Protein AF-0000000074023230 (afdb_homodimer)

Secondary structure (DSSP, 8-state):
----------HHHHHHHHTS-HHHHHHHHH-GGGS-HHHHHHHHHHHHHHT----HHHHHTTT----EEEEEES-SSSHHHHHHHHHHHHHHHTTT-EEEEEE-TT-HHHHHHHHHHHHHTT-SEEEEESS---HHHHHHHHHHT--EEEEEE--TT-SS-EEEE-HHHHHHHHHHHHHHTT--SEEEEE---TT-HHHHHHHHHHHHHHHHTTPPPPGGGEEE--S-HHHHHHHHHHHHTSSS--SEEEESSHHHHHHHHHHHHHTT--TTTT-EEE-SB--TTTTTSSSPPBEEE--HHHHHHHHHHHHHHHHH-TTPPP--EE---EEE--SS-------/----------HHHHHHHHTS-HHHHHHHHH-GGGS-HHHHHHHHHHHHHHT----HHHHHTTT----EEEEEES-SSSTTTHHHHHHHHHHHHTTT-EEEEEE-TT-HHHHHHHHHHHHHTT-SEEEEESS---HHHHHHHHHHT--EEEEEE--TT-SS-EEEE-HHHHHHHHHHHHHHTT--SEEEEE---TT-HHHHHHHHHHHHHHHHTTPPPPGGGEEE--S-HHHHHHHHHHHHTSSS--SEEEESSHHHHHHHHHHHHHTT--TTTT-EEE-SB--TTTTTSSSPPBEEE--HHHHHHHHHHHHHHHHH-TTPPP--EE---EEE--SS-------

Solvent-accessible surface area (backbone atoms only — not comparable to full-atom values): 34702 Å² total; per-residue (Å²): 131,79,80,75,66,76,75,71,50,44,67,60,55,37,10,61,67,37,72,47,51,51,65,51,52,48,36,42,71,55,39,46,86,78,40,57,67,71,57,48,50,38,41,49,50,26,30,59,75,58,51,51,55,66,65,44,50,72,31,55,74,72,73,48,56,66,44,29,31,32,38,43,36,49,58,66,65,48,65,79,48,19,50,22,51,49,30,19,46,55,42,26,38,76,72,64,33,45,59,37,36,40,61,34,68,53,33,64,71,45,40,44,53,51,50,48,50,42,55,38,52,42,43,44,29,42,36,40,60,44,83,79,69,56,67,63,46,54,51,42,44,59,74,64,71,50,46,55,36,22,32,64,31,40,48,93,81,45,96,42,35,12,22,9,25,50,39,42,59,42,16,38,52,51,39,50,50,47,44,73,28,62,54,71,47,51,24,39,38,30,50,75,38,76,77,27,65,60,56,38,34,23,50,53,27,26,52,49,49,36,45,75,71,71,40,80,65,52,71,91,35,54,43,76,37,59,97,32,41,63,50,18,17,52,54,34,34,58,48,63,70,40,89,81,55,50,48,29,38,46,20,65,23,42,57,40,28,51,10,32,54,29,9,36,47,73,67,72,44,47,59,28,84,63,30,19,42,28,22,29,36,60,47,94,52,32,77,55,37,81,53,22,44,16,24,24,31,46,55,38,53,58,33,13,35,52,44,20,52,38,51,50,44,24,55,76,34,72,83,46,77,57,71,53,38,81,43,74,55,44,81,40,87,46,47,12,45,60,62,56,78,79,127,131,82,79,75,67,75,75,72,49,45,65,61,54,38,11,61,67,38,72,47,52,51,65,53,51,49,36,42,70,55,38,44,88,79,40,56,69,73,58,48,51,38,40,48,51,26,31,57,76,59,51,52,57,64,65,44,49,72,32,55,75,72,73,48,56,64,42,28,31,32,37,42,36,47,58,66,63,48,66,80,48,18,51,23,49,48,30,19,46,56,42,26,38,77,73,65,33,44,57,37,36,40,61,33,69,52,32,65,70,44,39,43,53,51,50,48,51,41,55,38,53,43,42,46,29,39,36,40,60,43,86,81,69,56,67,63,48,55,52,41,44,60,75,64,70,51,45,57,36,23,32,64,31,40,47,95,84,45,96,42,34,12,23,9,25,47,39,41,58,42,16,36,52,52,40,49,50,48,43,74,26,64,54,70,47,50,24,39,40,31,49,74,38,78,77,28,66,60,53,38,34,23,50,52,26,26,53,49,51,36,44,74,72,72,38,78,64,51,70,92,37,55,42,77,35,58,98,30,41,62,50,20,17,52,53,34,33,58,49,61,71,40,88,81,56,52,50,29,37,46,21,66,24,43,57,39,29,50,10,32,53,30,10,36,48,74,68,70,44,48,58,28,83,62,30,19,41,30,21,28,36,60,48,93,50,33,76,52,37,81,55,22,45,16,24,25,31,46,56,38,52,58,33,13,36,52,45,20,51,39,51,50,43,24,55,77,34,72,85,46,76,59,70,55,39,80,43,72,54,44,82,42,88,47,48,12,44,60,60,57,77,78,125

Foldseek 3Di:
DPPPPVPQCDLVQLCVQLVHDSVLLLCCQQPVVVHDPVSNVSSVVSCVVRVHDDPCVVVVVVVGANLEEEEEEADDPDLQQVQLQVLLQVQLVVVSHHYDYDHQNLDQVSVQVSLVVVVVVPHQEYEDEDQDHDPSSVVVCVVVVHHYEYFADDDQPGPAAYAHEHLLVQLQVVLVVQVVLPFQQEAEEFEDCRSNVSRVSSVVSNCVNSVVVVHDHDPLSHHHFHQALCRLLVSLLVQCPDPDHGQEYEYAAVSSQNSNVNNCVVNVHDANVRHAYAHEAPGPCQCPDVQRHWYKHTPSSVRSNLNSVQSSCCSVPVVDGRHHDYDYIGTDDTRRHHRDPDD/DPPPVVPQCDLVQLCVQLVHDSVLLLCCQQPVVVPDPVSNVSSVVSCVVRVHDDPCVVVVVVVGANLEEEEEEADDPDLQQVQLQVLLQVQLVVVVHHYDYDHQNLDQVSVQVSLVVVVVVPHQEYEDEDQDHDPSNVVVCVVVVHHYEYFADDDQPGPAAYAHEHLLVQLQVVLVVQVVLPFQQEAEEFEDCRSNVSRVNSVVSNCVNSVVVVHDHDPLSYHHFHQALCRLLVSLLVQCPDPDHGQEYEYAAVSSQNSNCNNCVVNVHDANVRHAYAHEAPGPCQCPDVQRHWYKHTPSSVRSNLNSVQSSCCSVPVVDGRHHDYDYIGTDDTRRHHRDPDD

Radius of gyration: 26.69 Å; Cα contacts (8 Å, |Δi|>4): 1445; chains: 2; bounding box: 65×79×65 Å

Sequence (686 aa):
MTDTKVKQVDILSVAKAANVSPSTVSRYFNHPELVKLVTRRRIETAVRKQGYIRNRAAQTIHGIRSGTIGVIVPTLDHAIFAEVVQSFSDTVAEQGFTILLASHGYDQQREYAILRKMLEHRVDGIVLTGLDHDDAVFRLIDSQTIPSILMWNYAEDARYPSIGSDNNSAGVMIAEHVLSQGHRDIACMFPPTGGNDRAQERLLAVMQTLTDAGICVPDHWQLTTVYSISASKRDTLELLNRTDRPTAIICGNDILATGALYGAAAAGLRVPDDISITGIGDFKGSAEIEPALTTVRIPAKRIGHKAGLALSSAIINPSSVATGVHCKPKLIIRSSSKPLSGQMTDTKVKQVDILSVAKAANVSPSTVSRYFNHPELVKLVTRRRIETAVRKQGYIRNRAAQTIHGIRSGTIGVIVPTLDHAIFAEVVQSFSDTVAEQGFTILLASHGYDQQREYAILRKMLEHRVDGIVLTGLDHDDAVFRLIDSQTIPSILMWNYAEDARYPSIGSDNNSAGVMIAEHVLSQGHRDIACMFPPTGGNDRAQERLLAVMQTLTDAGICVPDHWQLTTVYSISASKRDTLELLNRTDRPTAIICGNDILATGALYGAAAAGLRVPDDISITGIGDFKGSAEIEPALTTVRIPAKRIGHKAGLALSSAIINPSSVATGVHCKPKLIIRSSSKPLSGQ

InterPro domains:
  IPR000843 LacI-type HTH domain [PF00356] (13-55)
  IPR000843 LacI-type HTH domain [PS50932] (14-63)
  IPR000843 LacI-type HTH domain [SM00354] (8-78)
  IPR000843 LacI-type HTH domain [cd01392] (14-59)
  IPR001761 Periplasmic binding protein/LacI sugar binding domain [PF00532] (67-315)
  IPR010982 Lambda repressor-like, DNA-binding domain superfamily [G3DSA:1.10.260.40] (2-63)
  IPR010982 Lambda repressor-like, DNA-binding domain superfamily [SSF47413] (8-63)
  IPR028082 Periplasmic binding protein-like I [SSF53822] (68-339)

pLDDT: mean 87.39, std 14.55, range [24.8, 98.94]

Nearest PDB structures (foldseek):
  1rzr-assembly1_G  TM=8.328E-01  e=8.251E-27  Priestia megaterium
  3oqo-assembly1_C  TM=8.337E-01  e=1.657E-25  Bacillus subtilis
  1zvv-assembly2_B  TM=8.348E-01  e=1.272E-24  Bacillus subtilis
  3kjx-assembly2_C  TM=8.700E-01  e=1.295E-23  Ruegeria pomeroyi
  2fep-assembly1_A-2  TM=9.013E-01  e=1.012E-21  Bacillus subtilis

Structure (mmCIF, N/CA/C/O backbone):
data_AF-0000000074023230-model_v1
#
loop_
_entity.id
_entity.type
_entity.pdbx_description
1 polymer 'HTH-type transcriptional repressor PurR'
#
loop_
_atom_site.group_PDB
_atom_site.id
_atom_site.type_symbol
_atom_site.label_atom_id
_atom_site.label_alt_id
_atom_site.label_comp_id
_atom_site.label_asym_id
_atom_site.label_entity_id
_atom_site.label_seq_id
_atom_site.pdbx_PDB_ins_code
_atom_site.Cartn_x
_atom_site.Cartn_y
_atom_site.Cartn_z
_atom_site.occupancy
_atom_site.B_iso_or_equiv
_atom_site.auth_seq_id
_atom_site.auth_comp_id
_atom_site.auth_asym_id
_atom_site.auth_atom_id
_atom_site.pdbx_PDB_model_num
ATOM 1 N N . MET A 1 1 ? 25.641 37.844 22.703 1 25 1 MET A N 1
ATOM 2 C CA . MET A 1 1 ? 25.078 36.625 22.141 1 25 1 MET A CA 1
ATOM 3 C C . MET A 1 1 ? 24.047 36.938 21.062 1 25 1 MET A C 1
ATOM 5 O O . MET A 1 1 ? 23 37.531 21.359 1 25 1 MET A O 1
ATOM 9 N N . THR A 1 2 ? 24.469 37.312 19.859 1 29.94 2 THR A N 1
ATOM 10 C CA . THR A 1 2 ? 23.734 37.938 18.766 1 29.94 2 THR A CA 1
ATOM 11 C C . THR A 1 2 ? 22.547 37.062 18.359 1 29.94 2 THR A C 1
ATOM 13 O O . THR A 1 2 ? 22.688 35.875 18.156 1 29.94 2 THR A O 1
ATOM 16 N N . ASP A 1 3 ? 21.344 37.312 18.875 1 30.94 3 ASP A N 1
ATOM 17 C CA . ASP A 1 3 ? 20.031 36.75 18.594 1 30.94 3 ASP A CA 1
ATOM 18 C C . ASP A 1 3 ? 19.859 36.469 17.109 1 30.94 3 ASP A C 1
ATOM 20 O O . ASP A 1 3 ? 19.641 37.406 16.312 1 30.94 3 ASP A O 1
ATOM 24 N N . THR A 1 4 ? 20.766 35.844 16.516 1 36.25 4 THR A N 1
ATOM 25 C CA . THR A 1 4 ? 20.766 35.625 15.07 1 36.25 4 THR A CA 1
ATOM 26 C C . THR A 1 4 ? 19.438 35 14.617 1 36.25 4 THR A C 1
ATOM 28 O O . THR A 1 4 ? 19.266 33.781 14.664 1 36.25 4 THR A O 1
ATOM 31 N N . LYS A 1 5 ? 18.312 35.531 15.031 1 38.62 5 LYS A N 1
ATOM 32 C CA . LYS A 1 5 ? 16.969 35.219 14.555 1 38.62 5 LYS A CA 1
ATOM 33 C C . LYS A 1 5 ? 16.938 35.125 13.031 1 38.62 5 LYS A C 1
ATOM 35 O O . LYS A 1 5 ? 17.188 36.125 12.336 1 38.62 5 LYS A O 1
ATOM 40 N N . VAL A 1 6 ? 17.359 34.125 12.43 1 40.81 6 VAL A N 1
ATOM 41 C CA . VAL A 1 6 ? 17.172 33.938 11 1 40.81 6 VAL A CA 1
ATOM 42 C C . VAL A 1 6 ? 15.82 34.469 10.57 1 40.81 6 VAL A C 1
ATOM 44 O O . VAL A 1 6 ? 14.781 34.094 11.125 1 40.81 6 VAL A O 1
ATOM 47 N N . LYS A 1 7 ? 15.688 35.719 10.172 1 47.09 7 LYS A N 1
ATOM 48 C CA . LYS A 1 7 ? 14.531 36.469 9.68 1 47.09 7 LYS A CA 1
ATOM 49 C C . LYS A 1 7 ? 13.68 35.594 8.75 1 47.09 7 LYS A C 1
ATOM 51 O O . LYS A 1 7 ? 14.164 35.125 7.711 1 47.09 7 LYS A O 1
ATOM 56 N N . GLN A 1 8 ? 12.734 34.812 9.289 1 52.12 8 GLN A N 1
ATOM 57 C CA . GLN A 1 8 ? 11.789 34.062 8.5 1 52.12 8 GLN A CA 1
ATOM 58 C C . GLN A 1 8 ? 11.289 34.844 7.301 1 52.12 8 GLN A C 1
ATOM 60 O O . GLN A 1 8 ? 10.984 36.031 7.422 1 52.12 8 GLN A O 1
ATOM 65 N N . VAL A 1 9 ? 11.656 34.406 6.133 1 61.72 9 VAL A N 1
ATOM 66 C CA . VAL A 1 9 ? 11.172 35.031 4.895 1 61.72 9 VAL A CA 1
ATOM 67 C C . VAL A 1 9 ? 9.664 35.25 4.984 1 61.72 9 VAL A C 1
ATOM 69 O O . VAL A 1 9 ? 8.922 34.344 5.387 1 61.72 9 VAL A O 1
ATOM 72 N N . ASP A 1 10 ? 9.281 36.469 4.984 1 70 10 ASP A N 1
ATOM 73 C CA . ASP A 1 10 ? 7.859 36.781 5.059 1 70 10 ASP A CA 1
ATOM 74 C C . ASP A 1 10 ? 7.27 37 3.664 1 70 10 ASP A C 1
ATOM 76 O O . ASP A 1 10 ? 7.988 36.906 2.664 1 70 10 ASP A O 1
ATOM 80 N N . ILE A 1 11 ? 6.004 37.094 3.695 1 76 11 ILE A N 1
ATOM 81 C CA . ILE A 1 11 ? 5.25 37.188 2.449 1 76 11 ILE A CA 1
ATOM 82 C C . ILE A 1 11 ? 5.727 38.406 1.645 1 76 11 ILE A C 1
ATOM 84 O O . ILE A 1 11 ? 5.719 38.375 0.411 1 76 11 ILE A O 1
ATOM 88 N N . LEU A 1 12 ? 6.238 39.375 2.336 1 78.88 12 LEU A N 1
ATOM 89 C CA . LEU A 1 12 ? 6.695 40.594 1.669 1 78.88 12 LEU A CA 1
ATOM 90 C C . LEU A 1 12 ? 7.969 40.344 0.875 1 78.88 12 LEU A C 1
ATOM 92 O O . LEU A 1 12 ? 8.141 40.875 -0.228 1 78.88 12 LEU A O 1
ATOM 96 N N . SER A 1 13 ? 8.781 39.531 1.439 1 81.5 13 SER A N 1
ATOM 97 C CA . SER A 1 13 ? 10.016 39.188 0.753 1 81.5 13 SER A CA 1
ATOM 98 C C . SER A 1 13 ? 9.742 38.375 -0.526 1 81.5 13 SER A C 1
ATOM 100 O O . SER A 1 13 ? 10.398 38.594 -1.548 1 81.5 13 SER A O 1
ATOM 102 N N . VAL A 1 14 ? 8.836 37.5 -0.438 1 83.75 14 VAL A N 1
ATOM 103 C CA . VAL A 1 14 ? 8.461 36.719 -1.607 1 83.75 14 VAL A CA 1
ATOM 104 C C . VAL A 1 14 ? 7.875 37.625 -2.68 1 83.75 14 VAL A C 1
ATOM 106 O O . VAL A 1 14 ? 8.188 37.5 -3.863 1 83.75 14 VAL A O 1
ATOM 109 N N . ALA A 1 15 ? 7.035 38.531 -2.248 1 86.75 15 ALA A N 1
ATOM 110 C CA . ALA A 1 15 ? 6.398 39.469 -3.166 1 86.75 15 ALA A CA 1
ATOM 111 C C . ALA A 1 15 ? 7.438 40.312 -3.908 1 86.75 15 ALA A C 1
ATOM 113 O O . ALA A 1 15 ? 7.355 40.469 -5.125 1 86.75 15 ALA A O 1
ATOM 114 N N . LYS A 1 16 ? 8.359 40.75 -3.219 1 87.38 16 LYS A N 1
ATOM 115 C CA . LYS A 1 16 ? 9.438 41.531 -3.803 1 87.38 16 LYS A CA 1
ATOM 116 C C . LYS A 1 16 ? 10.242 40.719 -4.809 1 87.38 16 LYS A C 1
ATOM 118 O O . LYS A 1 16 ? 10.508 41.188 -5.918 1 87.38 16 LYS A O 1
ATOM 123 N N . ALA A 1 17 ? 10.547 39.531 -4.422 1 86.56 17 ALA A N 1
ATOM 124 C CA . ALA A 1 17 ? 11.367 38.688 -5.27 1 86.56 17 ALA A CA 1
ATOM 125 C C . ALA A 1 17 ? 10.625 38.312 -6.547 1 86.56 17 ALA A C 1
ATOM 127 O O . ALA A 1 17 ? 11.234 38.156 -7.605 1 86.56 17 ALA A O 1
ATOM 128 N N . ALA A 1 18 ? 9.367 38.094 -6.445 1 88.19 18 ALA A N 1
ATOM 129 C CA . ALA A 1 18 ? 8.547 37.688 -7.582 1 88.19 18 ALA A CA 1
ATOM 130 C C . ALA A 1 18 ? 8.031 38.906 -8.344 1 88.19 18 ALA A C 1
ATOM 132 O O . ALA A 1 18 ? 7.414 38.75 -9.406 1 88.19 18 ALA A O 1
ATOM 133 N N . ASN A 1 19 ? 8.188 40.031 -7.887 1 90 19 ASN A N 1
ATOM 134 C CA . ASN A 1 19 ? 7.742 41.281 -8.477 1 90 19 ASN A CA 1
ATOM 135 C C . ASN A 1 19 ? 6.223 41.344 -8.602 1 90 19 ASN A C 1
ATOM 137 O O . ASN A 1 19 ? 5.691 41.625 -9.672 1 90 19 ASN A O 1
ATOM 141 N N . VAL A 1 20 ? 5.617 40.906 -7.547 1 90.38 20 VAL A N 1
ATOM 142 C CA . VAL A 1 20 ? 4.16 40.969 -7.461 1 90.38 20 VAL A CA 1
ATOM 143 C C . VAL A 1 20 ? 3.756 41.562 -6.109 1 90.38 20 VAL A C 1
ATOM 145 O O . VAL A 1 20 ? 4.605 41.781 -5.246 1 90.38 20 VAL A O 1
ATOM 148 N N . SER A 1 21 ? 2.504 41.906 -5.992 1 85.81 21 SER A N 1
ATOM 149 C CA . SER A 1 21 ? 2.008 42.406 -4.711 1 85.81 21 SER A CA 1
ATOM 150 C C . SER A 1 21 ? 1.863 41.281 -3.705 1 85.81 21 SER A C 1
ATOM 152 O O . SER A 1 21 ? 1.714 40.094 -4.086 1 85.81 21 SER A O 1
ATOM 154 N N . PRO A 1 22 ? 1.954 41.594 -2.389 1 85.12 22 PRO A N 1
ATOM 155 C CA . PRO A 1 22 ? 1.689 40.562 -1.37 1 85.12 22 PRO A CA 1
ATOM 156 C C . PRO A 1 22 ? 0.317 39.906 -1.528 1 85.12 22 PRO A C 1
ATOM 158 O O . PRO A 1 22 ? 0.162 38.719 -1.262 1 85.12 22 PRO A O 1
ATOM 161 N N . SER A 1 23 ? -0.603 40.719 -2.082 1 81.38 23 SER A N 1
ATOM 162 C CA . SER A 1 23 ? -1.945 40.188 -2.301 1 81.38 23 SER A CA 1
ATOM 163 C C . SER A 1 23 ? -1.947 39.125 -3.391 1 81.38 23 SER A C 1
ATOM 165 O O . SER A 1 23 ? -2.697 38.156 -3.311 1 81.38 23 SER A O 1
ATOM 167 N N . THR A 1 24 ? -1.088 39.344 -4.262 1 85.31 24 THR A N 1
ATOM 168 C CA . THR A 1 24 ? -0.982 38.375 -5.34 1 85.31 24 THR A CA 1
ATOM 169 C C . THR A 1 24 ? -0.349 37.062 -4.836 1 85.31 24 THR A C 1
ATOM 171 O O . THR A 1 24 ? -0.762 35.969 -5.227 1 85.31 24 THR A O 1
ATOM 174 N N . VAL A 1 25 ? 0.66 37.25 -3.959 1 80.62 25 VAL A N 1
ATOM 175 C CA . VAL A 1 25 ? 1.29 36.062 -3.363 1 80.62 25 VAL A CA 1
ATOM 176 C C . VAL A 1 25 ? 0.266 35.281 -2.529 1 80.62 25 VAL A C 1
ATOM 178 O O . VAL A 1 25 ? 0.182 34.062 -2.615 1 80.62 25 VAL A O 1
ATOM 181 N N . SER A 1 26 ? -0.548 36.031 -1.85 1 74.69 26 SER A N 1
ATOM 182 C CA . SER A 1 26 ? -1.601 35.438 -1.047 1 74.69 26 SER A CA 1
ATOM 183 C C . SER A 1 26 ? -2.605 34.688 -1.924 1 74.69 26 SER A C 1
ATOM 185 O O . SER A 1 26 ? -3.01 33.562 -1.604 1 74.69 26 SER A O 1
ATOM 187 N N . ARG A 1 27 ? -2.959 35.344 -3 1 74.31 27 ARG A N 1
ATOM 188 C CA . ARG A 1 27 ? -3.893 34.75 -3.945 1 74.31 27 ARG A CA 1
ATOM 189 C C . ARG A 1 27 ? -3.312 33.469 -4.551 1 74.31 27 ARG A C 1
ATOM 191 O O . ARG A 1 27 ? -4.035 32.5 -4.766 1 74.31 27 ARG A O 1
ATOM 198 N N . TYR A 1 28 ? -2.053 33.469 -4.812 1 73.06 28 TYR A N 1
ATOM 199 C CA . TYR A 1 28 ? -1.353 32.312 -5.332 1 73.06 28 TYR A CA 1
ATOM 200 C C . TYR A 1 28 ? -1.52 31.125 -4.398 1 73.06 28 TYR A C 1
ATOM 202 O O . TYR A 1 28 ? -1.776 30 -4.855 1 73.06 28 TYR A O 1
ATOM 210 N N . PHE A 1 29 ? -1.369 31.359 -3.17 1 69.06 29 PHE A N 1
ATOM 211 C CA . PHE A 1 29 ? -1.417 30.281 -2.189 1 69.06 29 PHE A CA 1
ATOM 212 C C . PHE A 1 29 ? -2.855 29.859 -1.93 1 69.06 29 PHE A C 1
ATOM 214 O O . PHE A 1 29 ? -3.123 28.672 -1.704 1 69.06 29 PHE A O 1
ATOM 221 N N . ASN A 1 30 ? -3.83 30.828 -2.109 1 65.19 30 ASN A N 1
ATOM 222 C CA . ASN A 1 30 ? -5.203 30.547 -1.699 1 65.19 30 ASN A CA 1
ATOM 223 C C . ASN A 1 30 ? -6.082 30.172 -2.891 1 65.19 30 ASN A C 1
ATOM 225 O O . ASN A 1 30 ? -7.02 29.391 -2.752 1 65.19 30 ASN A O 1
ATOM 229 N N . HIS A 1 31 ? -5.828 30.797 -3.951 1 67.44 31 HIS A N 1
ATOM 230 C CA . HIS A 1 31 ? -6.598 30.609 -5.176 1 67.44 31 HIS A CA 1
ATOM 231 C C . HIS A 1 31 ? -5.695 30.625 -6.402 1 67.44 31 HIS A C 1
ATOM 233 O O . HIS A 1 31 ? -5.816 31.5 -7.266 1 67.44 31 HIS A O 1
ATOM 239 N N . PRO A 1 32 ? -4.895 29.547 -6.445 1 66.12 32 PRO A N 1
ATOM 240 C CA . PRO A 1 32 ? -3.92 29.562 -7.539 1 66.12 32 PRO A CA 1
ATOM 241 C C . PRO A 1 32 ? -4.578 29.609 -8.914 1 66.12 32 PRO A C 1
ATOM 243 O O . PRO A 1 32 ? -3.977 30.109 -9.875 1 66.12 32 PRO A O 1
ATOM 246 N N . GLU A 1 33 ? -5.781 29.188 -8.969 1 66.75 33 GLU A N 1
ATOM 247 C CA . GLU A 1 33 ? -6.484 29.188 -10.25 1 66.75 33 GLU A CA 1
ATOM 248 C C . GLU A 1 33 ? -6.746 30.609 -10.734 1 66.75 33 GLU A C 1
ATOM 250 O O . GLU A 1 33 ? -6.984 30.828 -11.922 1 66.75 33 GLU A O 1
ATOM 255 N N . LEU A 1 34 ? -6.68 31.531 -9.844 1 73.38 34 LEU A N 1
ATOM 256 C CA . LEU A 1 34 ? -6.969 32.906 -10.172 1 73.38 34 LEU A CA 1
ATOM 257 C C . LEU A 1 34 ? -5.691 33.656 -10.57 1 73.38 34 LEU A C 1
ATOM 259 O O . LEU A 1 34 ? -5.742 34.844 -10.938 1 73.38 34 LEU A O 1
ATOM 263 N N . VAL A 1 35 ? -4.586 32.938 -10.477 1 79.25 35 VAL A N 1
ATOM 264 C CA . VAL A 1 35 ? -3.301 33.562 -10.797 1 79.25 35 VAL A CA 1
ATOM 265 C C . VAL A 1 35 ? -2.771 33 -12.117 1 79.25 35 VAL A C 1
ATOM 267 O O . VAL A 1 35 ? -2.799 31.781 -12.336 1 79.25 35 VAL A O 1
ATOM 270 N N . LYS A 1 36 ? -2.402 33.938 -13.023 1 83.5 36 LYS A N 1
ATOM 271 C CA . LYS A 1 36 ? -1.875 33.531 -14.32 1 83.5 36 LYS A CA 1
ATOM 272 C C . LYS A 1 36 ? -0.687 32.562 -14.156 1 83.5 36 LYS A C 1
ATOM 274 O O . LYS A 1 36 ? 0.105 32.719 -13.227 1 83.5 36 LYS A O 1
ATOM 279 N N . LEU A 1 37 ? -0.515 31.672 -15.062 1 82.44 37 LEU A N 1
ATOM 280 C CA . LEU A 1 37 ? 0.497 30.625 -15.016 1 82.44 37 LEU A CA 1
ATOM 281 C C . LEU A 1 37 ? 1.895 31.219 -14.891 1 82.44 37 LEU A C 1
ATOM 283 O O . LEU A 1 37 ? 2.721 30.719 -14.117 1 82.44 37 LEU A O 1
ATOM 287 N N . VAL A 1 38 ? 2.15 32.281 -15.672 1 84.38 38 VAL A N 1
ATOM 288 C CA . VAL A 1 38 ? 3.467 32.906 -15.664 1 84.38 38 VAL A CA 1
ATOM 289 C C . VAL A 1 38 ? 3.77 33.469 -14.273 1 84.38 38 VAL A C 1
ATOM 291 O O . VAL A 1 38 ? 4.879 33.281 -13.766 1 84.38 38 VAL A O 1
ATOM 294 N N . THR A 1 39 ? 2.809 34.062 -13.711 1 87.25 39 THR A N 1
ATOM 295 C CA . THR A 1 39 ? 2.959 34.656 -12.383 1 87.25 39 THR A CA 1
ATOM 296 C C . THR A 1 39 ? 3.113 33.531 -11.336 1 87.25 39 THR A C 1
ATOM 298 O O . THR A 1 39 ? 3.908 33.656 -10.406 1 87.25 39 THR A O 1
ATOM 301 N N . ARG A 1 40 ? 2.434 32.469 -11.43 1 82.81 40 ARG A N 1
ATOM 302 C CA . ARG A 1 40 ? 2.541 31.328 -10.508 1 82.81 40 ARG A CA 1
ATOM 303 C C . ARG A 1 40 ? 3.965 30.781 -10.477 1 82.81 40 ARG A C 1
ATOM 305 O O . ARG A 1 40 ? 4.5 30.5 -9.398 1 82.81 40 ARG A O 1
ATOM 312 N N . ARG A 1 41 ? 4.516 30.734 -11.633 1 80.81 41 ARG A N 1
ATOM 313 C CA . ARG A 1 41 ? 5.867 30.188 -11.734 1 80.81 41 ARG A CA 1
ATOM 314 C C . ARG A 1 41 ? 6.871 31.109 -11.047 1 80.81 41 ARG A C 1
ATOM 316 O O . ARG A 1 41 ? 7.801 30.641 -10.383 1 80.81 41 ARG A O 1
ATOM 323 N N . ARG A 1 42 ? 6.699 32.438 -11.297 1 85.5 42 ARG A N 1
ATOM 324 C CA . ARG A 1 42 ? 7.594 33.406 -10.648 1 85.5 42 ARG A CA 1
ATOM 325 C C . ARG A 1 42 ? 7.5 33.281 -9.133 1 85.5 42 ARG A C 1
ATOM 327 O O . ARG A 1 42 ? 8.523 33.312 -8.438 1 85.5 42 ARG A O 1
ATOM 334 N N . ILE A 1 43 ? 6.297 33.156 -8.703 1 83.62 43 ILE A N 1
ATOM 335 C CA . ILE A 1 43 ? 6.082 33.094 -7.262 1 83.62 43 ILE A CA 1
ATOM 336 C C . ILE A 1 43 ? 6.676 31.781 -6.734 1 83.62 43 ILE A C 1
ATOM 338 O O . ILE A 1 43 ? 7.355 31.766 -5.707 1 83.62 43 ILE A O 1
ATOM 342 N N . GLU A 1 44 ? 6.445 30.75 -7.484 1 79.44 44 GLU A N 1
ATOM 343 C CA . GLU A 1 44 ? 6.996 29.453 -7.102 1 79.44 44 GLU A CA 1
ATOM 344 C C . GLU A 1 44 ? 8.516 29.5 -7 1 79.44 44 GLU A C 1
ATOM 346 O O . GLU A 1 44 ? 9.102 28.984 -6.047 1 79.44 44 GLU A O 1
ATOM 351 N N . THR A 1 45 ? 9.141 30.109 -7.984 1 79.38 45 THR A N 1
ATOM 352 C CA . THR A 1 45 ? 10.594 30.266 -7.992 1 79.38 45 THR A CA 1
ATOM 353 C C . THR A 1 45 ? 11.062 31.062 -6.781 1 79.38 45 THR A C 1
ATOM 355 O O . THR A 1 45 ? 12.023 30.688 -6.117 1 79.38 45 THR A O 1
ATOM 358 N N . ALA A 1 46 ? 10.43 32.156 -6.496 1 78.25 46 ALA A N 1
ATOM 359 C CA . ALA A 1 46 ? 10.773 33 -5.363 1 78.25 46 ALA A CA 1
ATOM 360 C C . ALA A 1 46 ? 10.609 32.25 -4.043 1 78.25 46 ALA A C 1
ATOM 362 O O . ALA A 1 46 ? 11.461 32.344 -3.154 1 78.25 46 ALA A O 1
ATOM 363 N N . VAL A 1 47 ? 9.539 31.547 -3.986 1 74.38 47 VAL A N 1
ATOM 364 C CA . VAL A 1 47 ? 9.227 30.781 -2.783 1 74.38 47 VAL A CA 1
ATOM 365 C C . VAL A 1 47 ? 10.297 29.719 -2.549 1 74.38 47 VAL A C 1
ATOM 367 O O . VAL A 1 47 ? 10.781 29.562 -1.428 1 74.38 47 VAL A O 1
ATOM 370 N N . ARG A 1 48 ? 10.664 29.141 -3.615 1 69.38 48 ARG A N 1
ATOM 371 C CA . ARG A 1 48 ? 11.672 28.094 -3.537 1 69.38 48 ARG A CA 1
ATOM 372 C C . ARG A 1 48 ? 13.039 28.672 -3.166 1 69.38 48 ARG A C 1
ATOM 374 O O . ARG A 1 48 ? 13.742 28.109 -2.326 1 69.38 48 ARG A O 1
ATOM 381 N N . LYS A 1 49 ? 13.367 29.719 -3.76 1 71.31 49 LYS A N 1
ATOM 382 C CA . LYS A 1 49 ? 14.664 30.359 -3.539 1 71.31 49 LYS A CA 1
ATOM 383 C C . LYS A 1 49 ? 14.789 30.875 -2.111 1 71.31 49 LYS A C 1
ATOM 385 O O . LYS A 1 49 ? 15.859 30.812 -1.51 1 71.31 49 LYS A O 1
ATOM 390 N N . GLN A 1 50 ? 13.617 31.328 -1.555 1 68.75 50 GLN A N 1
ATOM 391 C CA . GLN A 1 50 ? 13.672 32 -0.258 1 68.75 50 GLN A CA 1
ATOM 392 C C . GLN A 1 50 ? 13.297 31.047 0.869 1 68.75 50 GLN A C 1
ATOM 394 O O . GLN A 1 50 ? 13.508 31.344 2.045 1 68.75 50 GLN A O 1
ATOM 399 N N . GLY A 1 51 ? 12.797 29.953 0.481 1 64.06 51 GLY A N 1
ATOM 400 C CA . GLY A 1 51 ? 12.336 29 1.484 1 64.06 51 GLY A CA 1
ATOM 401 C C . GLY A 1 51 ? 11.148 29.516 2.285 1 64.06 51 GLY A C 1
ATOM 402 O O . GLY A 1 51 ? 11.078 29.297 3.498 1 64.06 51 GLY A O 1
ATOM 403 N N . TYR A 1 52 ? 10.273 30.297 1.59 1 63.19 52 TYR A N 1
ATOM 404 C CA . TYR A 1 52 ? 9.133 30.906 2.27 1 63.19 52 TYR A CA 1
ATOM 405 C C . TYR A 1 52 ? 8.133 29.844 2.693 1 63.19 52 TYR A C 1
ATOM 407 O O . TYR A 1 52 ? 7.789 28.953 1.907 1 63.19 52 TYR A O 1
ATOM 415 N N . ILE A 1 53 ? 7.812 29.828 4.008 1 56.94 53 ILE A N 1
ATOM 416 C CA . ILE A 1 53 ? 6.754 28.969 4.543 1 56.94 53 ILE A CA 1
ATOM 417 C C . ILE A 1 53 ? 5.613 29.844 5.074 1 56.94 53 ILE A C 1
ATOM 419 O O . ILE A 1 53 ? 5.84 30.734 5.898 1 56.94 53 ILE A O 1
ATOM 423 N N . ARG A 1 54 ? 4.469 29.656 4.461 1 57.25 54 ARG A N 1
ATOM 424 C CA . ARG A 1 54 ? 3.311 30.422 4.902 1 57.25 54 ARG A CA 1
ATOM 425 C C . ARG A 1 54 ? 2.922 30.062 6.328 1 57.25 54 ARG A C 1
ATOM 427 O O . ARG A 1 54 ? 2.914 28.875 6.695 1 57.25 54 ARG A O 1
ATOM 434 N N . ASN A 1 55 ? 2.941 31.125 7.215 1 49.91 55 ASN A N 1
ATOM 435 C CA . ASN A 1 55 ? 2.441 30.891 8.562 1 49.91 55 ASN A CA 1
ATOM 436 C C . ASN A 1 55 ? 0.919 30.781 8.586 1 49.91 55 ASN A C 1
ATOM 438 O O . ASN A 1 55 ? 0.217 31.781 8.469 1 49.91 55 ASN A O 1
ATOM 442 N N . ARG A 1 56 ? 0.367 29.641 8.398 1 48.66 56 ARG A N 1
ATOM 443 C CA . ARG A 1 56 ? -1.066 29.391 8.273 1 48.66 56 ARG A CA 1
ATOM 444 C C . ARG A 1 56 ? -1.811 29.859 9.523 1 48.66 56 ARG A C 1
ATOM 446 O O . ARG A 1 56 ? -3.006 30.156 9.469 1 48.66 56 ARG A O 1
ATOM 453 N N . ALA A 1 57 ? -1.195 29.75 10.68 1 44.34 57 ALA A N 1
ATOM 454 C CA . ALA A 1 57 ? -1.887 30.266 11.859 1 44.34 57 ALA A CA 1
ATOM 455 C C . ALA A 1 57 ? -2.4 31.672 11.617 1 44.34 57 ALA A C 1
ATOM 457 O O . ALA A 1 57 ? -3.51 32.031 12.039 1 44.34 57 ALA A O 1
ATOM 458 N N . ALA A 1 58 ? -1.652 32.438 11.023 1 43.69 58 ALA A N 1
ATOM 459 C CA . ALA A 1 58 ? -2.074 33.812 10.75 1 43.69 58 ALA A CA 1
ATOM 460 C C . ALA A 1 58 ? -3.18 33.844 9.695 1 43.69 58 ALA A C 1
ATOM 462 O O . ALA A 1 58 ? -4.027 34.719 9.703 1 43.69 58 ALA A O 1
ATOM 463 N N . GLN A 1 59 ? -3.244 32.875 8.906 1 42.97 59 GLN A N 1
ATOM 464 C CA . GLN A 1 59 ? -4.145 32.938 7.762 1 42.97 59 GLN A CA 1
ATOM 465 C C . GLN A 1 59 ? -5.5 32.312 8.086 1 42.97 59 GLN A C 1
ATOM 467 O O . GLN A 1 59 ? -6.484 32.562 7.387 1 42.97 59 GLN A O 1
ATOM 472 N N . THR A 1 60 ? -5.586 31.312 8.906 1 42.28 60 THR A N 1
ATOM 473 C CA . THR A 1 60 ? -6.891 30.75 9.258 1 42.28 60 THR A CA 1
ATOM 474 C C . THR A 1 60 ? -7.863 31.859 9.641 1 42.28 60 THR A C 1
ATOM 476 O O . THR A 1 60 ? -9.07 31.734 9.461 1 42.28 60 THR A O 1
ATOM 479 N N . ILE A 1 61 ? -7.355 32.844 10.164 1 37.81 61 ILE A N 1
ATOM 480 C CA . ILE A 1 61 ? -8.258 33.938 10.484 1 37.81 61 ILE A CA 1
ATOM 481 C C . ILE A 1 61 ? -8.859 34.5 9.203 1 37.81 61 ILE A C 1
ATOM 483 O O . ILE A 1 61 ? -10.008 34.969 9.203 1 37.81 61 ILE A O 1
ATOM 487 N N . HIS A 1 62 ? -8.133 34.594 8.203 1 40.5 62 HIS A N 1
ATOM 488 C CA . HIS A 1 62 ? -8.688 35.281 7.051 1 40.5 62 HIS A CA 1
ATOM 489 C C . HIS A 1 62 ? -9.273 34.312 6.039 1 40.5 62 HIS A C 1
ATOM 491 O O . HIS A 1 62 ? -9.328 34.594 4.844 1 40.5 62 HIS A O 1
ATOM 497 N N . GLY A 1 63 ? -9.789 33.094 6.438 1 47.62 63 GLY A N 1
ATOM 498 C CA . GLY A 1 63 ? -10.523 32.25 5.512 1 47.62 63 GLY A CA 1
ATOM 499 C C . GLY A 1 63 ? -9.625 31.469 4.57 1 47.62 63 GLY A C 1
ATOM 500 O O . GLY A 1 63 ? -10.078 30.984 3.525 1 47.62 63 GLY A O 1
ATOM 501 N N . ILE A 1 64 ? -8.328 31.484 4.758 1 51.81 64 ILE A N 1
ATOM 502 C CA . ILE A 1 64 ? -7.383 30.984 3.768 1 51.81 64 ILE A CA 1
ATOM 503 C C . ILE A 1 64 ? -7.289 29.469 3.865 1 51.81 64 ILE A C 1
ATOM 505 O O . ILE A 1 64 ? -7.031 28.922 4.941 1 51.81 64 ILE A O 1
ATOM 509 N N . ARG A 1 65 ? -7.684 28.781 2.738 1 65.38 65 ARG A N 1
ATOM 510 C CA . ARG A 1 65 ? -7.641 27.328 2.551 1 65.38 65 ARG A CA 1
ATOM 511 C C . ARG A 1 65 ? -6.223 26.797 2.717 1 65.38 65 ARG A C 1
ATOM 513 O O . ARG A 1 65 ? -5.258 27.453 2.334 1 65.38 65 ARG A O 1
ATOM 520 N N . SER A 1 66 ? -6.012 25.703 3.404 1 71.19 66 SER A N 1
ATOM 521 C CA . SER A 1 66 ? -4.715 25.078 3.6 1 71.19 66 SER A CA 1
ATOM 522 C C . SER A 1 66 ? -4.254 24.359 2.334 1 71.19 66 SER A C 1
ATOM 524 O O . SER A 1 66 ? -3.057 24.125 2.143 1 71.19 66 SER A O 1
ATOM 526 N N . GLY A 1 67 ? -5.246 24.031 1.487 1 78.25 67 GLY A N 1
ATOM 527 C CA . GLY A 1 67 ? -4.918 23.266 0.298 1 78.25 67 GLY A CA 1
ATOM 528 C C . GLY A 1 67 ? -4.641 21.797 0.593 1 78.25 67 GLY A C 1
ATOM 529 O O . GLY A 1 67 ? -4.035 21.094 -0.222 1 78.25 67 GLY A O 1
ATOM 530 N N . THR A 1 68 ? -5.07 21.328 1.75 1 86.75 68 THR A N 1
ATOM 531 C CA . THR A 1 68 ? -4.809 19.953 2.148 1 86.75 68 THR A CA 1
ATOM 532 C C . THR A 1 68 ? -6.113 19.219 2.451 1 86.75 68 THR A C 1
ATOM 534 O O . THR A 1 68 ? -7.055 19.812 2.98 1 86.75 68 THR A O 1
ATOM 537 N N . ILE A 1 69 ? -6.113 18.031 2.043 1 92.75 69 ILE A N 1
ATOM 538 C CA . ILE A 1 69 ? -7.262 17.172 2.312 1 92.75 69 ILE A CA 1
ATOM 539 C C . ILE A 1 69 ? -6.832 15.984 3.176 1 92.75 69 ILE A C 1
ATOM 541 O O . ILE A 1 69 ? -5.816 15.344 2.896 1 92.75 69 ILE A O 1
ATOM 545 N N . GLY A 1 70 ? -7.539 15.766 4.262 1 93.31 70 GLY A N 1
ATOM 546 C CA . GLY A 1 70 ? -7.281 14.609 5.109 1 93.31 70 GLY A CA 1
ATOM 547 C C . GLY A 1 70 ? -7.957 13.344 4.613 1 93.31 70 GLY A C 1
ATOM 548 O O . GLY A 1 70 ? -9.156 13.352 4.324 1 93.31 70 GLY A O 1
ATOM 549 N N . VAL A 1 71 ? -7.156 12.305 4.48 1 94.75 71 VAL A N 1
ATOM 550 C CA . VAL A 1 71 ? -7.672 11.008 4.07 1 94.75 71 VAL A CA 1
ATOM 551 C C . VAL A 1 71 ? -7.402 9.977 5.168 1 94.75 71 VAL A C 1
ATOM 553 O O . VAL A 1 71 ? -6.25 9.742 5.539 1 94.75 71 VAL A O 1
ATOM 556 N N . ILE A 1 72 ? -8.453 9.383 5.652 1 93.12 72 ILE A N 1
ATOM 557 C CA . ILE A 1 72 ? -8.328 8.414 6.734 1 93.12 72 ILE A CA 1
ATOM 558 C C . ILE A 1 72 ? -8.727 7.027 6.23 1 93.12 72 ILE A C 1
ATOM 560 O O . ILE A 1 72 ? -9.859 6.82 5.797 1 93.12 72 ILE A O 1
ATOM 564 N N . VAL A 1 73 ? -7.758 6.109 6.32 1 91.5 73 VAL A N 1
ATOM 565 C CA . VAL A 1 73 ? -7.988 4.746 5.855 1 91.5 73 VAL A CA 1
ATOM 566 C C . VAL A 1 73 ? -7.742 3.76 6.992 1 91.5 73 VAL A C 1
ATOM 568 O O . VAL A 1 73 ? -7.062 4.09 7.973 1 91.5 73 VAL A O 1
ATOM 571 N N . PRO A 1 74 ? -8.289 2.58 6.895 1 89.06 74 PRO A N 1
ATOM 572 C CA . PRO A 1 74 ? -8.102 1.595 7.961 1 89.06 74 PRO A CA 1
ATOM 573 C C . PRO A 1 74 ? -6.664 1.094 8.055 1 89.06 74 PRO A C 1
ATOM 575 O O . PRO A 1 74 ? -6.16 0.849 9.156 1 89.06 74 PRO A O 1
ATOM 578 N N . THR A 1 75 ? -6.059 0.938 6.906 1 81.88 75 THR A N 1
ATOM 579 C CA . THR A 1 75 ? -4.707 0.397 6.918 1 81.88 75 THR A CA 1
ATOM 580 C C . THR A 1 75 ? -3.91 0.895 5.715 1 81.88 75 THR A C 1
ATOM 582 O O . THR A 1 75 ? -4.492 1.29 4.703 1 81.88 75 THR A O 1
ATOM 585 N N . LEU A 1 76 ? -2.57 0.898 5.941 1 77.69 76 LEU A N 1
ATOM 586 C CA . LEU A 1 76 ? -1.663 1.261 4.855 1 77.69 76 LEU A CA 1
ATOM 587 C C . LEU A 1 76 ? -0.933 0.031 4.324 1 77.69 76 LEU A C 1
ATOM 589 O O . LEU A 1 76 ? -0.202 0.118 3.336 1 77.69 76 LEU A O 1
ATOM 593 N N . ASP A 1 77 ? -1.079 -1.085 4.852 1 67.06 77 ASP A N 1
ATOM 594 C CA . ASP A 1 77 ? -0.278 -2.277 4.594 1 67.06 77 ASP A CA 1
ATOM 595 C C . ASP A 1 77 ? -0.743 -2.99 3.328 1 67.06 77 ASP A C 1
ATOM 597 O O . ASP A 1 77 ? 0.029 -3.719 2.699 1 67.06 77 ASP A O 1
ATOM 601 N N . HIS A 1 78 ? -1.896 -2.764 2.895 1 64.69 78 HIS A N 1
ATOM 602 C CA . HIS A 1 78 ? -2.324 -3.621 1.795 1 64.69 78 HIS A CA 1
ATOM 603 C C . HIS A 1 78 ? -2.789 -2.795 0.601 1 64.69 78 HIS A C 1
ATOM 605 O O . HIS A 1 78 ? -3.057 -1.598 0.734 1 64.69 78 HIS A O 1
ATOM 611 N N . ALA A 1 79 ? -2.668 -3.553 -0.503 1 64.38 79 ALA A N 1
ATOM 612 C CA . ALA A 1 79 ? -2.975 -3.016 -1.827 1 64.38 79 ALA A CA 1
ATOM 613 C C . ALA A 1 79 ? -4.426 -2.561 -1.912 1 64.38 79 ALA A C 1
ATOM 615 O O . ALA A 1 79 ? -4.805 -1.834 -2.836 1 64.38 79 ALA A O 1
ATOM 616 N N . ILE A 1 80 ? -5.121 -2.791 -0.846 1 73.75 80 ILE A N 1
ATOM 617 C CA . ILE A 1 80 ? -6.562 -2.652 -0.996 1 73.75 80 ILE A CA 1
ATOM 618 C C . ILE A 1 80 ? -6.926 -1.18 -1.179 1 73.75 80 ILE A C 1
ATOM 620 O O . ILE A 1 80 ? -7.773 -0.839 -2.004 1 73.75 80 ILE A O 1
ATOM 624 N N . PHE A 1 81 ? -6.199 -0.329 -0.449 1 85.56 81 PHE A N 1
ATOM 625 C CA . PHE A 1 81 ? -6.598 1.072 -0.516 1 85.56 81 PHE A CA 1
ATOM 626 C C . PHE A 1 81 ? -5.594 1.882 -1.327 1 85.56 81 PHE A C 1
ATOM 628 O O . PHE A 1 81 ? -5.82 3.062 -1.6 1 85.56 81 PHE A O 1
ATOM 635 N N . ALA A 1 82 ? -4.562 1.203 -1.71 1 82.38 82 ALA A N 1
ATOM 636 C CA . ALA A 1 82 ? -3.492 1.921 -2.396 1 82.38 82 ALA A CA 1
ATOM 637 C C . ALA A 1 82 ? -3.994 2.535 -3.701 1 82.38 82 ALA A C 1
ATOM 639 O O . ALA A 1 82 ? -3.76 3.715 -3.971 1 82.38 82 ALA A O 1
ATOM 640 N N . GLU A 1 83 ? -4.742 1.778 -4.426 1 86.12 83 GLU A N 1
ATOM 641 C CA . GLU A 1 83 ? -5.195 2.223 -5.742 1 86.12 83 GLU A CA 1
ATOM 642 C C . GLU A 1 83 ? -6.191 3.373 -5.621 1 86.12 83 GLU A C 1
ATOM 644 O O . GLU A 1 83 ? -6.129 4.34 -6.383 1 86.12 83 GLU A O 1
ATOM 649 N N . VAL A 1 84 ? -7.109 3.271 -4.691 1 91.62 84 VAL A N 1
ATOM 650 C CA . VAL A 1 84 ? -8.125 4.309 -4.531 1 91.62 84 VAL A CA 1
ATOM 651 C C . VAL A 1 84 ? -7.477 5.586 -4 1 91.62 84 VAL A C 1
ATOM 653 O O . VAL A 1 84 ? -7.805 6.688 -4.449 1 91.62 84 VAL A O 1
ATOM 656 N N . VAL A 1 85 ? -6.566 5.438 -3.09 1 91.12 85 VAL A N 1
ATOM 657 C CA . VAL A 1 85 ? -5.891 6.59 -2.508 1 91.12 85 VAL A CA 1
ATOM 658 C C . VAL A 1 85 ? -5.039 7.281 -3.572 1 91.12 85 VAL A C 1
ATOM 660 O O . VAL A 1 85 ? -5.012 8.516 -3.652 1 91.12 85 VAL A O 1
ATOM 663 N N . GLN A 1 86 ? -4.367 6.445 -4.355 1 87 86 GLN A N 1
ATOM 664 C CA . GLN A 1 86 ? -3.562 7.027 -5.426 1 87 86 GLN A CA 1
ATOM 665 C C . GLN A 1 86 ? -4.434 7.801 -6.414 1 87 86 GLN A C 1
ATOM 667 O O . GLN A 1 86 ? -4.105 8.93 -6.789 1 87 86 GLN A O 1
ATOM 672 N N . SER A 1 87 ? -5.484 7.191 -6.859 1 91.12 87 SER A N 1
ATOM 673 C CA . SER A 1 87 ? -6.395 7.84 -7.801 1 91.12 87 SER A CA 1
ATOM 674 C C . SER A 1 87 ? -6.969 9.125 -7.215 1 91.12 87 SER A C 1
ATOM 676 O O . SER A 1 87 ? -7.043 10.148 -7.902 1 91.12 87 SER A O 1
ATOM 678 N N . PHE A 1 88 ? -7.332 9.039 -5.941 1 94.25 88 PHE A N 1
ATOM 679 C CA . PHE A 1 88 ? -7.828 10.211 -5.238 1 94.25 88 PHE A CA 1
ATOM 680 C C . PHE A 1 88 ? -6.77 11.312 -5.207 1 94.25 88 PHE A C 1
ATOM 682 O O . PHE A 1 88 ? -7.051 12.461 -5.539 1 94.25 88 PHE A O 1
ATOM 689 N N . SER A 1 89 ? -5.609 10.938 -4.82 1 90.12 89 SER A N 1
ATOM 690 C CA . SER A 1 89 ? -4.488 11.867 -4.703 1 90.12 89 SER A CA 1
ATOM 691 C C . SER A 1 89 ? -4.199 12.555 -6.031 1 90.12 89 SER A C 1
ATOM 693 O O . SER A 1 89 ? -4.039 13.773 -6.086 1 90.12 89 SER A O 1
ATOM 695 N N . ASP A 1 90 ? -4.125 11.789 -7.082 1 88.38 90 ASP A N 1
ATOM 696 C CA . ASP A 1 90 ? -3.859 12.344 -8.406 1 88.38 90 ASP A CA 1
ATOM 697 C C . ASP A 1 90 ? -4.938 13.352 -8.805 1 88.38 90 ASP A C 1
ATOM 699 O O . ASP A 1 90 ? -4.633 14.414 -9.352 1 88.38 90 ASP A O 1
ATOM 703 N N . THR A 1 91 ? -6.113 13 -8.539 1 93.94 91 THR A N 1
ATOM 704 C CA . THR A 1 91 ? -7.254 13.82 -8.938 1 93.94 91 THR A CA 1
ATOM 705 C C . THR A 1 91 ? -7.246 15.156 -8.203 1 93.94 91 THR A C 1
ATOM 707 O O . THR A 1 91 ? -7.398 16.219 -8.82 1 93.94 91 THR A O 1
ATOM 710 N N . VAL A 1 92 ? -7.035 15.109 -6.918 1 92 92 VAL A N 1
ATOM 711 C CA . VAL A 1 92 ? -7.102 16.344 -6.148 1 92 92 VAL A CA 1
ATOM 712 C C . VAL A 1 92 ? -5.848 17.172 -6.402 1 92 92 VAL A C 1
ATOM 714 O O . VAL A 1 92 ? -5.875 18.406 -6.285 1 92 92 VAL A O 1
ATOM 717 N N . ALA A 1 93 ? -4.789 16.516 -6.672 1 83.81 93 ALA A N 1
ATOM 718 C CA . ALA A 1 93 ? -3.566 17.234 -7.023 1 83.81 93 ALA A CA 1
ATOM 719 C C . ALA A 1 93 ? -3.781 18.109 -8.25 1 83.81 93 ALA A C 1
ATOM 721 O O . ALA A 1 93 ? -3.258 19.234 -8.312 1 83.81 93 ALA A O 1
ATOM 722 N N . GLU A 1 94 ? -4.484 17.594 -9.172 1 83.62 94 GLU A N 1
ATOM 723 C CA . GLU A 1 94 ? -4.797 18.344 -10.383 1 83.62 94 GLU A CA 1
ATOM 724 C C . GLU A 1 94 ? -5.578 19.625 -10.055 1 83.62 94 GLU A C 1
ATOM 726 O O . GLU A 1 94 ? -5.586 20.562 -10.844 1 83.62 94 GLU A O 1
ATOM 731 N N . GLN A 1 95 ? -6.191 19.609 -8.891 1 82.19 95 GLN A N 1
ATOM 732 C CA . GLN A 1 95 ? -6.973 20.766 -8.453 1 82.19 95 GLN A CA 1
ATOM 733 C C . GLN A 1 95 ? -6.191 21.609 -7.457 1 82.19 95 GLN A C 1
ATOM 735 O O . GLN A 1 95 ? -6.746 22.531 -6.852 1 82.19 95 GLN A O 1
ATOM 740 N N . GLY A 1 96 ? -4.977 21.234 -7.227 1 76.38 96 GLY A N 1
ATOM 741 C CA . GLY A 1 96 ? -4.094 22.047 -6.406 1 76.38 96 GLY A CA 1
ATOM 742 C C . GLY A 1 96 ? -4.074 21.625 -4.949 1 76.38 96 GLY A C 1
ATOM 743 O O . GLY A 1 96 ? -3.578 22.359 -4.09 1 76.38 96 GLY A O 1
ATOM 744 N N . PHE A 1 97 ? -4.676 20.438 -4.668 1 83.62 97 PHE A N 1
ATOM 745 C CA . PHE A 1 97 ? -4.703 19.953 -3.293 1 83.62 97 PHE A CA 1
ATOM 746 C C . PHE A 1 97 ? -3.631 18.891 -3.068 1 83.62 97 PHE A C 1
ATOM 748 O O . PHE A 1 97 ? -3.197 18.234 -4.012 1 83.62 97 PHE A O 1
ATOM 755 N N . THR A 1 98 ? -3.195 18.844 -1.822 1 81.31 98 THR A N 1
ATOM 756 C CA . THR A 1 98 ? -2.348 17.75 -1.346 1 81.31 98 THR A CA 1
ATOM 757 C C . THR A 1 98 ? -3.072 16.938 -0.283 1 81.31 98 THR A C 1
ATOM 759 O O . THR A 1 98 ? -3.914 17.453 0.449 1 81.31 98 THR A O 1
ATOM 762 N N . ILE A 1 99 ? -2.721 15.664 -0.25 1 88.25 99 ILE A N 1
ATOM 763 C CA . ILE A 1 99 ? -3.445 14.859 0.73 1 88.25 99 ILE A CA 1
ATOM 764 C C . ILE A 1 99 ? -2.543 14.57 1.929 1 88.25 99 ILE A C 1
ATOM 766 O O . ILE A 1 99 ? -1.326 14.445 1.781 1 88.25 99 ILE A O 1
ATOM 770 N N . LEU A 1 100 ? -3.184 14.523 3.1 1 84.69 100 LEU A N 1
ATOM 771 C CA . LEU A 1 100 ? -2.619 13.969 4.324 1 84.69 100 LEU A CA 1
ATOM 772 C C . LEU A 1 100 ? -3.281 12.641 4.668 1 84.69 100 LEU A C 1
ATOM 774 O O . LEU A 1 100 ? -4.48 12.594 4.949 1 84.69 100 LEU A O 1
ATOM 778 N N . LEU A 1 101 ? -2.434 11.648 4.633 1 88.75 101 LEU A N 1
ATOM 779 C CA . LEU A 1 101 ? -2.963 10.297 4.789 1 88.75 101 LEU A CA 1
ATOM 780 C C . LEU A 1 101 ? -2.629 9.742 6.168 1 88.75 101 LEU A C 1
ATOM 782 O O . LEU A 1 101 ? -1.509 9.906 6.656 1 88.75 101 LEU A O 1
ATOM 786 N N . ALA A 1 102 ? -3.65 9.164 6.836 1 86.31 102 ALA A N 1
ATOM 787 C CA . ALA A 1 102 ? -3.453 8.484 8.117 1 86.31 102 ALA A CA 1
ATOM 788 C C . ALA A 1 102 ? -4.289 7.215 8.195 1 86.31 102 ALA A C 1
ATOM 790 O O . ALA A 1 102 ? -5.301 7.082 7.496 1 86.31 102 ALA A O 1
ATOM 791 N N . SER A 1 103 ? -3.826 6.277 8.992 1 87.38 103 SER A N 1
ATOM 792 C CA . SER A 1 103 ? -4.543 5.02 9.164 1 87.38 103 SER A CA 1
ATOM 793 C C . SER A 1 103 ? -4.867 4.762 10.633 1 87.38 103 SER A C 1
ATOM 795 O O . SER A 1 103 ? -4.074 5.09 11.516 1 87.38 103 SER A O 1
ATOM 797 N N . HIS A 1 104 ? -6.047 4.117 10.883 1 85.62 104 HIS A N 1
ATOM 798 C CA . HIS A 1 104 ? -6.473 3.916 12.266 1 85.62 104 HIS A CA 1
ATOM 799 C C . HIS A 1 104 ? -6.438 2.439 12.641 1 85.62 104 HIS A C 1
ATOM 801 O O . HIS A 1 104 ? -6.73 2.08 13.789 1 85.62 104 HIS A O 1
ATOM 807 N N . GLY A 1 105 ? -6.145 1.514 11.734 1 80.81 105 GLY A N 1
ATOM 808 C CA . GLY A 1 105 ? -5.984 0.099 12.031 1 80.81 105 GLY A CA 1
ATOM 809 C C . GLY A 1 105 ? -7.277 -0.579 12.438 1 80.81 105 GLY A C 1
ATOM 810 O O . GLY A 1 105 ? -7.285 -1.438 13.32 1 80.81 105 GLY A O 1
ATOM 811 N N . TYR A 1 106 ? -8.375 -0.088 11.992 1 83.38 106 TYR A N 1
ATOM 812 C CA . TYR A 1 106 ? -9.711 -0.615 12.258 1 83.38 106 TYR A CA 1
ATOM 813 C C . TYR A 1 106 ? -10.125 -0.353 13.703 1 83.38 106 TYR A C 1
ATOM 815 O O . TYR A 1 106 ? -10.977 -1.056 14.25 1 83.38 106 TYR A O 1
ATOM 823 N N . ASP A 1 107 ? -9.445 0.665 14.281 1 84.12 107 ASP A N 1
ATOM 824 C CA . ASP A 1 107 ? -9.758 1.11 15.633 1 84.12 107 ASP A CA 1
ATOM 825 C C . ASP A 1 107 ? -10.516 2.436 15.609 1 84.12 107 ASP A C 1
ATOM 827 O O . ASP A 1 107 ? -9.945 3.48 15.297 1 84.12 107 ASP A O 1
ATOM 831 N N . GLN A 1 108 ? -11.695 2.371 16.141 1 81.88 108 GLN A N 1
ATOM 832 C CA . GLN A 1 108 ? -12.57 3.535 16.062 1 81.88 108 GLN A CA 1
ATOM 833 C C . GLN A 1 108 ? -12.07 4.668 16.953 1 81.88 108 GLN A C 1
ATOM 835 O O . GLN A 1 108 ? -12.227 5.844 16.625 1 81.88 108 GLN A O 1
ATOM 840 N N . GLN A 1 109 ? -11.531 4.328 18.047 1 77.88 109 GLN A N 1
ATOM 841 C CA . GLN A 1 109 ? -10.977 5.344 18.938 1 77.88 109 GLN A CA 1
ATOM 842 C C . GLN A 1 109 ? -9.797 6.059 18.297 1 77.88 109 GLN A C 1
ATOM 844 O O . GLN A 1 109 ? -9.656 7.277 18.422 1 77.88 109 GLN A O 1
ATOM 849 N N . ARG A 1 110 ? -9.094 5.289 17.594 1 81.38 110 ARG A N 1
ATOM 850 C CA . ARG A 1 110 ? -7.949 5.867 16.891 1 81.38 110 ARG A CA 1
ATOM 851 C C . ARG A 1 110 ? -8.406 6.754 15.734 1 81.38 110 ARG A C 1
ATOM 853 O O . ARG A 1 110 ? -7.773 7.77 15.438 1 81.38 110 ARG A O 1
ATOM 860 N N . GLU A 1 111 ? -9.469 6.332 15.164 1 89.06 111 GLU A N 1
ATOM 861 C CA . GLU A 1 111 ? -10 7.137 14.07 1 89.06 111 GLU A CA 1
ATOM 862 C C . GLU A 1 111 ? -10.359 8.547 14.547 1 89.06 111 GLU A C 1
ATOM 864 O O . GLU A 1 111 ? -10.039 9.531 13.891 1 89.06 111 GLU A O 1
ATOM 869 N N . TYR A 1 112 ? -11 8.656 15.68 1 85 112 TYR A N 1
ATOM 870 C CA . TYR A 1 112 ? -11.383 9.938 16.25 1 85 112 TYR A CA 1
ATOM 871 C C . TYR A 1 112 ? -10.164 10.797 16.531 1 85 112 TYR A C 1
ATOM 873 O O . TYR A 1 112 ? -10.148 11.992 16.219 1 85 112 TYR A O 1
ATOM 881 N N . ALA A 1 113 ? -9.172 10.172 17.094 1 77.19 113 ALA A N 1
ATOM 882 C CA . ALA A 1 113 ? -7.949 10.898 17.438 1 77.19 113 ALA A CA 1
ATOM 883 C C . ALA A 1 113 ? -7.27 11.445 16.172 1 77.19 113 ALA A C 1
ATOM 885 O O . ALA A 1 113 ? -6.777 12.578 16.172 1 77.19 113 ALA A O 1
ATOM 886 N N . ILE A 1 114 ? -7.25 10.68 15.156 1 83.75 114 ILE A N 1
ATOM 887 C CA . ILE A 1 114 ? -6.633 11.062 13.891 1 83.75 114 ILE A CA 1
ATOM 888 C C . ILE A 1 114 ? -7.422 12.211 13.258 1 83.75 114 ILE A C 1
ATOM 890 O O . ILE A 1 114 ? -6.84 13.195 12.797 1 83.75 114 ILE A O 1
ATOM 894 N N . LEU A 1 115 ? -8.711 12.047 13.312 1 87.62 115 LEU A N 1
ATOM 895 C CA . LEU A 1 115 ? -9.57 13.094 12.781 1 87.62 115 LEU A CA 1
ATOM 896 C C . LEU A 1 115 ? -9.328 14.422 13.492 1 87.62 115 LEU A C 1
ATOM 898 O O . LEU A 1 115 ? -9.18 15.461 12.852 1 87.62 115 LEU A O 1
ATOM 902 N N . ARG A 1 116 ? -9.289 14.367 14.742 1 79.06 116 ARG A N 1
ATOM 903 C CA . ARG A 1 116 ? -9.055 15.562 15.539 1 79.06 116 ARG A CA 1
ATOM 904 C C . ARG A 1 116 ? -7.738 16.234 15.148 1 79.06 116 ARG A C 1
ATOM 906 O O . ARG A 1 116 ? -7.672 17.453 15.008 1 79.06 116 ARG A O 1
ATOM 913 N N . LYS A 1 117 ? -6.766 15.438 14.992 1 76.75 117 LYS A N 1
ATOM 914 C CA . LYS A 1 117 ? -5.457 15.961 14.609 1 76.75 117 LYS A CA 1
ATOM 915 C C . LYS A 1 117 ? -5.504 16.609 13.234 1 76.75 117 LYS A C 1
ATOM 917 O O . LYS A 1 117 ? -4.887 17.656 13.016 1 76.75 117 LYS A O 1
ATOM 922 N N . MET A 1 118 ? -6.141 16.031 12.289 1 83.56 118 MET A N 1
ATOM 923 C CA . MET A 1 118 ? -6.262 16.594 10.953 1 83.56 118 MET A CA 1
ATOM 924 C C . MET A 1 118 ? -6.973 17.953 11 1 83.56 118 MET A C 1
ATOM 926 O O . MET A 1 118 ? -6.582 18.891 10.305 1 83.56 118 MET A O 1
ATOM 930 N N . LEU A 1 119 ? -7.965 18.016 11.844 1 80 119 LEU A N 1
ATOM 931 C CA . LEU A 1 119 ? -8.711 19.25 11.977 1 80 119 LEU A CA 1
ATOM 932 C C . LEU A 1 119 ? -7.863 20.328 12.648 1 80 119 LEU A C 1
ATOM 934 O O . LEU A 1 119 ? -7.957 21.516 12.305 1 80 119 LEU A O 1
ATOM 938 N N . GLU A 1 120 ? -7.098 19.859 13.562 1 72.38 120 GLU A N 1
ATOM 939 C CA . GLU A 1 120 ? -6.148 20.781 14.18 1 72.38 120 GLU A CA 1
ATOM 940 C C . GLU A 1 120 ? -5.172 21.344 13.148 1 72.38 120 GLU A C 1
ATOM 942 O O . GLU A 1 120 ? -4.699 22.484 13.281 1 72.38 120 GLU A O 1
ATOM 947 N N . HIS A 1 121 ? -4.93 20.578 12.125 1 74.75 121 HIS A N 1
ATOM 948 C CA . HIS A 1 121 ? -4.023 21 11.07 1 74.75 121 HIS A CA 1
ATOM 949 C C . HIS A 1 121 ? -4.766 21.766 9.984 1 74.75 121 HIS A C 1
ATOM 951 O O . HIS A 1 121 ? -4.176 22.141 8.969 1 74.75 121 HIS A O 1
ATOM 957 N N . ARG A 1 122 ? -6.035 21.906 10.188 1 79.25 122 ARG A N 1
ATOM 958 C CA . ARG A 1 122 ? -6.883 22.75 9.367 1 79.25 122 ARG A CA 1
ATOM 959 C C . ARG A 1 122 ? -6.945 22.25 7.934 1 79.25 122 ARG A C 1
ATOM 961 O O . ARG A 1 122 ? -6.766 23.016 6.988 1 79.25 122 ARG A O 1
ATOM 968 N N . VAL A 1 123 ? -7.152 21.047 7.801 1 85.06 123 VAL A N 1
ATOM 969 C CA . VAL A 1 123 ? -7.387 20.516 6.461 1 85.06 123 VAL A CA 1
ATOM 970 C C . VAL A 1 123 ? -8.672 21.109 5.891 1 85.06 123 VAL A C 1
ATOM 972 O O . VAL A 1 123 ? -9.57 21.5 6.641 1 85.06 123 VAL A O 1
ATOM 975 N N . ASP A 1 124 ? -8.727 21.156 4.586 1 88.44 124 ASP A N 1
ATOM 976 C CA . ASP A 1 124 ? -9.859 21.797 3.924 1 88.44 124 ASP A CA 1
ATOM 977 C C . ASP A 1 124 ? -11.008 20.812 3.727 1 88.44 124 ASP A C 1
ATOM 979 O O . ASP A 1 124 ? -12.141 21.219 3.459 1 88.44 124 ASP A O 1
ATOM 983 N N . GLY A 1 125 ? -10.773 19.594 3.803 1 93.38 125 GLY A N 1
ATOM 984 C CA . GLY A 1 125 ? -11.75 18.531 3.627 1 93.38 125 GLY A CA 1
ATOM 985 C C . GLY A 1 125 ? -11.297 17.203 4.215 1 93.38 125 GLY A C 1
ATOM 986 O O . GLY A 1 125 ? -10.117 17.016 4.512 1 93.38 125 GLY A O 1
ATOM 987 N N . ILE A 1 126 ? -12.312 16.281 4.398 1 94.88 126 ILE A N 1
ATOM 988 C CA . ILE A 1 126 ? -12.023 14.992 5.02 1 94.88 126 ILE A CA 1
ATOM 989 C C . ILE A 1 126 ? -12.664 13.867 4.207 1 94.88 126 ILE A C 1
ATOM 991 O O . ILE A 1 126 ? -13.812 13.992 3.758 1 94.88 126 ILE A O 1
ATOM 995 N N . VAL A 1 127 ? -11.867 12.859 4.062 1 96.88 127 VAL A N 1
ATOM 996 C CA . VAL A 1 127 ? -12.383 11.617 3.506 1 96.88 127 VAL A CA 1
ATOM 997 C C . VAL A 1 127 ? -12.312 10.508 4.555 1 96.88 127 VAL A C 1
ATOM 999 O O . VAL A 1 127 ? -11.25 10.266 5.133 1 96.88 127 VAL A O 1
ATOM 1002 N N . LEU A 1 128 ? -13.461 9.914 4.805 1 95.75 128 LEU A N 1
ATOM 1003 C CA . LEU A 1 128 ? -13.523 8.719 5.641 1 95.75 128 LEU A CA 1
ATOM 1004 C C . LEU A 1 128 ? -13.781 7.477 4.793 1 95.75 128 LEU A C 1
ATOM 1006 O O . LEU A 1 128 ? -14.445 7.551 3.76 1 95.75 128 LEU A O 1
ATOM 1010 N N . THR A 1 129 ? -13.273 6.363 5.25 1 94.81 129 THR A N 1
ATOM 1011 C CA . THR A 1 129 ? -13.445 5.117 4.516 1 94.81 129 THR A CA 1
ATOM 1012 C C . THR A 1 129 ? -14.539 4.262 5.148 1 94.81 129 THR A C 1
ATOM 1014 O O . THR A 1 129 ? -14.461 3.924 6.332 1 94.81 129 THR A O 1
ATOM 1017 N N . GLY A 1 130 ? -15.5 3.887 4.355 1 93.44 130 GLY A N 1
ATOM 1018 C CA . GLY A 1 130 ? -16.609 3.096 4.855 1 93.44 130 GLY A CA 1
ATOM 1019 C C . GLY A 1 130 ? -17.781 3.939 5.32 1 93.44 130 GLY A C 1
ATOM 1020 O O . GLY A 1 130 ? -17.766 5.164 5.191 1 93.44 130 GLY A O 1
ATOM 1021 N N . LEU A 1 131 ? -18.828 3.324 5.852 1 93.44 131 LEU A N 1
ATOM 1022 C CA . LEU A 1 131 ? -20.047 4 6.266 1 93.44 131 LEU A CA 1
ATOM 1023 C C . LEU A 1 131 ? -20.156 4.031 7.789 1 93.44 131 LEU A C 1
ATOM 1025 O O . LEU A 1 131 ? -20.797 4.926 8.352 1 93.44 131 LEU A O 1
ATOM 1029 N N . ASP A 1 132 ? -19.547 3.043 8.344 1 90.62 132 ASP A N 1
ATOM 1030 C CA . ASP A 1 132 ? -19.719 2.855 9.781 1 90.62 132 ASP A CA 1
ATOM 1031 C C . ASP A 1 132 ? -18.594 3.533 10.57 1 90.62 132 ASP A C 1
ATOM 1033 O O . ASP A 1 132 ? -17.438 3.119 10.492 1 90.62 132 ASP A O 1
ATOM 1037 N N . HIS A 1 133 ? -18.969 4.551 11.297 1 92.38 133 HIS A N 1
ATOM 1038 C CA . HIS A 1 133 ? -18.047 5.297 12.148 1 92.38 133 HIS A CA 1
ATOM 1039 C C . HIS A 1 133 ? -18.703 5.641 13.492 1 92.38 133 HIS A C 1
ATOM 1041 O O . HIS A 1 133 ? -19.922 5.609 13.617 1 92.38 133 HIS A O 1
ATOM 1047 N N . ASP A 1 134 ? -17.844 5.891 14.453 1 88.62 134 ASP A N 1
ATOM 1048 C CA . ASP A 1 134 ? -18.344 6.352 15.742 1 88.62 134 ASP A CA 1
ATOM 1049 C C . ASP A 1 134 ? -19.094 7.672 15.594 1 88.62 134 ASP A C 1
ATOM 1051 O O . ASP A 1 134 ? -18.672 8.555 14.844 1 88.62 134 ASP A O 1
ATOM 1055 N N . ASP A 1 135 ? -20.141 7.793 16.328 1 88.81 135 ASP A N 1
ATOM 1056 C CA . ASP A 1 135 ? -20.953 9.008 16.297 1 88.81 135 ASP A CA 1
ATOM 1057 C C . ASP A 1 135 ? -20.109 10.234 16.625 1 88.81 135 ASP A C 1
ATOM 1059 O O . ASP A 1 135 ? -20.344 11.328 16.109 1 88.81 135 ASP A O 1
ATOM 1063 N N . ALA A 1 136 ? -19.188 10.016 17.5 1 83.19 136 ALA A N 1
ATOM 1064 C CA . ALA A 1 136 ? -18.312 11.117 17.906 1 83.19 136 ALA A CA 1
ATOM 1065 C C . ALA A 1 136 ? -17.547 11.68 16.703 1 83.19 136 ALA A C 1
ATOM 1067 O O . ALA A 1 136 ? -17.266 12.875 16.656 1 83.19 136 ALA A O 1
ATOM 1068 N N . VAL A 1 137 ? -17.234 10.828 15.766 1 89.19 137 VAL A N 1
ATOM 1069 C CA . VAL A 1 137 ? -16.531 11.242 14.555 1 89.19 137 VAL A CA 1
ATOM 1070 C C . VAL A 1 137 ? -17.422 12.18 13.742 1 89.19 137 VAL A C 1
ATOM 1072 O O . VAL A 1 137 ? -17 13.266 13.352 1 89.19 137 VAL A O 1
ATOM 1075 N N . PHE A 1 138 ? -18.656 11.82 13.578 1 89.94 138 PHE A N 1
ATOM 1076 C CA . PHE A 1 138 ? -19.609 12.625 12.812 1 89.94 138 PHE A CA 1
ATOM 1077 C C . PHE A 1 138 ? -19.875 13.953 13.5 1 89.94 138 PHE A C 1
ATOM 1079 O O . PHE A 1 138 ? -19.938 15 12.852 1 89.94 138 PHE A O 1
ATOM 1086 N N . ARG A 1 139 ? -19.984 13.922 14.734 1 85 139 ARG A N 1
ATOM 1087 C CA . ARG A 1 139 ? -20.25 15.141 15.5 1 85 139 ARG A CA 1
ATOM 1088 C C . ARG A 1 139 ? -19.109 16.141 15.359 1 85 139 ARG A C 1
ATOM 1090 O O . ARG A 1 139 ? -19.344 17.344 15.211 1 85 139 ARG A O 1
ATOM 1097 N N . LEU A 1 140 ? -17.969 15.586 15.438 1 83 140 LEU A N 1
ATOM 1098 C CA . LEU A 1 140 ? -16.781 16.438 15.305 1 83 140 LEU A CA 1
ATOM 1099 C C . LEU A 1 140 ? -16.734 17.094 13.938 1 83 140 LEU A C 1
ATOM 1101 O O . LEU A 1 140 ? -16.469 18.297 13.828 1 83 140 LEU A O 1
ATOM 1105 N N . ILE A 1 141 ? -17.031 16.359 12.883 1 87.88 141 ILE A N 1
ATOM 1106 C CA . ILE A 1 141 ? -17.031 16.875 11.523 1 87.88 141 ILE A CA 1
ATOM 1107 C C . ILE A 1 141 ? -18.109 17.938 11.375 1 87.88 141 ILE A C 1
ATOM 1109 O O . ILE A 1 141 ? -17.859 19.016 10.836 1 87.88 141 ILE A O 1
ATOM 1113 N N . ASP A 1 142 ? -19.234 17.719 11.906 1 85.06 142 ASP A N 1
ATOM 1114 C CA . ASP A 1 142 ? -20.375 18.625 11.812 1 85.06 142 ASP A CA 1
ATOM 1115 C C . ASP A 1 142 ? -20.078 19.953 12.516 1 85.06 142 ASP A C 1
ATOM 1117 O O . ASP A 1 142 ? -20.5 21.016 12.047 1 85.06 142 ASP A O 1
ATOM 1121 N N . SER A 1 143 ? -19.391 19.797 13.547 1 78.94 143 SER A N 1
ATOM 1122 C CA . SER A 1 143 ? -19.094 20.984 14.336 1 78.94 143 SER A CA 1
ATOM 1123 C C . SER A 1 143 ? -18.141 21.922 13.594 1 78.94 143 SER A C 1
ATOM 1125 O O . SER A 1 143 ? -18.094 23.125 13.875 1 78.94 143 SER A O 1
ATOM 1127 N N . GLN A 1 144 ? -17.391 21.391 12.688 1 77.38 144 GLN A N 1
ATOM 1128 C CA . GLN A 1 144 ? -16.406 22.188 11.961 1 77.38 144 GLN A CA 1
ATOM 1129 C C . GLN A 1 144 ? -16.922 22.609 10.594 1 77.38 144 GLN A C 1
ATOM 1131 O O . GLN A 1 144 ? -16.297 23.406 9.898 1 77.38 144 GLN A O 1
ATOM 1136 N N . THR A 1 145 ? -18.078 22.141 10.156 1 81.31 145 THR A N 1
ATOM 1137 C CA . THR A 1 145 ? -18.688 22.406 8.859 1 81.31 145 THR A CA 1
ATOM 1138 C C . THR A 1 145 ? -17.672 22.188 7.734 1 81.31 145 THR A C 1
ATOM 1140 O O . THR A 1 145 ? -17.578 23 6.816 1 81.31 145 THR A O 1
ATOM 1143 N N . ILE A 1 146 ? -16.906 21.219 7.844 1 87.06 146 ILE A N 1
ATOM 1144 C CA . ILE A 1 146 ? -15.891 20.891 6.855 1 87.06 146 ILE A CA 1
ATOM 1145 C C . ILE A 1 146 ? -16.469 19.938 5.812 1 87.06 146 ILE A C 1
ATOM 1147 O O . ILE A 1 146 ? -17.156 18.969 6.16 1 87.06 146 ILE A O 1
ATOM 1151 N N . PRO A 1 147 ? -16.234 20.219 4.535 1 93.44 147 PRO A N 1
ATOM 1152 C CA . PRO A 1 147 ? -16.672 19.266 3.518 1 93.44 147 PRO A CA 1
ATOM 1153 C C . PRO A 1 147 ? -16.109 17.859 3.734 1 93.44 147 PRO A C 1
ATOM 1155 O O . PRO A 1 147 ? -14.898 17.719 3.959 1 93.44 147 PRO A O 1
ATOM 1158 N N . SER A 1 148 ? -17 16.844 3.697 1 94.88 148 SER A N 1
ATOM 1159 C CA . SER A 1 148 ? -16.578 15.477 3.957 1 94.88 148 SER A CA 1
ATOM 1160 C C . SER A 1 148 ? -17.297 14.492 3.049 1 94.88 148 SER A C 1
ATOM 1162 O O . SER A 1 148 ? -18.453 14.719 2.678 1 94.88 148 SER A O 1
ATOM 1164 N N . ILE A 1 149 ? -16.625 13.445 2.717 1 96.44 149 ILE A N 1
ATOM 1165 C CA . ILE A 1 149 ? -17.25 12.375 1.951 1 96.44 149 ILE A CA 1
ATOM 1166 C C . ILE A 1 149 ? -16.875 11.023 2.547 1 96.44 149 ILE A C 1
ATOM 1168 O O . ILE A 1 149 ? -15.867 10.898 3.236 1 96.44 149 ILE A O 1
ATOM 1172 N N . LEU A 1 150 ? -17.75 10.102 2.365 1 96.69 150 LEU A N 1
ATOM 1173 C CA . LEU A 1 150 ? -17.484 8.695 2.652 1 96.69 150 LEU A CA 1
ATOM 1174 C C . LEU A 1 150 ? -17.078 7.945 1.386 1 96.69 150 LEU A C 1
ATOM 1176 O O . LEU A 1 150 ? -17.781 8.016 0.37 1 96.69 150 LEU A O 1
ATOM 1180 N N . MET A 1 151 ? -15.953 7.254 1.479 1 95.75 151 MET A N 1
ATOM 1181 C CA . MET A 1 151 ? -15.398 6.602 0.295 1 95.75 151 MET A CA 1
ATOM 1182 C C . MET A 1 151 ? -15.453 5.086 0.432 1 95.75 151 MET A C 1
ATOM 1184 O O . MET A 1 151 ? -15.5 4.559 1.546 1 95.75 151 MET A O 1
ATOM 1188 N N . TRP A 1 152 ? -15.484 4.312 -0.704 1 93.19 152 TRP A N 1
ATOM 1189 C CA . TRP A 1 152 ? -15.367 2.867 -0.845 1 93.19 152 TRP A CA 1
ATOM 1190 C C . TRP A 1 152 ? -16.734 2.199 -0.808 1 93.19 152 TRP A C 1
ATOM 1192 O O . TRP A 1 152 ? -17 1.276 -1.58 1 93.19 152 TRP A O 1
ATOM 1202 N N . ASN A 1 153 ? -17.578 2.674 0.186 1 94.06 153 ASN A N 1
ATOM 1203 C CA . ASN A 1 153 ? -18.953 2.164 0.258 1 94.06 153 ASN A CA 1
ATOM 1204 C C . ASN A 1 153 ? -19.969 3.201 -0.217 1 94.06 153 ASN A C 1
ATOM 1206 O O . ASN A 1 153 ? -19.703 4.406 -0.132 1 94.06 153 ASN A O 1
ATOM 1210 N N . TYR A 1 154 ? -21.047 2.592 -0.647 1 94.5 154 TYR A N 1
ATOM 1211 C CA . TYR A 1 154 ? -22.141 3.463 -1.064 1 94.5 154 TYR A CA 1
ATOM 1212 C C . TYR A 1 154 ? -23.406 3.148 -0.291 1 94.5 154 TYR A C 1
ATOM 1214 O O . TYR A 1 154 ? -23.75 1.979 -0.08 1 94.5 154 TYR A O 1
ATOM 1222 N N . ALA A 1 155 ? -24.016 4.109 0.179 1 92.94 155 ALA A N 1
ATOM 1223 C CA . ALA A 1 155 ? -25.375 4.066 0.702 1 92.94 155 ALA A CA 1
ATOM 1224 C C . ALA A 1 155 ? -26.125 5.355 0.386 1 92.94 155 ALA A C 1
ATOM 1226 O O . ALA A 1 155 ? -25.625 6.453 0.635 1 92.94 155 ALA A O 1
ATOM 1227 N N . GLU A 1 156 ? -27.266 5.207 -0.089 1 89.62 156 GLU A N 1
ATOM 1228 C CA . GLU A 1 156 ? -28.078 6.367 -0.46 1 89.62 156 GLU A CA 1
ATOM 1229 C C . GLU A 1 156 ? -28.391 7.234 0.755 1 89.62 156 GLU A C 1
ATOM 1231 O O . GLU A 1 156 ? -28.453 8.461 0.647 1 89.62 156 GLU A O 1
ATOM 1236 N N . ASP A 1 157 ? -28.5 6.629 1.861 1 90.5 157 ASP A N 1
ATOM 1237 C CA . ASP A 1 157 ? -28.938 7.344 3.057 1 90.5 157 ASP A CA 1
ATOM 1238 C C . ASP A 1 157 ? -27.766 7.625 3.992 1 90.5 157 ASP A C 1
ATOM 1240 O O . ASP A 1 157 ? -27.969 7.828 5.191 1 90.5 157 ASP A O 1
ATOM 1244 N N . ALA A 1 158 ? -26.625 7.594 3.396 1 91.62 158 ALA A N 1
ATOM 1245 C CA . ALA A 1 158 ? -25.453 7.84 4.234 1 91.62 158 ALA A CA 1
ATOM 1246 C C . ALA A 1 158 ? -25.484 9.258 4.801 1 91.62 158 ALA A C 1
ATOM 1248 O O . ALA A 1 158 ? -26.078 10.156 4.215 1 91.62 158 ALA A O 1
ATOM 1249 N N . ARG A 1 159 ? -24.828 9.453 5.887 1 90.12 159 ARG A N 1
ATOM 1250 C CA . ARG A 1 159 ? -24.797 10.727 6.594 1 90.12 159 ARG A CA 1
ATOM 1251 C C . ARG A 1 159 ? -24.141 11.805 5.738 1 90.12 159 ARG A C 1
ATOM 1253 O O . ARG A 1 159 ? -24.531 12.969 5.789 1 90.12 159 ARG A O 1
ATOM 1260 N N . TYR A 1 160 ? -23.109 11.391 5.035 1 93.44 160 TYR A N 1
ATOM 1261 C CA . TYR A 1 160 ? -22.406 12.219 4.059 1 93.44 160 TYR A CA 1
ATOM 1262 C C . TYR A 1 160 ? -22.5 11.602 2.666 1 93.44 160 TYR A C 1
ATOM 1264 O O . TYR A 1 160 ? -22.859 10.438 2.518 1 93.44 160 TYR A O 1
ATOM 1272 N N . PRO A 1 161 ? -22.25 12.484 1.676 1 94.88 161 PRO A N 1
ATOM 1273 C CA . PRO A 1 161 ? -22.172 11.859 0.355 1 94.88 161 PRO A CA 1
ATOM 1274 C C . PRO A 1 161 ? -21.203 10.672 0.326 1 94.88 161 PRO A C 1
ATOM 1276 O O . PRO A 1 161 ? -20.078 10.781 0.811 1 94.88 161 PRO A O 1
ATOM 1279 N N . SER A 1 162 ? -21.688 9.602 -0.141 1 96.56 162 SER A N 1
ATOM 1280 C CA . SER A 1 162 ? -20.875 8.391 -0.213 1 96.56 162 SER A CA 1
ATOM 1281 C C . SER A 1 162 ? -20.578 8.008 -1.659 1 96.56 162 SER A C 1
ATOM 1283 O O . SER A 1 162 ? -21.484 8.016 -2.504 1 96.56 162 SER A O 1
ATOM 1285 N N . ILE A 1 163 ? -19.344 7.797 -1.929 1 97.38 163 ILE A N 1
ATOM 1286 C CA . ILE A 1 163 ? -18.875 7.379 -3.242 1 97.38 163 ILE A CA 1
ATOM 1287 C C . ILE A 1 163 ? -18.172 6.023 -3.133 1 97.38 163 ILE A C 1
ATOM 1289 O O . ILE A 1 163 ? -17.109 5.91 -2.525 1 97.38 163 ILE A O 1
ATOM 1293 N N . GLY A 1 164 ? -18.766 5.02 -3.654 1 97.19 164 GLY A N 1
ATOM 1294 C CA . GLY A 1 164 ? -18.219 3.68 -3.498 1 97.19 164 GLY A CA 1
ATOM 1295 C C . GLY A 1 164 ? -19.109 2.607 -4.105 1 97.19 164 GLY A C 1
ATOM 1296 O O . GLY A 1 164 ? -19.906 2.891 -4.992 1 97.19 164 GLY A O 1
ATOM 1297 N N . SER A 1 165 ? -18.812 1.412 -3.693 1 96.06 165 SER A N 1
ATOM 1298 C CA . SER A 1 165 ? -19.516 0.25 -4.23 1 96.06 165 SER A CA 1
ATOM 1299 C C . SER A 1 165 ? -20.406 -0.393 -3.176 1 96.06 165 SER A C 1
ATOM 1301 O O . SER A 1 165 ? -20.344 -0.04 -1.996 1 96.06 165 SER A O 1
ATOM 1303 N N . ASP A 1 166 ? -21.297 -1.256 -3.643 1 93.81 166 ASP A N 1
ATOM 1304 C CA . ASP A 1 166 ? -22.172 -2.057 -2.799 1 93.81 166 ASP A CA 1
ATOM 1305 C C . ASP A 1 166 ? -21.562 -3.428 -2.516 1 93.81 166 ASP A C 1
ATOM 1307 O O . ASP A 1 166 ? -21.609 -4.32 -3.365 1 93.81 166 ASP A O 1
ATOM 1311 N N . ASN A 1 167 ? -21.109 -3.609 -1.328 1 95.19 167 ASN A N 1
ATOM 1312 C CA . ASN A 1 167 ? -20.422 -4.848 -0.971 1 95.19 167 ASN A CA 1
ATOM 1313 C C . ASN A 1 167 ? -21.406 -6.016 -0.852 1 95.19 167 ASN A C 1
ATOM 1315 O O . ASN A 1 167 ? -21.016 -7.168 -1.056 1 95.19 167 ASN A O 1
ATOM 1319 N N . ASN A 1 168 ? -22.625 -5.703 -0.515 1 96.5 168 ASN A N 1
ATOM 1320 C CA . ASN A 1 168 ? -23.656 -6.742 -0.553 1 96.5 168 ASN A CA 1
ATOM 1321 C C . ASN A 1 168 ? -23.797 -7.34 -1.95 1 96.5 168 ASN A C 1
ATOM 1323 O O . ASN A 1 168 ? -23.766 -8.562 -2.115 1 96.5 168 ASN A O 1
ATOM 1327 N N . SER A 1 169 ? -23.875 -6.461 -2.902 1 97.38 169 SER A N 1
ATOM 1328 C CA . SER A 1 169 ? -23.984 -6.906 -4.289 1 97.38 169 SER A CA 1
ATOM 1329 C C . SER A 1 169 ? -22.75 -7.711 -4.707 1 97.38 169 SER A C 1
ATOM 1331 O O . SER A 1 169 ? -22.875 -8.695 -5.438 1 97.38 169 SER A O 1
ATOM 1333 N N . ALA A 1 170 ? -21.609 -7.324 -4.258 1 98.06 170 ALA A N 1
ATOM 1334 C CA . ALA A 1 170 ? -20.375 -8.039 -4.574 1 98.06 170 ALA A CA 1
ATOM 1335 C C . ALA A 1 170 ? -20.422 -9.469 -4.023 1 98.06 170 ALA A C 1
ATOM 1337 O O . ALA A 1 170 ? -20.047 -10.414 -4.719 1 98.06 170 ALA A O 1
ATOM 1338 N N . GLY A 1 171 ? -20.859 -9.57 -2.764 1 98.56 171 GLY A N 1
ATOM 1339 C CA . GLY A 1 171 ? -21 -10.883 -2.158 1 98.56 171 GLY A CA 1
ATOM 1340 C C . GLY A 1 171 ? -21.984 -11.781 -2.875 1 98.56 171 GLY A C 1
ATOM 1341 O O . GLY A 1 171 ? -21.719 -12.953 -3.113 1 98.56 171 GLY A O 1
ATOM 1342 N N . VAL A 1 172 ? -23.094 -11.219 -3.283 1 98.75 172 VAL A N 1
ATOM 1343 C CA . VAL A 1 172 ? -24.125 -11.961 -3.994 1 98.75 172 VAL A CA 1
ATOM 1344 C C . VAL A 1 172 ? -23.594 -12.453 -5.336 1 98.75 172 VAL A C 1
ATOM 1346 O O . VAL A 1 172 ? -23.734 -13.625 -5.68 1 98.75 172 VAL A O 1
ATOM 1349 N N . MET A 1 173 ? -22.906 -11.609 -6.035 1 98.75 173 MET A N 1
ATOM 1350 C CA . MET A 1 173 ? -22.406 -11.906 -7.375 1 98.75 173 MET A CA 1
ATOM 1351 C C . MET A 1 173 ? -21.438 -13.086 -7.34 1 98.75 173 MET A C 1
ATOM 1353 O O . MET A 1 173 ? -21.531 -13.992 -8.164 1 98.75 173 MET A O 1
ATOM 1357 N N . ILE A 1 174 ? -20.531 -13.062 -6.34 1 98.88 174 ILE A N 1
ATOM 1358 C CA . ILE A 1 174 ? -19.5 -14.086 -6.332 1 98.88 174 ILE A CA 1
ATOM 1359 C C . ILE A 1 174 ? -20.094 -15.422 -5.91 1 98.88 174 ILE A C 1
ATOM 1361 O O . ILE A 1 174 ? -19.734 -16.469 -6.449 1 98.88 174 ILE A O 1
ATOM 1365 N N . ALA A 1 175 ? -21.016 -15.375 -4.938 1 98.88 175 ALA A N 1
ATOM 1366 C CA . ALA A 1 175 ? -21.672 -16.594 -4.5 1 98.88 175 ALA A CA 1
ATOM 1367 C C . ALA A 1 175 ? -22.5 -17.203 -5.629 1 98.88 175 ALA A C 1
ATOM 1369 O O . ALA A 1 175 ? -22.438 -18.406 -5.875 1 98.88 175 ALA A O 1
ATOM 1370 N N . GLU A 1 176 ? -23.234 -16.391 -6.316 1 98.81 176 GLU A N 1
ATOM 1371 C CA . GLU A 1 176 ? -24.062 -16.844 -7.434 1 98.81 176 GLU A CA 1
ATOM 1372 C C . GLU A 1 176 ? -23.188 -17.438 -8.539 1 98.81 176 GLU A C 1
ATOM 1374 O O . GLU A 1 176 ? -23.578 -18.422 -9.172 1 98.81 176 GLU A O 1
ATOM 1379 N N . HIS A 1 177 ? -22.078 -16.844 -8.766 1 98.81 177 HIS A N 1
ATOM 1380 C CA . HIS A 1 177 ? -21.156 -17.359 -9.781 1 98.81 177 HIS A CA 1
ATOM 1381 C C . HIS A 1 177 ? -20.703 -18.766 -9.445 1 98.81 177 HIS A C 1
ATOM 1383 O O . HIS A 1 177 ? -20.766 -19.656 -10.289 1 98.81 177 HIS A O 1
ATOM 1389 N N . VAL A 1 178 ? -20.297 -18.969 -8.234 1 98.69 178 VAL A N 1
ATOM 1390 C CA . VAL A 1 178 ? -19.797 -20.281 -7.801 1 98.69 178 VAL A CA 1
ATOM 1391 C C . VAL A 1 178 ? -20.922 -21.312 -7.859 1 98.69 178 VAL A C 1
ATOM 1393 O O . VAL A 1 178 ? -20.719 -22.438 -8.32 1 98.69 178 VAL A O 1
ATOM 1396 N N . LEU A 1 179 ? -22.109 -20.922 -7.504 1 98.44 179 LEU A N 1
ATOM 1397 C CA . LEU A 1 179 ? -23.281 -21.797 -7.547 1 98.44 179 LEU A CA 1
ATOM 1398 C C . LEU A 1 179 ? -23.641 -22.156 -8.984 1 98.44 179 LEU A C 1
ATOM 1400 O O . LEU A 1 179 ? -23.984 -23.312 -9.273 1 98.44 179 LEU A O 1
ATOM 1404 N N . SER A 1 180 ? -23.578 -21.141 -9.82 1 98.25 180 SER A N 1
ATOM 1405 C CA . SER A 1 180 ? -23.938 -21.344 -11.227 1 98.25 180 SER A CA 1
ATOM 1406 C C . SER A 1 180 ? -22.984 -22.328 -11.898 1 98.25 180 SER A C 1
ATOM 1408 O O . SER A 1 180 ? -23.328 -22.953 -12.906 1 98.25 180 SER A O 1
ATOM 1410 N N . GLN A 1 181 ? -21.812 -22.484 -11.328 1 98 181 GLN A N 1
ATOM 1411 C CA . GLN A 1 181 ? -20.812 -23.422 -11.852 1 98 181 GLN A CA 1
ATOM 1412 C C . GLN A 1 181 ? -21.031 -24.828 -11.305 1 98 181 GLN A C 1
ATOM 1414 O O . GLN A 1 181 ? -20.281 -25.75 -11.633 1 98 181 GLN A O 1
ATOM 1419 N N . GLY A 1 182 ? -22.016 -25 -10.422 1 97.88 182 GLY A N 1
ATOM 1420 C CA . GLY A 1 182 ? -22.422 -26.312 -9.969 1 97.88 182 GLY A CA 1
ATOM 1421 C C . GLY A 1 182 ? -21.797 -26.719 -8.641 1 97.88 182 GLY A C 1
ATOM 1422 O O . GLY A 1 182 ? -22.047 -27.812 -8.141 1 97.88 182 GLY A O 1
ATOM 1423 N N . HIS A 1 183 ? -20.984 -25.859 -8.047 1 98.12 183 HIS A N 1
ATOM 1424 C CA . HIS A 1 183 ? -20.359 -26.172 -6.773 1 98.12 183 HIS A CA 1
ATOM 1425 C C . HIS A 1 183 ? -21.375 -26.172 -5.637 1 98.12 183 HIS A C 1
ATOM 1427 O O . HIS A 1 183 ? -22.25 -25.297 -5.586 1 98.12 183 HIS A O 1
ATOM 1433 N N . ARG A 1 184 ? -21.266 -27.156 -4.781 1 97.56 184 ARG A N 1
ATOM 1434 C CA . ARG A 1 184 ? -22.109 -27.234 -3.6 1 97.56 184 ARG A CA 1
ATOM 1435 C C . ARG A 1 184 ? -21.281 -27.406 -2.334 1 97.56 184 ARG A C 1
ATOM 1437 O O . ARG A 1 184 ? -21.719 -27.047 -1.24 1 97.56 184 ARG A O 1
ATOM 1444 N N . ASP A 1 185 ? -20.125 -28.047 -2.473 1 97.81 185 ASP A N 1
ATOM 1445 C CA . ASP A 1 185 ? -19.141 -28.109 -1.396 1 97.81 185 ASP A CA 1
ATOM 1446 C C . ASP A 1 185 ? -18.219 -26.906 -1.419 1 97.81 185 ASP A C 1
ATOM 1448 O O . ASP A 1 185 ? -17.156 -26.922 -2.051 1 97.81 185 ASP A O 1
ATOM 1452 N N . ILE A 1 186 ? -18.688 -25.906 -0.688 1 98.5 186 ILE A N 1
ATOM 1453 C CA . ILE A 1 186 ? -18.062 -24.594 -0.822 1 98.5 186 ILE A CA 1
ATOM 1454 C C . ILE A 1 186 ? -17.516 -24.141 0.53 1 98.5 186 ILE A C 1
ATOM 1456 O O . ILE A 1 186 ? -18.234 -24.141 1.531 1 98.5 186 ILE A O 1
ATOM 1460 N N . ALA A 1 187 ? -16.234 -23.797 0.588 1 98.81 187 ALA A N 1
ATOM 1461 C CA . ALA A 1 187 ? -15.641 -23.125 1.75 1 98.81 187 ALA A CA 1
ATOM 1462 C C . ALA A 1 187 ? -15.672 -21.609 1.59 1 98.81 187 ALA A C 1
ATOM 1464 O O . ALA A 1 187 ? -15.664 -21.109 0.469 1 98.81 187 ALA A O 1
ATOM 1465 N N . CYS A 1 188 ? -15.742 -20.953 2.719 1 98.88 188 CYS A N 1
ATOM 1466 C CA . CYS A 1 188 ? -15.742 -19.5 2.754 1 98.88 188 CYS A CA 1
ATOM 1467 C C . CYS A 1 188 ? -14.609 -18.969 3.635 1 98.88 188 CYS A C 1
ATOM 1469 O O . CYS A 1 188 ? -14.477 -19.391 4.785 1 98.88 188 CYS A O 1
ATOM 1471 N N . MET A 1 189 ? -13.805 -18.109 3.029 1 98.81 189 MET A N 1
ATOM 1472 C CA . MET A 1 189 ? -12.703 -17.5 3.768 1 98.81 189 MET A CA 1
ATOM 1473 C C . MET A 1 189 ? -12.875 -15.984 3.838 1 98.81 189 MET A C 1
ATOM 1475 O O . MET A 1 189 ? -12.766 -15.297 2.82 1 98.81 189 MET A O 1
ATOM 1479 N N . PHE A 1 190 ? -13.117 -15.453 5.027 1 98.38 190 PHE A N 1
ATOM 1480 C CA . PHE A 1 190 ? -13.367 -14.031 5.234 1 98.38 190 PHE A CA 1
ATOM 1481 C C . PHE A 1 190 ? -12.539 -13.5 6.398 1 98.38 190 PHE A C 1
ATOM 1483 O O . PHE A 1 190 ? -12.148 -14.258 7.289 1 98.38 190 PHE A O 1
ATOM 1490 N N . PRO A 1 191 ? -12.266 -12.18 6.344 1 95.69 191 PRO A N 1
ATOM 1491 C CA . PRO A 1 191 ? -11.555 -11.602 7.484 1 95.69 191 PRO A CA 1
ATOM 1492 C C . PRO A 1 191 ? -12.477 -11.32 8.672 1 95.69 191 PRO A C 1
ATOM 1494 O O . PRO A 1 191 ? -13.703 -11.391 8.531 1 95.69 191 PRO A O 1
ATOM 1497 N N . PRO A 1 192 ? -11.789 -11.062 9.828 1 94.38 192 PRO A N 1
ATOM 1498 C CA . PRO A 1 192 ? -12.625 -10.539 10.914 1 94.38 192 PRO A CA 1
ATOM 1499 C C . PRO A 1 192 ? -13.406 -9.289 10.508 1 94.38 192 PRO A C 1
ATOM 1501 O O . PRO A 1 192 ? -12.883 -8.445 9.781 1 94.38 192 PRO A O 1
ATOM 1504 N N . THR A 1 193 ? -14.609 -9.133 10.969 1 93.38 193 THR A N 1
ATOM 1505 C CA . THR A 1 193 ? -15.484 -8.102 10.422 1 93.38 193 THR A CA 1
ATOM 1506 C C . THR A 1 193 ? -15.648 -6.953 11.414 1 93.38 193 THR A C 1
ATOM 1508 O O . THR A 1 193 ? -16.297 -5.953 11.109 1 93.38 193 THR A O 1
ATOM 1511 N N . GLY A 1 194 ? -15.008 -7.066 12.602 1 88.19 194 GLY A N 1
ATOM 1512 C CA . GLY A 1 194 ? -15.094 -5.961 13.547 1 88.19 194 GLY A CA 1
ATOM 1513 C C . GLY A 1 194 ? -14.555 -4.656 12.992 1 88.19 194 GLY A C 1
ATOM 1514 O O . GLY A 1 194 ? -13.391 -4.574 12.602 1 88.19 194 GLY A O 1
ATOM 1515 N N . GLY A 1 195 ? -15.398 -3.645 12.945 1 86.06 195 GLY A N 1
ATOM 1516 C CA . GLY A 1 195 ? -14.969 -2.357 12.422 1 86.06 195 GLY A CA 1
ATOM 1517 C C . GLY A 1 195 ? -14.773 -2.359 10.922 1 86.06 195 GLY A C 1
ATOM 1518 O O . GLY A 1 195 ? -14.156 -1.444 10.367 1 86.06 195 GLY A O 1
ATOM 1519 N N . ASN A 1 196 ? -15.203 -3.393 10.312 1 91.06 196 ASN A N 1
ATOM 1520 C CA . ASN A 1 196 ? -15.055 -3.578 8.875 1 91.06 196 ASN A CA 1
ATOM 1521 C C . ASN A 1 196 ? -16.391 -3.896 8.203 1 91.06 196 ASN A C 1
ATOM 1523 O O . ASN A 1 196 ? -16.672 -5.055 7.883 1 91.06 196 ASN A O 1
ATOM 1527 N N . ASP A 1 197 ? -17.078 -2.85 7.945 1 92.12 197 ASP A N 1
ATOM 1528 C CA . ASP A 1 197 ? -18.422 -3.004 7.402 1 92.12 197 ASP A CA 1
ATOM 1529 C C . ASP A 1 197 ? -18.391 -3.615 6.004 1 92.12 197 ASP A C 1
ATOM 1531 O O . ASP A 1 197 ? -19.297 -4.348 5.613 1 92.12 197 ASP A O 1
ATOM 1535 N N . ARG A 1 198 ? -17.359 -3.363 5.203 1 92.88 198 ARG A N 1
ATOM 1536 C CA . ARG A 1 198 ? -17.219 -3.93 3.867 1 92.88 198 ARG A CA 1
ATOM 1537 C C . ARG A 1 198 ? -17.156 -5.453 3.924 1 92.88 198 ARG A C 1
ATOM 1539 O O . ARG A 1 198 ? -17.906 -6.141 3.244 1 92.88 198 ARG A O 1
ATOM 1546 N N . ALA A 1 199 ? -16.266 -5.945 4.75 1 94.56 199 ALA A N 1
ATOM 1547 C CA . ALA A 1 199 ? -16.109 -7.391 4.91 1 94.56 199 ALA A CA 1
ATOM 1548 C C . ALA A 1 199 ? -17.391 -8.023 5.461 1 94.56 199 ALA A C 1
ATOM 1550 O O . ALA A 1 199 ? -17.781 -9.117 5.051 1 94.56 199 ALA A O 1
ATOM 1551 N N . GLN A 1 200 ? -18.016 -7.32 6.379 1 96.25 200 GLN A N 1
ATOM 1552 C CA . GLN A 1 200 ? -19.234 -7.836 6.988 1 96.25 200 GLN A CA 1
ATOM 1553 C C . GLN A 1 200 ? -20.344 -8 5.945 1 96.25 200 GLN A C 1
ATOM 1555 O O . GLN A 1 200 ? -21.016 -9.039 5.895 1 96.25 200 GLN A O 1
ATOM 1560 N N . GLU A 1 201 ? -20.516 -7.043 5.16 1 96.38 201 GLU A N 1
ATOM 1561 C CA . GLU A 1 201 ? -21.562 -7.082 4.141 1 96.38 201 GLU A CA 1
ATOM 1562 C C . GLU A 1 201 ? -21.312 -8.188 3.125 1 96.38 201 GLU A C 1
ATOM 1564 O O . GLU A 1 201 ? -22.234 -8.891 2.711 1 96.38 201 GLU A O 1
ATOM 1569 N N . ARG A 1 202 ? -20.078 -8.352 2.695 1 98 202 ARG A N 1
ATOM 1570 C CA . ARG A 1 202 ? -19.719 -9.414 1.757 1 98 202 ARG A CA 1
ATOM 1571 C C . ARG A 1 202 ? -20 -10.789 2.355 1 98 202 ARG A C 1
ATOM 1573 O O . ARG A 1 202 ? -20.594 -11.648 1.702 1 98 202 ARG A O 1
ATOM 1580 N N . LEU A 1 203 ?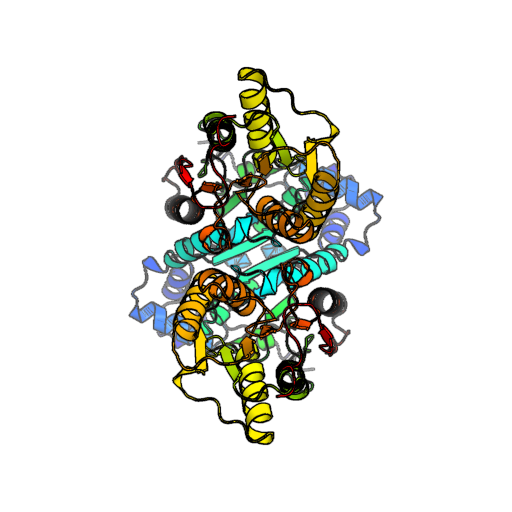 -19.547 -10.922 3.607 1 98.56 203 LEU A N 1
ATOM 1581 C CA . LEU A 1 203 ? -19.734 -12.195 4.293 1 98.56 203 LEU A CA 1
ATOM 1582 C C . LEU A 1 203 ? -21.203 -12.547 4.406 1 98.56 203 LEU A C 1
ATOM 1584 O O . LEU A 1 203 ? -21.625 -13.648 4.039 1 98.56 203 LEU A O 1
ATOM 1588 N N . LEU A 1 204 ? -21.984 -11.617 4.887 1 98.19 204 LEU A N 1
ATOM 1589 C CA . LEU A 1 204 ? -23.406 -11.844 5.078 1 98.19 204 LEU A CA 1
ATOM 1590 C C . LEU A 1 204 ? -24.094 -12.164 3.75 1 98.19 204 LEU A C 1
ATOM 1592 O O . LEU A 1 204 ? -24.922 -13.07 3.674 1 98.19 204 LEU A O 1
ATOM 1596 N N . ALA A 1 205 ? -23.719 -11.453 2.756 1 98.62 205 ALA A N 1
ATOM 1597 C CA . ALA A 1 205 ? -24.312 -11.648 1.438 1 98.62 205 ALA A CA 1
ATOM 1598 C C . ALA A 1 205 ? -23.984 -13.023 0.879 1 98.62 205 ALA A C 1
ATOM 1600 O O . ALA A 1 205 ? -24.859 -13.711 0.346 1 98.62 205 ALA A O 1
ATOM 1601 N N . VAL A 1 206 ? -22.719 -13.453 1.012 1 98.81 206 VAL A N 1
ATOM 1602 C CA . VAL A 1 206 ? -22.297 -14.758 0.513 1 98.81 206 VAL A CA 1
ATOM 1603 C C . VAL A 1 206 ? -23.031 -15.867 1.267 1 98.81 206 VAL A C 1
ATOM 1605 O O . VAL A 1 206 ? -23.625 -16.75 0.652 1 98.81 206 VAL A O 1
ATOM 1608 N N . MET A 1 207 ? -23.031 -15.75 2.545 1 98.69 207 MET A N 1
ATOM 1609 C CA . MET A 1 207 ? -23.625 -16.781 3.375 1 98.69 207 MET A CA 1
ATOM 1610 C C . MET A 1 207 ? -25.125 -16.891 3.121 1 98.69 207 MET A C 1
ATOM 1612 O O . MET A 1 207 ? -25.688 -17.984 3.035 1 98.69 207 MET A O 1
ATOM 1616 N N . GLN A 1 208 ? -25.781 -15.75 3.031 1 98.69 208 GLN A N 1
ATOM 1617 C CA . GLN A 1 208 ? -27.219 -15.734 2.764 1 98.69 208 GLN A CA 1
ATOM 1618 C C . GLN A 1 208 ? -27.531 -16.328 1.395 1 98.69 208 GLN A C 1
ATOM 1620 O O . GLN A 1 208 ? -28.484 -17.109 1.247 1 98.69 208 GLN A O 1
ATOM 1625 N N . THR A 1 209 ? -26.75 -15.992 0.397 1 98.81 209 THR A N 1
ATOM 1626 C CA . THR A 1 209 ? -26.953 -16.516 -0.953 1 98.81 209 THR A CA 1
ATOM 1627 C C . THR A 1 209 ? -26.781 -18.031 -0.978 1 98.81 209 THR A C 1
ATOM 1629 O O . THR A 1 209 ? -27.578 -18.734 -1.622 1 98.81 209 THR A O 1
ATOM 1632 N N . LEU A 1 210 ? -25.797 -18.531 -0.259 1 98.75 210 LEU A N 1
ATOM 1633 C CA . LEU A 1 210 ? -25.578 -19.969 -0.175 1 98.75 210 LEU A CA 1
ATOM 1634 C C . LEU A 1 210 ? -26.734 -20.656 0.555 1 98.75 210 LEU A C 1
ATOM 1636 O O . LEU A 1 210 ? -27.25 -21.688 0.106 1 98.75 210 LEU A O 1
ATOM 1640 N N . THR A 1 211 ? -27.172 -20.047 1.624 1 98.38 211 THR A N 1
ATOM 1641 C CA . THR A 1 211 ? -28.297 -20.562 2.391 1 98.38 211 THR A CA 1
ATOM 1642 C C . THR A 1 211 ? -29.562 -20.625 1.532 1 98.38 211 THR A C 1
ATOM 1644 O O . THR A 1 211 ? -30.281 -21.625 1.547 1 98.38 211 THR A O 1
ATOM 1647 N N . ASP A 1 212 ? -29.797 -19.594 0.819 1 98.31 212 ASP A N 1
ATOM 1648 C CA . ASP A 1 212 ? -30.969 -19.531 -0.049 1 98.31 212 ASP A CA 1
ATOM 1649 C C . ASP A 1 212 ? -30.922 -20.609 -1.117 1 98.31 212 ASP A C 1
ATOM 1651 O O . ASP A 1 212 ? -31.969 -21.047 -1.608 1 98.31 212 ASP A O 1
ATOM 1655 N N . ALA A 1 213 ? -29.781 -21.094 -1.445 1 98.25 213 ALA A N 1
ATOM 1656 C CA . ALA A 1 213 ? -29.609 -22.141 -2.441 1 98.25 213 ALA A CA 1
ATOM 1657 C C . ALA A 1 213 ? -29.609 -23.531 -1.786 1 98.25 213 ALA A C 1
ATOM 1659 O O . ALA A 1 213 ? -29.391 -24.531 -2.455 1 98.25 213 ALA A O 1
ATOM 1660 N N . GLY A 1 214 ? -29.734 -23.547 -0.477 1 98 214 GLY A N 1
ATOM 1661 C CA . GLY A 1 214 ? -29.828 -24.812 0.253 1 98 214 GLY A CA 1
ATOM 1662 C C . GLY A 1 214 ? -28.469 -25.359 0.671 1 98 214 GLY A C 1
ATOM 1663 O O . GLY A 1 214 ? -28.344 -26.547 0.972 1 98 214 GLY A O 1
ATOM 1664 N N . ILE A 1 215 ? -27.484 -24.531 0.62 1 97.62 215 ILE A N 1
ATOM 1665 C CA . ILE A 1 215 ? -26.141 -24.969 0.965 1 97.62 215 ILE A CA 1
ATOM 1666 C C . ILE A 1 215 ? -25.781 -24.484 2.371 1 97.62 215 ILE A C 1
ATOM 1668 O O . ILE A 1 215 ? -25.875 -23.297 2.668 1 97.62 215 ILE A O 1
ATOM 1672 N N . CYS A 1 216 ? -25.406 -25.422 3.205 1 95.56 216 CYS A N 1
ATOM 1673 C CA . CYS A 1 216 ? -24.875 -25.125 4.527 1 95.56 216 CYS A CA 1
ATOM 1674 C C . CYS A 1 216 ? -23.359 -25.297 4.555 1 95.56 216 CYS A C 1
ATOM 1676 O O . CYS A 1 216 ? -22.859 -26.391 4.309 1 95.56 216 CYS A O 1
ATOM 1678 N N . VAL A 1 217 ? -22.688 -24.297 4.836 1 97.75 217 VAL A N 1
ATOM 1679 C CA . VAL A 1 217 ? -21.234 -24.375 4.938 1 97.75 217 VAL A CA 1
ATOM 1680 C C . VAL A 1 217 ? -20.844 -24.906 6.312 1 97.75 217 VAL A C 1
ATOM 1682 O O . VAL A 1 217 ? -21.125 -24.266 7.336 1 97.75 217 VAL A O 1
ATOM 1685 N N . PRO A 1 218 ? -20.234 -26 6.352 1 96.75 218 PRO A N 1
ATOM 1686 C CA . PRO A 1 218 ? -19.844 -26.531 7.664 1 96.75 218 PRO A CA 1
ATOM 1687 C C . PRO A 1 218 ? -18.891 -25.578 8.406 1 96.75 218 PRO A C 1
ATOM 1689 O O . PRO A 1 218 ? -18.156 -24.812 7.781 1 96.75 218 PRO A O 1
ATOM 1692 N N . ASP A 1 219 ? -18.828 -25.672 9.68 1 96.19 219 ASP A N 1
ATOM 1693 C CA . ASP A 1 219 ? -18.062 -24.781 10.531 1 96.19 219 ASP A CA 1
ATOM 1694 C C . ASP A 1 219 ? -16.578 -24.797 10.148 1 96.19 219 ASP A C 1
ATOM 1696 O O . ASP A 1 219 ? -15.945 -23.734 10.07 1 96.19 219 ASP A O 1
ATOM 1700 N N . HIS A 1 220 ? -16.109 -25.984 9.875 1 95.5 220 HIS A N 1
ATOM 1701 C CA . HIS A 1 220 ? -14.68 -26.109 9.609 1 95.5 220 HIS A CA 1
ATOM 1702 C C . HIS A 1 220 ? -14.328 -25.625 8.211 1 95.5 220 HIS A C 1
ATOM 1704 O O . HIS A 1 220 ? -13.148 -25.531 7.863 1 95.5 220 HIS A O 1
ATOM 1710 N N . TRP A 1 221 ? -15.375 -25.281 7.34 1 98 221 TRP A N 1
ATOM 1711 C CA . TRP A 1 221 ? -15.164 -24.672 6.027 1 98 221 TRP A CA 1
ATOM 1712 C C . TRP A 1 221 ? -15.398 -23.172 6.082 1 98 221 TRP A C 1
ATOM 1714 O O . TRP A 1 221 ? -15.273 -22.484 5.066 1 98 221 TRP A O 1
ATOM 1724 N N . GLN A 1 222 ? -15.766 -22.672 7.254 1 98.06 222 GLN A N 1
ATOM 1725 C CA . GLN A 1 222 ? -15.891 -21.234 7.48 1 98.06 222 GLN A CA 1
ATOM 1726 C C . GLN A 1 222 ? -14.641 -20.672 8.148 1 98.06 222 GLN A C 1
ATOM 1728 O O . GLN A 1 222 ? -14.531 -20.672 9.375 1 98.06 222 GLN A O 1
ATOM 1733 N N . LEU A 1 223 ? -13.781 -20.125 7.336 1 98.44 223 LEU A N 1
ATOM 1734 C CA . LEU A 1 223 ? -12.484 -19.672 7.82 1 98.44 223 LEU A CA 1
ATOM 1735 C C . LEU A 1 223 ? -12.5 -18.172 8.102 1 98.44 223 LEU A C 1
ATOM 1737 O O . LEU A 1 223 ? -12.945 -17.391 7.27 1 98.44 223 LEU A O 1
ATOM 1741 N N . THR A 1 224 ? -12.109 -17.797 9.281 1 98.19 224 THR A N 1
ATOM 1742 C CA . THR A 1 224 ? -11.82 -16.406 9.609 1 98.19 224 THR A CA 1
ATOM 1743 C C . THR A 1 224 ? -10.32 -16.141 9.57 1 98.19 224 THR A C 1
ATOM 1745 O O . THR A 1 224 ? -9.586 -16.531 10.484 1 98.19 224 THR A O 1
ATOM 1748 N N . THR A 1 225 ? -9.945 -15.5 8.5 1 97.25 225 THR A N 1
ATOM 1749 C CA . THR A 1 225 ? -8.516 -15.328 8.234 1 97.25 225 THR A CA 1
ATOM 1750 C C . THR A 1 225 ? -8.156 -13.852 8.133 1 97.25 225 THR A C 1
ATOM 1752 O O . THR A 1 225 ? -8.805 -13.102 7.395 1 97.25 225 THR A O 1
ATOM 1755 N N . VAL A 1 226 ? -7.156 -13.422 8.812 1 92 226 VAL A N 1
ATOM 1756 C CA . VAL A 1 226 ? -6.734 -12.031 8.797 1 92 226 VAL A CA 1
ATOM 1757 C C . VAL A 1 226 ? -6.215 -11.656 7.406 1 92 226 VAL A C 1
ATOM 1759 O O . VAL A 1 226 ? -5.84 -12.539 6.625 1 92 226 VAL A O 1
ATOM 1762 N N . TYR A 1 227 ? -6.184 -10.375 7.188 1 87.5 227 TYR A N 1
ATOM 1763 C CA . TYR A 1 227 ? -5.688 -9.844 5.926 1 87.5 227 TYR A CA 1
ATOM 1764 C C . TYR A 1 227 ? -4.191 -10.109 5.773 1 87.5 227 TYR A C 1
ATOM 1766 O O . TYR A 1 227 ? -3.373 -9.211 6.004 1 87.5 227 TYR A O 1
ATOM 1774 N N . SER A 1 228 ? -3.91 -11.219 5.355 1 89.94 228 SER A N 1
ATOM 1775 C CA . SER A 1 228 ? -2.525 -11.664 5.25 1 89.94 228 SER A CA 1
ATOM 1776 C C . SER A 1 228 ? -2.395 -12.828 4.277 1 89.94 228 SER A C 1
ATOM 1778 O O . SER A 1 228 ? -3.1 -13.836 4.398 1 89.94 228 SER A O 1
ATOM 1780 N N . ILE A 1 229 ? -1.473 -12.656 3.377 1 93.19 229 ILE A N 1
ATOM 1781 C CA . ILE A 1 229 ? -1.214 -13.719 2.416 1 93.19 229 ILE A CA 1
ATOM 1782 C C . ILE A 1 229 ? -0.702 -14.961 3.146 1 93.19 229 ILE A C 1
ATOM 1784 O O . ILE A 1 229 ? -1.129 -16.078 2.855 1 93.19 229 ILE A O 1
ATOM 1788 N N . SER A 1 230 ? 0.138 -14.742 4.129 1 95.19 230 SER A N 1
ATOM 1789 C CA . SER A 1 230 ? 0.7 -15.844 4.906 1 95.19 230 SER A CA 1
ATOM 1790 C C . SER A 1 230 ? -0.389 -16.594 5.656 1 95.19 230 SER A C 1
ATOM 1792 O O . SER A 1 230 ? -0.401 -17.828 5.664 1 95.19 230 SER A O 1
ATOM 1794 N N . ALA A 1 231 ? -1.297 -15.898 6.215 1 96.81 231 ALA A N 1
ATOM 1795 C CA . ALA A 1 231 ? -2.371 -16.531 6.98 1 96.81 231 ALA A CA 1
ATOM 1796 C C . ALA A 1 231 ? -3.326 -17.281 6.066 1 96.81 231 ALA A C 1
ATOM 1798 O O . ALA A 1 231 ? -3.742 -18.406 6.379 1 96.81 231 ALA A O 1
ATOM 1799 N N . SER A 1 232 ? -3.662 -16.688 4.965 1 97.94 232 SER A N 1
ATOM 1800 C CA . SER A 1 232 ? -4.594 -17.344 4.055 1 97.94 232 SER A CA 1
ATOM 1801 C C . SER A 1 232 ? -3.969 -18.578 3.424 1 97.94 232 SER A C 1
ATOM 1803 O O . SER A 1 232 ? -4.652 -19.578 3.205 1 97.94 232 SER A O 1
ATOM 1805 N N . LYS A 1 233 ? -2.695 -18.516 3.125 1 98.44 233 LYS A N 1
ATOM 1806 C CA . LYS A 1 233 ? -1.997 -19.688 2.619 1 98.44 233 LYS A CA 1
ATOM 1807 C C . LYS A 1 233 ? -2.016 -20.828 3.641 1 98.44 233 LYS A C 1
ATOM 1809 O O . LYS A 1 233 ? -2.344 -21.969 3.307 1 98.44 233 LYS A O 1
ATOM 1814 N N . ARG A 1 234 ? -1.675 -20.469 4.844 1 98.19 234 ARG A N 1
ATOM 1815 C CA . ARG A 1 234 ? -1.635 -21.453 5.926 1 98.19 234 ARG A CA 1
ATOM 1816 C C . ARG A 1 234 ? -3.004 -22.078 6.141 1 98.19 234 ARG A C 1
ATOM 1818 O O . ARG A 1 234 ? -3.121 -23.312 6.207 1 98.19 234 ARG A O 1
ATOM 1825 N N . ASP A 1 235 ? -4.02 -21.266 6.211 1 98.44 235 ASP A N 1
ATOM 1826 C CA . ASP A 1 235 ? -5.371 -21.75 6.469 1 98.44 235 ASP A CA 1
ATOM 1827 C C . ASP A 1 235 ? -5.867 -22.625 5.316 1 98.44 235 ASP A C 1
ATOM 1829 O O . ASP A 1 235 ? -6.559 -23.625 5.539 1 98.44 235 ASP A O 1
ATOM 1833 N N . THR A 1 236 ? -5.523 -22.25 4.113 1 98.56 236 THR A N 1
ATOM 1834 C CA . THR A 1 236 ? -5.914 -23.031 2.947 1 98.56 236 THR A CA 1
ATOM 1835 C C . THR A 1 236 ? -5.211 -24.391 2.945 1 98.56 236 THR A C 1
ATOM 1837 O O . THR A 1 236 ? -5.832 -25.406 2.672 1 98.56 236 THR A O 1
ATOM 1840 N N . LEU A 1 237 ? -3.908 -24.344 3.227 1 97.81 237 LEU A N 1
ATOM 1841 C CA . LEU A 1 237 ? -3.145 -25.578 3.295 1 97.81 237 LEU A CA 1
ATOM 1842 C C . LEU A 1 237 ? -3.752 -26.531 4.316 1 97.81 237 LEU A C 1
ATOM 1844 O O . LEU A 1 237 ? -3.9 -27.734 4.047 1 97.81 237 LEU A O 1
ATOM 1848 N N . GLU A 1 238 ? -4.113 -26.016 5.445 1 97.44 238 GLU A N 1
ATOM 1849 C CA . GLU A 1 238 ? -4.734 -26.828 6.496 1 97.44 238 GLU A CA 1
ATOM 1850 C C . GLU A 1 238 ? -6.074 -27.391 6.039 1 97.44 238 GLU A C 1
ATOM 1852 O O . GLU A 1 238 ? -6.367 -28.562 6.266 1 97.44 238 GLU A O 1
ATOM 1857 N N . LEU A 1 239 ? -6.855 -26.578 5.383 1 97.81 239 LEU A N 1
ATOM 1858 C CA . LEU A 1 239 ? -8.164 -26.984 4.875 1 97.81 239 LEU A CA 1
ATOM 1859 C C . LEU A 1 239 ? -8.031 -28.094 3.848 1 97.81 239 LEU A C 1
ATOM 1861 O O . LEU A 1 239 ? -8.766 -29.094 3.904 1 97.81 239 LEU A O 1
ATOM 1865 N N . LEU A 1 240 ? -7.074 -28 2.945 1 97.31 240 LEU A N 1
ATOM 1866 C CA . LEU A 1 240 ? -6.988 -28.875 1.785 1 97.31 240 LEU A CA 1
ATOM 1867 C C . LEU A 1 240 ? -6.238 -30.156 2.127 1 97.31 240 LEU A C 1
ATOM 1869 O O . LEU A 1 240 ? -6.262 -31.125 1.354 1 97.31 240 LEU A O 1
ATOM 1873 N N . ASN A 1 241 ? -5.602 -30.172 3.246 1 94.69 241 ASN A N 1
ATOM 1874 C CA . ASN A 1 241 ? -4.926 -31.391 3.697 1 94.69 241 ASN A CA 1
ATOM 1875 C C . ASN A 1 241 ? -5.895 -32.344 4.395 1 94.69 241 ASN A C 1
ATOM 1877 O O . ASN A 1 241 ? -5.551 -33.5 4.668 1 94.69 241 ASN A O 1
ATOM 1881 N N . ARG A 1 242 ? -7.051 -31.859 4.547 1 92.56 242 ARG A N 1
ATOM 1882 C CA . ARG A 1 242 ? -8.094 -32.719 5.09 1 92.56 242 ARG A CA 1
ATOM 1883 C C . ARG A 1 242 ? -8.672 -33.625 4.008 1 92.56 242 ARG A C 1
ATOM 1885 O O . ARG A 1 242 ? -8.523 -33.344 2.816 1 92.56 242 ARG A O 1
ATOM 1892 N N . THR A 1 243 ? -9.367 -34.688 4.449 1 90.31 243 THR A N 1
ATOM 1893 C CA . THR A 1 243 ? -9.938 -35.656 3.52 1 90.31 243 THR A CA 1
ATOM 1894 C C . THR A 1 243 ? -11.195 -35.094 2.861 1 90.31 243 THR A C 1
ATOM 1896 O O . THR A 1 243 ? -11.43 -35.312 1.671 1 90.31 243 THR A O 1
ATOM 1899 N N . ASP A 1 244 ? -11.953 -34.406 3.656 1 93.06 244 ASP A N 1
ATOM 1900 C CA . ASP A 1 244 ? -13.141 -33.75 3.121 1 93.06 244 ASP A CA 1
ATOM 1901 C C . ASP A 1 244 ? -12.812 -32.375 2.557 1 93.06 244 ASP A C 1
ATOM 1903 O O . ASP A 1 244 ? -12.805 -31.375 3.289 1 93.06 244 ASP A O 1
ATOM 1907 N N . ARG A 1 245 ? -12.648 -32.344 1.187 1 95.12 245 ARG A N 1
ATOM 1908 C CA . ARG A 1 245 ? -12.227 -31.109 0.544 1 95.12 245 ARG A CA 1
ATOM 1909 C C . ARG A 1 245 ? -13.398 -30.438 -0.176 1 95.12 245 ARG A C 1
ATOM 1911 O O . ARG A 1 245 ? -14.219 -31.125 -0.799 1 95.12 245 ARG A O 1
ATOM 1918 N N . PRO A 1 246 ? -13.492 -29.156 -0.005 1 97.88 246 PRO A N 1
ATOM 1919 C CA . PRO A 1 246 ? -14.438 -28.453 -0.875 1 97.88 246 PRO A CA 1
ATOM 1920 C C . PRO A 1 246 ? -14.008 -28.453 -2.34 1 97.88 246 PRO A C 1
ATOM 1922 O O . PRO A 1 246 ? -12.859 -28.797 -2.648 1 97.88 246 PRO A O 1
ATOM 1925 N N . THR A 1 247 ? -14.914 -28.172 -3.158 1 97.81 247 THR A N 1
ATOM 1926 C CA . THR A 1 247 ? -14.602 -28.047 -4.578 1 97.81 247 THR A CA 1
ATOM 1927 C C . THR A 1 247 ? -14.391 -26.594 -4.969 1 97.81 247 THR A C 1
ATOM 1929 O O . THR A 1 247 ? -13.898 -26.297 -6.062 1 97.81 247 THR A O 1
ATOM 1932 N N . ALA A 1 248 ? -14.742 -25.656 -4.004 1 98.69 248 ALA A N 1
ATOM 1933 C CA . ALA A 1 248 ? -14.531 -24.234 -4.242 1 98.69 248 ALA A CA 1
ATOM 1934 C C . ALA A 1 248 ? -14.289 -23.484 -2.932 1 98.69 248 ALA A C 1
ATOM 1936 O O . ALA A 1 248 ? -14.789 -23.891 -1.878 1 98.69 248 ALA A O 1
ATOM 1937 N N . ILE A 1 249 ? -13.523 -22.453 -3.029 1 98.88 249 ILE A N 1
ATOM 1938 C CA . ILE A 1 249 ? -13.336 -21.516 -1.924 1 98.88 249 ILE A CA 1
ATOM 1939 C C . ILE A 1 249 ? -13.734 -20.109 -2.367 1 98.88 249 ILE A C 1
ATOM 1941 O O . ILE A 1 249 ? -13.195 -19.578 -3.348 1 98.88 249 ILE A O 1
ATOM 1945 N N . ILE A 1 250 ? -14.672 -19.516 -1.668 1 98.94 250 ILE A N 1
ATOM 1946 C CA . ILE A 1 250 ? -14.992 -18.109 -1.837 1 98.94 250 ILE A CA 1
ATOM 1947 C C . ILE A 1 250 ? -14.219 -17.266 -0.815 1 98.94 250 ILE A C 1
ATOM 1949 O O . ILE A 1 250 ? -14.422 -17.422 0.393 1 98.94 250 ILE A O 1
ATOM 1953 N N . CYS A 1 251 ? -13.359 -16.438 -1.348 1 98.88 251 CYS A N 1
ATOM 1954 C CA . CYS A 1 251 ? -12.57 -15.578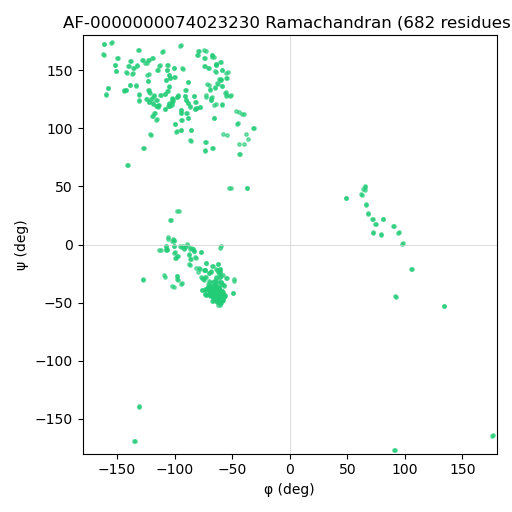 -0.474 1 98.88 251 CYS A CA 1
ATOM 1955 C C . CYS A 1 251 ? -13.156 -14.172 -0.428 1 98.88 251 CYS A C 1
ATOM 1957 O O . CYS A 1 251 ? -13.57 -13.633 -1.455 1 98.88 251 CYS A O 1
ATOM 1959 N N . GLY A 1 252 ? -13.07 -13.586 0.709 1 97.81 252 GLY A N 1
ATOM 1960 C CA . GLY A 1 252 ? -13.703 -12.297 0.951 1 97.81 252 GLY A CA 1
ATOM 1961 C C . GLY A 1 252 ? -12.992 -11.148 0.261 1 97.81 252 GLY A C 1
ATOM 1962 O O . GLY A 1 252 ? -13.547 -10.055 0.143 1 97.81 252 GLY A O 1
ATOM 1963 N N . ASN A 1 253 ? -11.781 -11.336 -0.183 1 95.75 253 ASN A N 1
ATOM 1964 C CA . ASN A 1 253 ? -11.031 -10.383 -0.993 1 95.75 253 ASN A CA 1
ATOM 1965 C C . ASN A 1 253 ? -9.867 -11.055 -1.714 1 95.75 253 ASN A C 1
ATOM 1967 O O . ASN A 1 253 ? -9.555 -12.219 -1.445 1 95.75 253 ASN A O 1
ATOM 1971 N N . ASP A 1 254 ? -9.258 -10.281 -2.576 1 95.81 254 ASP A N 1
ATOM 1972 C CA . ASP A 1 254 ? -8.258 -10.859 -3.467 1 95.81 254 ASP A CA 1
ATOM 1973 C C . ASP A 1 254 ? -6.965 -11.172 -2.711 1 95.81 254 ASP A C 1
ATOM 1975 O O . ASP A 1 254 ? -6.152 -11.977 -3.166 1 95.81 254 ASP A O 1
ATOM 1979 N N . ILE A 1 255 ? -6.715 -10.555 -1.593 1 93.12 255 ILE A N 1
ATOM 1980 C CA . ILE A 1 255 ? -5.535 -10.875 -0.796 1 93.12 255 ILE A CA 1
ATOM 1981 C C . ILE A 1 255 ? -5.668 -12.289 -0.226 1 93.12 255 ILE A C 1
ATOM 1983 O O . ILE A 1 255 ? -4.746 -13.102 -0.336 1 93.12 255 ILE A O 1
ATOM 1987 N N . LEU A 1 256 ? -6.82 -12.523 0.346 1 96.94 256 LEU A N 1
ATOM 1988 C CA . LEU A 1 256 ? -7.094 -13.867 0.854 1 96.94 256 LEU A CA 1
ATOM 1989 C C . LEU A 1 256 ? -7.082 -14.883 -0.276 1 96.94 256 LEU A C 1
ATOM 1991 O O . LEU A 1 256 ? -6.551 -15.984 -0.117 1 96.94 256 LEU A O 1
ATOM 1995 N N . ALA A 1 257 ? -7.625 -14.5 -1.422 1 98.38 257 ALA A N 1
ATOM 1996 C CA . ALA A 1 257 ? -7.664 -15.398 -2.57 1 98.38 257 ALA A CA 1
ATOM 1997 C C . ALA A 1 257 ? -6.254 -15.727 -3.062 1 98.38 257 ALA A C 1
ATOM 1999 O O . ALA A 1 257 ? -5.973 -16.859 -3.461 1 98.38 257 ALA A O 1
ATOM 2000 N N . THR A 1 258 ? -5.375 -14.742 -3.041 1 96.62 258 THR A N 1
ATOM 2001 C CA . THR A 1 258 ? -3.99 -14.953 -3.441 1 96.62 258 THR A CA 1
ATOM 2002 C C . THR A 1 258 ? -3.318 -15.984 -2.535 1 96.62 258 THR A C 1
ATOM 2004 O O . THR A 1 258 ? -2.678 -16.922 -3.018 1 96.62 258 THR A O 1
ATOM 2007 N N . GLY A 1 259 ? -3.521 -15.797 -1.229 1 97.88 259 GLY A N 1
ATOM 2008 C CA . GLY A 1 259 ? -3 -16.781 -0.295 1 97.88 259 GLY A CA 1
ATOM 2009 C C . GLY A 1 259 ? -3.594 -18.156 -0.489 1 97.88 259 GLY A C 1
ATOM 2010 O O . GLY A 1 259 ? -2.896 -19.172 -0.351 1 97.88 259 GLY A O 1
ATOM 2011 N N . ALA A 1 260 ? -4.832 -18.172 -0.824 1 98.81 260 ALA A N 1
ATOM 2012 C CA . ALA A 1 260 ? -5.504 -19.453 -1.065 1 98.81 260 ALA A CA 1
ATOM 2013 C C . ALA A 1 260 ? -4.926 -20.156 -2.291 1 98.81 260 ALA A C 1
ATOM 2015 O O . ALA A 1 260 ? -4.742 -21.375 -2.287 1 98.81 260 ALA A O 1
ATOM 2016 N N . LEU A 1 261 ? -4.652 -19.391 -3.355 1 98.56 261 LEU A N 1
ATOM 2017 C CA . LEU A 1 261 ? -4.027 -19.953 -4.547 1 98.56 261 LEU A CA 1
ATOM 2018 C C . LEU A 1 261 ? -2.664 -20.547 -4.219 1 98.56 261 LEU A C 1
ATOM 2020 O O . LEU A 1 261 ? -2.344 -21.656 -4.656 1 98.56 261 LEU A O 1
ATOM 2024 N N . TYR A 1 262 ? -1.902 -19.844 -3.416 1 98.19 262 TYR A N 1
ATOM 2025 C CA . TYR A 1 262 ? -0.59 -20.344 -3.016 1 98.19 262 TYR A CA 1
ATOM 2026 C C . TYR A 1 262 ? -0.72 -21.578 -2.141 1 98.19 262 TYR A C 1
ATOM 2028 O O . TYR A 1 262 ? 0.084 -22.516 -2.246 1 98.19 262 TYR A O 1
ATOM 2036 N N . GLY A 1 263 ? -1.709 -21.547 -1.24 1 98.25 263 GLY A N 1
ATOM 2037 C CA . GLY A 1 263 ? -1.958 -22.719 -0.401 1 98.25 263 GLY A CA 1
ATOM 2038 C C . GLY A 1 263 ? -2.338 -23.953 -1.192 1 98.25 263 GLY A C 1
ATOM 2039 O O . GLY A 1 263 ? -1.87 -25.047 -0.896 1 98.25 263 GLY A O 1
ATOM 2040 N N . ALA A 1 264 ? -3.166 -23.781 -2.201 1 98.19 264 ALA A N 1
ATOM 2041 C CA . ALA A 1 264 ? -3.537 -24.906 -3.07 1 98.19 264 ALA A CA 1
ATOM 2042 C C . ALA A 1 264 ? -2.314 -25.453 -3.795 1 98.19 264 ALA A C 1
ATOM 2044 O O . ALA A 1 264 ? -2.131 -26.672 -3.865 1 98.19 264 ALA A O 1
ATOM 2045 N N . ALA A 1 265 ? -1.508 -24.547 -4.312 1 96.81 265 ALA A N 1
ATOM 2046 C CA . ALA A 1 265 ? -0.281 -24.969 -4.988 1 96.81 265 ALA A CA 1
ATOM 2047 C C . ALA A 1 265 ? 0.626 -25.75 -4.043 1 96.81 265 ALA A C 1
ATOM 2049 O O . ALA A 1 265 ? 1.175 -26.781 -4.418 1 96.81 265 ALA A O 1
ATOM 2050 N N . ALA A 1 266 ? 0.745 -25.25 -2.852 1 96.44 266 ALA A N 1
ATOM 2051 C CA . ALA A 1 266 ? 1.589 -25.906 -1.854 1 96.44 266 ALA A CA 1
ATOM 2052 C C . ALA A 1 266 ? 1.052 -27.281 -1.499 1 96.44 266 ALA A C 1
ATOM 2054 O O . ALA A 1 266 ? 1.82 -28.188 -1.159 1 96.44 266 ALA A O 1
ATOM 2055 N N . ALA A 1 267 ? -0.232 -27.438 -1.62 1 96.94 267 ALA A N 1
ATOM 2056 C CA . ALA A 1 267 ? -0.884 -28.703 -1.324 1 96.94 267 ALA A CA 1
ATOM 2057 C C . ALA A 1 267 ? -0.821 -29.641 -2.525 1 96.94 267 ALA A C 1
ATOM 2059 O O . ALA A 1 267 ? -1.31 -30.781 -2.463 1 96.94 267 ALA A O 1
ATOM 2060 N N . GLY A 1 268 ? -0.28 -29.156 -3.643 1 95.81 268 GLY A N 1
ATOM 2061 C CA . GLY A 1 268 ? -0.156 -29.969 -4.84 1 95.81 268 GLY A CA 1
ATOM 2062 C C . GLY A 1 268 ? -1.438 -30.047 -5.648 1 95.81 268 GLY A C 1
ATOM 2063 O O . GLY A 1 268 ? -1.642 -30.984 -6.414 1 95.81 268 GLY A O 1
ATOM 2064 N N . LEU A 1 269 ? -2.33 -29.031 -5.441 1 96.94 269 LEU A N 1
ATOM 2065 C CA . LEU A 1 269 ? -3.607 -29.031 -6.145 1 96.94 269 LEU A CA 1
ATOM 2066 C C . LEU A 1 269 ? -3.605 -28.016 -7.285 1 96.94 269 LEU A C 1
ATOM 2068 O O . LEU A 1 269 ? -2.973 -26.969 -7.184 1 96.94 269 LEU A O 1
ATOM 2072 N N . ARG A 1 270 ? -4.312 -28.484 -8.375 1 96.44 270 ARG A N 1
ATOM 2073 C CA . ARG A 1 270 ? -4.43 -27.609 -9.531 1 96.44 270 ARG A CA 1
ATOM 2074 C C . ARG A 1 270 ? -5.688 -26.75 -9.445 1 96.44 270 ARG A C 1
ATOM 2076 O O . ARG A 1 270 ? -6.777 -27.266 -9.188 1 96.44 270 ARG A O 1
ATOM 2083 N N . VAL A 1 271 ? -5.496 -25.453 -9.602 1 98.06 271 VAL A N 1
ATOM 2084 C CA . VAL A 1 271 ? -6.609 -24.516 -9.742 1 98.06 271 VAL A CA 1
ATOM 2085 C C . VAL A 1 271 ? -6.781 -24.125 -11.211 1 98.06 271 VAL A C 1
ATOM 2087 O O . VAL A 1 271 ? -5.832 -23.688 -11.859 1 98.06 271 VAL A O 1
ATOM 2090 N N . PRO A 1 272 ? -7.898 -24.344 -11.766 1 97.75 272 PRO A N 1
ATOM 2091 C CA . PRO A 1 272 ? -9.188 -24.641 -11.133 1 97.75 272 PRO A CA 1
ATOM 2092 C C . PRO A 1 272 ? -9.531 -26.125 -11.195 1 97.75 272 PRO A C 1
ATOM 2094 O O . PRO A 1 272 ? -10.625 -26.531 -10.789 1 97.75 272 PRO A O 1
ATOM 2097 N N . ASP A 1 273 ? -8.672 -26.953 -11.719 1 97.12 273 ASP A N 1
ATOM 2098 C CA . ASP A 1 273 ? -9.016 -28.328 -12.07 1 97.12 273 ASP A CA 1
ATOM 2099 C C . ASP A 1 273 ? -9.398 -29.125 -10.828 1 97.12 273 ASP A C 1
ATOM 2101 O O . ASP A 1 273 ? -10.328 -29.938 -10.875 1 97.12 273 ASP A O 1
ATOM 2105 N N . ASP A 1 274 ? -8.719 -28.938 -9.711 1 96.5 274 ASP A N 1
ATOM 2106 C CA . ASP A 1 274 ? -8.992 -29.688 -8.484 1 96.5 274 ASP A CA 1
ATOM 2107 C C . ASP A 1 274 ? -9.867 -28.875 -7.539 1 96.5 274 ASP A C 1
ATOM 2109 O O . ASP A 1 274 ? -10.625 -29.438 -6.742 1 96.5 274 ASP A O 1
ATOM 2113 N N . ILE A 1 275 ? -9.727 -27.562 -7.621 1 98 275 ILE A N 1
ATOM 2114 C CA . ILE A 1 275 ? -10.477 -26.672 -6.734 1 98 275 ILE A CA 1
ATOM 2115 C C . ILE A 1 275 ? -10.586 -25.281 -7.355 1 98 275 ILE A C 1
ATOM 2117 O O . ILE A 1 275 ? -9.602 -24.75 -7.879 1 98 275 ILE A O 1
ATOM 2121 N N . SER A 1 276 ? -11.797 -24.719 -7.312 1 98.75 276 SER A N 1
ATOM 2122 C CA . SER A 1 276 ? -12 -23.344 -7.754 1 98.75 276 SER A CA 1
ATOM 2123 C C . SER A 1 276 ? -11.781 -22.344 -6.613 1 98.75 276 SER A C 1
ATOM 2125 O O . SER A 1 276 ? -12.156 -22.625 -5.469 1 98.75 276 SER A O 1
ATOM 2127 N N . ILE A 1 277 ? -11.141 -21.219 -6.93 1 98.88 277 ILE A N 1
ATOM 2128 C CA . ILE A 1 277 ? -10.898 -20.172 -5.945 1 98.88 277 ILE A CA 1
ATOM 2129 C C . ILE A 1 277 ? -11.32 -18.812 -6.516 1 98.88 277 ILE A C 1
ATOM 2131 O O . ILE A 1 277 ? -10.969 -18.469 -7.645 1 98.88 277 ILE A O 1
ATOM 2135 N N . THR A 1 278 ? -12.102 -18.094 -5.754 1 98.94 278 THR A N 1
ATOM 2136 C CA . THR A 1 278 ? -12.57 -16.781 -6.184 1 98.94 278 THR A CA 1
ATOM 2137 C C . THR A 1 278 ? -12.297 -15.734 -5.109 1 98.94 278 THR A C 1
ATOM 2139 O O . THR A 1 278 ? -12.07 -16.078 -3.945 1 98.94 278 THR A O 1
ATOM 2142 N N . GLY A 1 279 ? -12.266 -14.492 -5.578 1 98.56 279 GLY A N 1
ATOM 2143 C CA . GLY A 1 279 ? -12.062 -13.375 -4.664 1 98.56 279 GLY A CA 1
ATOM 2144 C C . GLY A 1 279 ? -13.008 -12.219 -4.918 1 98.56 279 GLY A C 1
ATOM 2145 O O . GLY A 1 279 ? -14.031 -12.383 -5.586 1 98.56 279 GLY A O 1
ATOM 2146 N N . ILE A 1 280 ? -12.766 -11.094 -4.305 1 97.88 280 ILE A N 1
ATOM 2147 C CA . ILE A 1 280 ? -13.484 -9.836 -4.461 1 97.88 280 ILE A CA 1
ATOM 2148 C C . ILE A 1 280 ? -12.5 -8.672 -4.391 1 97.88 280 ILE A C 1
ATOM 2150 O O . ILE A 1 280 ? -11.672 -8.602 -3.482 1 97.88 280 ILE A O 1
ATOM 2154 N N . GLY A 1 281 ? -12.648 -7.715 -5.391 1 95.31 281 GLY A N 1
ATOM 2155 C CA . GLY A 1 281 ? -11.844 -6.504 -5.348 1 95.31 281 GLY A CA 1
ATOM 2156 C C . GLY A 1 281 ? -11.227 -6.148 -6.684 1 95.31 281 GLY A C 1
ATOM 2157 O O . GLY A 1 281 ? -11.297 -5 -7.125 1 95.31 281 GLY A O 1
ATOM 2158 N N . ASP A 1 282 ? -10.516 -7.164 -7.277 1 95.88 282 ASP A N 1
ATOM 2159 C CA . ASP A 1 282 ? -9.75 -7.039 -8.516 1 95.88 282 ASP A CA 1
ATOM 2160 C C . ASP A 1 282 ? -8.57 -6.082 -8.336 1 95.88 282 ASP A C 1
ATOM 2162 O O . ASP A 1 282 ? -8.406 -5.141 -9.109 1 95.88 282 ASP A O 1
ATOM 2166 N N . PHE A 1 283 ? -7.848 -6.309 -7.316 1 89.81 283 PHE A N 1
ATOM 2167 C CA . PHE A 1 283 ? -6.684 -5.488 -6.988 1 89.81 283 PHE A CA 1
ATOM 2168 C C . PHE A 1 283 ? -5.535 -5.77 -7.945 1 89.81 283 PHE A C 1
ATOM 2170 O O . PHE A 1 283 ? -5.555 -6.77 -8.672 1 89.81 283 PHE A O 1
ATOM 2177 N N . LYS A 1 284 ? -4.547 -4.902 -7.918 1 86.56 284 LYS A N 1
ATOM 2178 C CA . LYS A 1 284 ? -3.377 -5.094 -8.766 1 86.56 284 LYS A CA 1
ATOM 2179 C C . LYS A 1 284 ? -2.752 -6.469 -8.539 1 86.56 284 LYS A C 1
ATOM 2181 O O . LYS A 1 284 ? -2.504 -6.863 -7.398 1 86.56 284 LYS A O 1
ATOM 2186 N N . GLY A 1 285 ? -2.531 -7.199 -9.57 1 90.69 285 GLY A N 1
ATOM 2187 C CA . GLY A 1 285 ? -1.969 -8.539 -9.477 1 90.69 285 GLY A CA 1
ATOM 2188 C C . GLY A 1 285 ? -2.99 -9.633 -9.719 1 90.69 285 GLY A C 1
ATOM 2189 O O . GLY A 1 285 ? -2.635 -10.75 -10.102 1 90.69 285 GLY A O 1
ATOM 2190 N N . SER A 1 286 ? -4.293 -9.305 -9.539 1 95.12 286 SER A N 1
ATOM 2191 C CA . SER A 1 286 ? -5.336 -10.32 -9.633 1 95.12 286 SER A CA 1
ATOM 2192 C C . SER A 1 286 ? -5.477 -10.836 -11.062 1 95.12 286 SER A C 1
ATOM 2194 O O . SER A 1 286 ? -5.754 -12.023 -11.266 1 95.12 286 SER A O 1
ATOM 2196 N N . ALA A 1 287 ? -5.285 -9.922 -11.984 1 96.38 287 ALA A N 1
ATOM 2197 C CA . ALA A 1 287 ? -5.371 -10.312 -13.391 1 96.38 287 ALA A CA 1
ATOM 2198 C C . ALA A 1 287 ? -4.094 -11.023 -13.836 1 96.38 287 ALA A C 1
ATOM 2200 O O . ALA A 1 287 ? -4.117 -11.812 -14.789 1 96.38 287 ALA A O 1
ATOM 2201 N N . GLU A 1 288 ? -3.006 -10.812 -13.109 1 96.81 288 GLU A N 1
ATOM 2202 C CA . GLU A 1 288 ? -1.694 -11.258 -13.562 1 96.81 288 GLU A CA 1
ATOM 2203 C C . GLU A 1 288 ? -1.312 -12.586 -12.922 1 96.81 288 GLU A C 1
ATOM 2205 O O . GLU A 1 288 ? -0.525 -13.352 -13.492 1 96.81 288 GLU A O 1
ATOM 2210 N N . ILE A 1 289 ? -1.85 -12.836 -11.758 1 97 289 ILE A N 1
ATOM 2211 C CA . ILE A 1 289 ? -1.518 -14.078 -11.055 1 97 289 ILE A CA 1
ATOM 2212 C C . ILE A 1 289 ? -1.891 -15.273 -11.922 1 97 289 ILE A C 1
ATOM 2214 O O . ILE A 1 289 ? -2.775 -15.18 -12.781 1 97 289 ILE A O 1
ATOM 2218 N N . GLU A 1 290 ? -1.089 -16.438 -11.734 1 95.81 290 GLU A N 1
ATOM 2219 C CA . GLU A 1 290 ? -1.371 -17.656 -12.484 1 95.81 290 GLU A CA 1
ATOM 2220 C C . GLU A 1 290 ? -1.803 -18.781 -11.555 1 95.81 290 GLU A C 1
ATOM 2222 O O . GLU A 1 290 ? -1.016 -19.25 -10.727 1 95.81 290 GLU A O 1
ATOM 2227 N N . PRO A 1 291 ? -3.068 -19.312 -11.742 1 97.38 291 PRO A N 1
ATOM 2228 C CA . PRO A 1 291 ? -4.047 -18.859 -12.727 1 97.38 291 PRO A CA 1
ATOM 2229 C C . PRO A 1 291 ? -4.645 -17.5 -12.375 1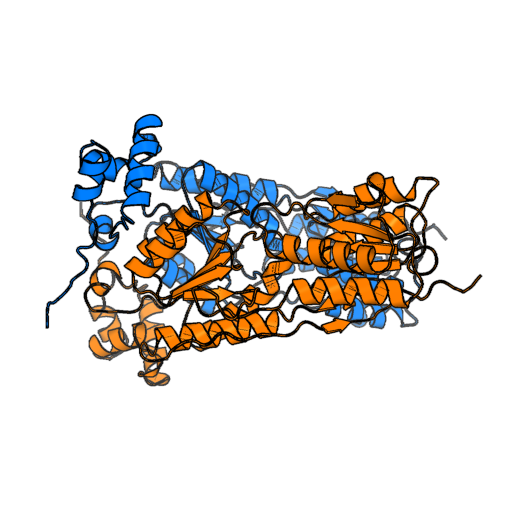 97.38 291 PRO A C 1
ATOM 2231 O O . PRO A 1 291 ? -4.742 -17.156 -11.195 1 97.38 291 PRO A O 1
ATOM 2234 N N . ALA A 1 292 ? -5.055 -16.75 -13.43 1 98.44 292 ALA A N 1
ATOM 2235 C CA . ALA A 1 292 ? -5.676 -15.438 -13.203 1 98.44 292 ALA A CA 1
ATOM 2236 C C . ALA A 1 292 ? -6.941 -15.57 -12.359 1 98.44 292 ALA A C 1
ATOM 2238 O O . ALA A 1 292 ? -7.742 -16.484 -12.57 1 98.44 292 ALA A O 1
ATOM 2239 N N . LEU A 1 293 ? -7.156 -14.641 -11.5 1 98.62 293 LEU A N 1
ATOM 2240 C CA . LEU A 1 293 ? -8.125 -14.789 -10.422 1 98.62 293 LEU A CA 1
ATOM 2241 C C . LEU A 1 293 ? -9.516 -14.344 -10.875 1 98.62 293 LEU A C 1
ATOM 2243 O O . LEU A 1 293 ? -9.688 -13.211 -11.328 1 98.62 293 LEU A O 1
ATOM 2247 N N . THR A 1 294 ? -10.5 -15.227 -10.812 1 98.88 294 THR A N 1
ATOM 2248 C CA . THR A 1 294 ? -11.906 -14.844 -10.883 1 98.88 294 THR A CA 1
ATOM 2249 C C . THR A 1 294 ? -12.312 -14.047 -9.648 1 98.88 294 THR A C 1
ATOM 2251 O O . THR A 1 294 ? -12.078 -14.484 -8.523 1 98.88 294 THR A O 1
ATOM 2254 N N . THR A 1 295 ? -12.898 -12.875 -9.883 1 98.69 295 THR A N 1
ATOM 2255 C CA . THR A 1 295 ? -13.188 -11.969 -8.766 1 98.69 295 THR A CA 1
ATOM 2256 C C . THR A 1 295 ? -14.344 -11.039 -9.109 1 98.69 295 THR A C 1
ATOM 2258 O O . THR A 1 295 ? -14.938 -11.148 -10.188 1 98.69 295 THR A O 1
ATOM 2261 N N . VAL A 1 296 ? -14.797 -10.266 -8.141 1 98.69 296 VAL A N 1
ATOM 2262 C CA . VAL A 1 296 ? -15.711 -9.156 -8.375 1 98.69 296 VAL A CA 1
ATOM 2263 C C . VAL A 1 296 ? -14.953 -7.832 -8.281 1 98.69 296 VAL A C 1
ATOM 2265 O O . VAL A 1 296 ? -14.359 -7.52 -7.25 1 98.69 296 VAL A O 1
ATOM 2268 N N . ARG A 1 297 ? -15.008 -7.105 -9.352 1 97.69 297 ARG A N 1
ATOM 2269 C CA . ARG A 1 297 ? -14.273 -5.844 -9.398 1 97.69 297 ARG A CA 1
ATOM 2270 C C . ARG A 1 297 ? -15.008 -4.754 -8.633 1 97.69 297 ARG A C 1
ATOM 2272 O O . ARG A 1 297 ? -16.172 -4.457 -8.914 1 97.69 297 ARG A O 1
ATOM 2279 N N . ILE A 1 298 ? -14.375 -4.227 -7.602 1 96.19 298 ILE A N 1
ATOM 2280 C CA . ILE A 1 298 ? -14.703 -2.928 -7.023 1 96.19 298 ILE A CA 1
ATOM 2281 C C . ILE A 1 298 ? -13.883 -1.838 -7.715 1 96.19 298 ILE A C 1
ATOM 2283 O O . ILE A 1 298 ? -12.656 -1.81 -7.609 1 96.19 298 ILE A O 1
ATOM 2287 N N . PRO A 1 299 ? -14.469 -0.966 -8.438 1 95.81 299 PRO A N 1
ATOM 2288 C CA . PRO A 1 299 ? -13.719 -0.043 -9.289 1 95.81 299 PRO A CA 1
ATOM 2289 C C . PRO A 1 299 ? -13.016 1.058 -8.5 1 95.81 299 PRO A C 1
ATOM 2291 O O . PRO A 1 299 ? -13.438 2.217 -8.539 1 95.81 299 PRO A O 1
ATOM 2294 N N . ALA A 1 300 ? -11.891 0.785 -7.938 1 93.5 300 ALA A N 1
ATOM 2295 C CA . ALA A 1 300 ? -11.133 1.637 -7.023 1 93.5 300 ALA A CA 1
ATOM 2296 C C . ALA A 1 300 ? -10.711 2.934 -7.711 1 93.5 300 ALA A C 1
ATOM 2298 O O . ALA A 1 300 ? -10.836 4.016 -7.133 1 93.5 300 ALA A O 1
ATOM 2299 N N . LYS A 1 301 ? -10.203 2.832 -8.93 1 93.31 301 LYS A N 1
ATOM 2300 C CA . LYS A 1 301 ? -9.75 4.016 -9.656 1 93.31 301 LYS A CA 1
ATOM 2301 C C . LYS A 1 301 ? -10.898 4.996 -9.867 1 93.31 301 LYS A C 1
ATOM 2303 O O . LYS A 1 301 ? -10.734 6.203 -9.664 1 93.31 301 LYS A O 1
ATOM 2308 N N . ARG A 1 302 ? -12 4.441 -10.25 1 96.75 302 ARG A N 1
ATOM 2309 C CA . ARG A 1 302 ? -13.18 5.277 -10.469 1 96.75 302 ARG A CA 1
ATOM 2310 C C . ARG A 1 302 ? -13.641 5.914 -9.164 1 96.75 302 ARG A C 1
ATOM 2312 O O . ARG A 1 302 ? -13.992 7.098 -9.133 1 96.75 302 ARG A O 1
ATOM 2319 N N . ILE A 1 303 ? -13.688 5.168 -8.133 1 97 303 ILE A N 1
ATOM 2320 C CA . ILE A 1 303 ? -14.117 5.652 -6.824 1 97 303 ILE A CA 1
ATOM 2321 C C . ILE A 1 303 ? -13.211 6.797 -6.379 1 97 303 ILE A C 1
ATOM 2323 O O . ILE A 1 303 ? -13.688 7.855 -5.969 1 97 303 ILE A O 1
ATOM 2327 N N . GLY A 1 304 ? -11.914 6.59 -6.473 1 96.31 304 GLY A N 1
ATOM 2328 C CA . GLY A 1 304 ? -10.969 7.629 -6.094 1 96.31 304 GLY A CA 1
ATOM 2329 C C . GLY A 1 304 ? -11.125 8.898 -6.91 1 96.31 304 GLY A C 1
ATOM 2330 O O . GLY A 1 304 ? -11.109 10 -6.359 1 96.31 304 GLY A O 1
ATOM 2331 N N . HIS A 1 305 ? -11.25 8.711 -8.188 1 97 305 HIS A N 1
ATOM 2332 C CA . HIS A 1 305 ? -11.391 9.844 -9.102 1 97 305 HIS A CA 1
ATOM 2333 C C . HIS A 1 305 ? -12.656 10.641 -8.789 1 97 305 HIS A C 1
ATOM 2335 O O . HIS A 1 305 ? -12.594 11.867 -8.641 1 97 305 HIS A O 1
ATOM 2341 N N . LYS A 1 306 ? -13.75 9.953 -8.617 1 97.56 306 LYS A N 1
ATOM 2342 C CA . LYS A 1 306 ? -15.031 10.609 -8.359 1 97.56 306 LYS A CA 1
ATOM 2343 C C . LYS A 1 306 ? -15.039 11.266 -6.98 1 97.56 306 LYS A C 1
ATOM 2345 O O . LYS A 1 306 ? -15.586 12.359 -6.812 1 97.56 306 LYS A O 1
ATOM 2350 N N . ALA A 1 307 ? -14.484 10.57 -6.012 1 97.12 307 ALA A N 1
ATOM 2351 C CA . ALA A 1 307 ? -14.398 11.133 -4.668 1 97.12 307 ALA A CA 1
ATOM 2352 C C . ALA A 1 307 ? -13.555 12.406 -4.656 1 97.12 307 ALA A C 1
ATOM 2354 O O . ALA A 1 307 ? -13.922 13.391 -4.016 1 97.12 307 ALA A O 1
ATOM 2355 N N . GLY A 1 308 ? -12.422 12.352 -5.371 1 96.25 308 GLY A N 1
ATOM 2356 C CA . GLY A 1 308 ? -11.562 13.516 -5.461 1 96.25 308 GLY A CA 1
ATOM 2357 C C . GLY A 1 308 ? -12.242 14.719 -6.086 1 96.25 308 GLY A C 1
ATOM 2358 O O . GLY A 1 308 ? -12.148 15.836 -5.574 1 96.25 308 GLY A O 1
ATOM 2359 N N . LEU A 1 309 ? -12.938 14.5 -7.172 1 95.5 309 LEU A N 1
ATOM 2360 C CA . LEU A 1 309 ? -13.656 15.57 -7.852 1 95.5 309 LEU A CA 1
ATOM 2361 C C . LEU A 1 309 ? -14.734 16.156 -6.953 1 95.5 309 LEU A C 1
ATOM 2363 O O . LEU A 1 309 ? -14.859 17.375 -6.84 1 95.5 309 LEU A O 1
ATOM 2367 N N . ALA A 1 310 ? -15.469 15.289 -6.344 1 95.38 310 ALA A N 1
ATOM 2368 C CA . ALA A 1 310 ? -16.578 15.727 -5.504 1 95.38 310 ALA A CA 1
ATOM 2369 C C . ALA A 1 310 ? -16.078 16.562 -4.332 1 95.38 310 ALA A C 1
ATOM 2371 O O . ALA A 1 310 ? -16.641 17.625 -4.047 1 95.38 310 ALA A O 1
ATOM 2372 N N . LEU A 1 311 ? -15.078 16.078 -3.656 1 94.88 311 LEU A N 1
ATOM 2373 C CA . LEU A 1 311 ? -14.594 16.781 -2.469 1 94.88 311 LEU A CA 1
ATOM 2374 C C . LEU A 1 311 ? -13.922 18.094 -2.848 1 94.88 311 LEU A C 1
ATOM 2376 O O . LEU A 1 311 ? -14.133 19.125 -2.191 1 94.88 311 LEU A O 1
ATOM 2380 N N . SER A 1 312 ? -13.109 18.062 -3.9 1 92.12 312 SER A N 1
ATOM 2381 C CA . SER A 1 312 ? -12.469 19.281 -4.355 1 92.12 312 SER A CA 1
ATOM 2382 C C . SER A 1 312 ? -13.5 20.344 -4.719 1 92.12 312 SER A C 1
ATOM 2384 O O . SER A 1 312 ? -13.352 21.516 -4.359 1 92.12 312 SER A O 1
ATOM 2386 N N . SER A 1 313 ? -14.508 19.922 -5.391 1 91.56 313 SER A N 1
ATOM 2387 C CA . SER A 1 313 ? -15.57 20.844 -5.785 1 91.56 313 SER A CA 1
ATOM 2388 C C . SER A 1 313 ? -16.266 21.438 -4.566 1 91.56 313 SER A C 1
ATOM 2390 O O . SER A 1 313 ? -16.562 22.641 -4.535 1 91.56 313 SER A O 1
ATOM 2392 N N . ALA A 1 314 ? -16.531 20.609 -3.592 1 91.69 314 ALA A N 1
ATOM 2393 C CA . ALA A 1 314 ? -17.219 21.047 -2.381 1 91.69 314 ALA A CA 1
ATOM 2394 C C . ALA A 1 314 ? -16.375 22.047 -1.605 1 91.69 314 ALA A C 1
ATOM 2396 O O . ALA A 1 314 ? -16.891 22.969 -0.979 1 91.69 314 ALA A O 1
ATOM 2397 N N . ILE A 1 315 ? -15.07 21.828 -1.647 1 88.94 315 ILE A N 1
ATOM 2398 C CA . ILE A 1 315 ? -14.156 22.719 -0.94 1 88.94 315 ILE A CA 1
ATOM 2399 C C . ILE A 1 315 ? -14.07 24.062 -1.668 1 88.94 315 ILE A C 1
ATOM 2401 O O . ILE A 1 315 ? -14.102 25.125 -1.037 1 88.94 315 ILE A O 1
ATOM 2405 N N . ILE A 1 316 ? -13.969 24.031 -2.957 1 84.88 316 ILE A N 1
ATOM 2406 C CA . ILE A 1 316 ? -13.766 25.219 -3.777 1 84.88 316 ILE A CA 1
ATOM 2407 C C . ILE A 1 316 ? -15.055 26.031 -3.842 1 84.88 316 ILE A C 1
ATOM 2409 O O . ILE A 1 316 ? -15.023 27.266 -3.807 1 84.88 316 ILE A O 1
ATOM 2413 N N . ASN A 1 317 ? -16.141 25.281 -4.008 1 84.44 317 ASN A N 1
ATOM 2414 C CA . ASN A 1 317 ? -17.453 25.906 -4.074 1 84.44 317 ASN A CA 1
ATOM 2415 C C . ASN A 1 317 ? -18.375 25.391 -2.973 1 84.44 317 ASN A C 1
ATOM 2417 O O . ASN A 1 317 ? -19.156 24.453 -3.191 1 84.44 317 ASN A O 1
ATOM 2421 N N . PRO A 1 318 ? -18.391 26.109 -1.914 1 77.94 318 PRO A N 1
ATOM 2422 C CA . PRO A 1 318 ? -19.156 25.641 -0.766 1 77.94 318 PRO A CA 1
ATOM 2423 C C . PRO A 1 318 ? -20.656 25.516 -1.069 1 77.94 318 PRO A C 1
ATOM 2425 O O . PRO A 1 318 ? -21.375 24.828 -0.348 1 77.94 318 PRO A O 1
ATOM 2428 N N . SER A 1 319 ? -21.062 26.125 -2.107 1 78.06 319 SER A N 1
ATOM 2429 C CA . SER A 1 319 ? -22.469 26.031 -2.477 1 78.06 319 SER A CA 1
ATOM 2430 C C . SER A 1 319 ? -22.766 24.75 -3.238 1 78.06 319 SER A C 1
ATOM 2432 O O . SER A 1 319 ? -23.922 24.359 -3.391 1 78.06 319 SER A O 1
ATOM 2434 N N . SER A 1 320 ? -21.688 24.125 -3.6 1 76.88 320 SER A N 1
ATOM 2435 C CA . SER A 1 320 ? -21.859 22.875 -4.336 1 76.88 320 SER A CA 1
ATOM 2436 C C . SER A 1 320 ? -22.125 21.719 -3.395 1 76.88 320 SER A C 1
ATOM 2438 O O . SER A 1 320 ? -21.5 21.609 -2.336 1 76.88 320 SER A O 1
ATOM 2440 N N . VAL A 1 321 ? -23.203 21.109 -3.629 1 75.38 321 VAL A N 1
ATOM 2441 C CA . VAL A 1 321 ? -23.531 19.938 -2.822 1 75.38 321 VAL A CA 1
ATOM 2442 C C . VAL A 1 321 ? -22.891 18.688 -3.443 1 75.38 321 VAL A C 1
ATOM 2444 O O . VAL A 1 321 ? -23.141 18.375 -4.609 1 75.38 321 VAL A O 1
ATOM 2447 N N . ALA A 1 322 ? -22.047 18.094 -2.68 1 80.56 322 ALA A N 1
ATOM 2448 C CA . ALA A 1 322 ? -21.5 16.828 -3.154 1 80.56 322 ALA A CA 1
ATOM 2449 C C . ALA A 1 322 ? -22.562 15.734 -3.17 1 80.56 322 ALA A C 1
ATOM 2451 O O . ALA A 1 322 ? -23.375 15.648 -2.254 1 80.56 322 ALA A O 1
ATOM 2452 N N . THR A 1 323 ? -22.594 15.031 -4.281 1 85.81 323 THR A N 1
ATOM 2453 C CA . THR A 1 323 ? -23.562 13.938 -4.402 1 85.81 323 THR A CA 1
ATOM 2454 C C . THR A 1 323 ? -22.844 12.594 -4.328 1 85.81 323 THR A C 1
ATOM 2456 O O . THR A 1 323 ? -21.719 12.453 -4.793 1 85.81 323 THR A O 1
ATOM 2459 N N . GLY A 1 324 ? -23.531 11.719 -3.658 1 93.5 324 GLY A N 1
ATOM 2460 C CA . GLY A 1 324 ? -23.047 10.352 -3.637 1 93.5 324 GLY A CA 1
ATOM 2461 C C . GLY A 1 324 ? -23.047 9.688 -5.004 1 93.5 324 GLY A C 1
ATOM 2462 O O . GLY A 1 324 ? -23.828 10.07 -5.879 1 93.5 324 GLY A O 1
ATOM 2463 N N . VAL A 1 325 ? -22.125 8.789 -5.238 1 95.94 325 VAL A N 1
ATOM 2464 C CA . VAL A 1 325 ? -22.031 8.078 -6.504 1 95.94 325 VAL A CA 1
ATOM 2465 C C . VAL A 1 325 ? -21.906 6.574 -6.242 1 95.94 325 VAL A C 1
ATOM 2467 O O . VAL A 1 325 ? -21.016 6.137 -5.516 1 95.94 325 VAL A O 1
ATOM 2470 N N . HIS A 1 326 ? -22.812 5.926 -6.832 1 96.75 326 HIS A N 1
ATOM 2471 C CA . HIS A 1 326 ? -22.766 4.473 -6.766 1 96.75 326 HIS A CA 1
ATOM 2472 C C . HIS A 1 326 ? -21.922 3.895 -7.895 1 96.75 326 HIS A C 1
ATOM 2474 O O . HIS A 1 326 ? -22.344 3.889 -9.055 1 96.75 326 HIS A O 1
ATOM 2480 N N . CYS A 1 327 ? -20.766 3.373 -7.586 1 97.06 327 CYS A N 1
ATOM 2481 C CA . CYS A 1 327 ? -19.906 2.678 -8.539 1 97.06 327 CYS A CA 1
ATOM 2482 C C . CYS A 1 327 ? -20.156 1.175 -8.5 1 97.06 327 CYS A C 1
ATOM 2484 O O . CYS A 1 327 ? -19.547 0.458 -7.707 1 97.06 327 CYS A O 1
ATOM 2486 N N . LYS A 1 328 ? -20.906 0.694 -9.375 1 96.88 328 LYS A N 1
ATOM 2487 C CA . LYS A 1 328 ? -21.391 -0.684 -9.352 1 96.88 328 LYS A CA 1
ATOM 2488 C C . LYS A 1 328 ? -20.234 -1.672 -9.516 1 96.88 328 LYS A C 1
ATOM 2490 O O . LYS A 1 328 ? -19.359 -1.475 -10.359 1 96.88 328 LYS A O 1
ATOM 2495 N N . PRO A 1 329 ? -20.25 -2.721 -8.664 1 97.31 329 PRO A N 1
ATOM 2496 C CA . PRO A 1 329 ? -19.266 -3.783 -8.883 1 97.31 329 PRO A CA 1
ATOM 2497 C C . PRO A 1 329 ? -19.594 -4.656 -10.086 1 97.31 329 PRO A C 1
ATOM 2499 O O . PRO A 1 329 ? -20.719 -4.613 -10.594 1 97.31 329 PRO A O 1
ATOM 2502 N N . LYS A 1 330 ? -18.578 -5.371 -10.594 1 98.12 330 LYS A N 1
ATOM 2503 C CA . LYS A 1 330 ? -18.75 -6.227 -11.766 1 98.12 330 LYS A CA 1
ATOM 2504 C C . LYS A 1 330 ? -18 -7.547 -11.586 1 98.12 330 LYS A C 1
ATOM 2506 O O . LYS A 1 330 ? -16.859 -7.57 -11.117 1 98.12 330 LYS A O 1
ATOM 2511 N N . LEU A 1 331 ? -18.672 -8.586 -11.969 1 98.69 331 LEU A N 1
ATOM 2512 C CA . LEU A 1 331 ? -18.047 -9.898 -11.953 1 98.69 331 LEU A CA 1
ATOM 2513 C C . LEU A 1 331 ? -17.016 -10.023 -13.07 1 98.69 331 LEU A C 1
ATOM 2515 O O . LEU A 1 331 ? -17.312 -9.703 -14.227 1 98.69 331 LEU A O 1
ATOM 2519 N N . ILE A 1 332 ? -15.789 -10.414 -12.742 1 98.81 332 ILE A N 1
ATOM 2520 C CA . ILE A 1 332 ? -14.711 -10.656 -13.695 1 98.81 332 ILE A CA 1
ATOM 2521 C C . ILE A 1 332 ? -14.32 -12.133 -13.664 1 98.81 332 ILE A C 1
ATOM 2523 O O . ILE A 1 332 ? -13.68 -12.594 -12.719 1 98.81 332 ILE A O 1
ATOM 2527 N N . ILE A 1 333 ? -14.672 -12.82 -14.672 1 98.69 333 ILE A N 1
ATOM 2528 C CA . ILE A 1 333 ? -14.398 -14.25 -14.758 1 98.69 333 ILE A CA 1
ATOM 2529 C C . ILE A 1 333 ? -13.047 -14.469 -15.43 1 98.69 333 ILE A C 1
ATOM 2531 O O . ILE A 1 333 ? -12.805 -13.984 -16.531 1 98.69 333 ILE A O 1
ATOM 2535 N N . ARG A 1 334 ? -12.148 -15.227 -14.664 1 98.38 334 ARG A N 1
ATOM 2536 C CA . ARG A 1 334 ? -10.844 -15.57 -15.219 1 98.38 334 ARG A CA 1
ATOM 2537 C C . ARG A 1 334 ? -10.555 -17.062 -15.055 1 98.38 334 ARG A C 1
ATOM 2539 O O . ARG A 1 334 ? -11.445 -17.891 -15.227 1 98.38 334 ARG A O 1
ATOM 2546 N N . SER A 1 335 ? -9.312 -17.469 -14.703 1 98.12 335 SER A N 1
ATOM 2547 C CA . SER A 1 335 ? -8.906 -18.859 -14.898 1 98.12 335 SER A CA 1
ATOM 2548 C C . SER A 1 335 ? -8.859 -19.609 -13.57 1 98.12 335 SER A C 1
ATOM 2550 O O . SER A 1 335 ? -8.539 -20.797 -13.531 1 98.12 335 SER A O 1
ATOM 2552 N N . SER A 1 336 ? -9.289 -18.922 -12.484 1 98.62 336 SER A N 1
ATOM 2553 C CA . SER A 1 336 ? -9.133 -19.578 -11.188 1 98.62 336 SER A CA 1
ATOM 2554 C C . SER A 1 336 ? -10.406 -20.312 -10.797 1 98.62 336 SER A C 1
ATOM 2556 O O . SER A 1 336 ? -10.461 -20.938 -9.734 1 98.62 336 SER A O 1
ATOM 2558 N N . SER A 1 337 ? -11.461 -20.234 -11.609 1 98.38 337 SER A N 1
ATOM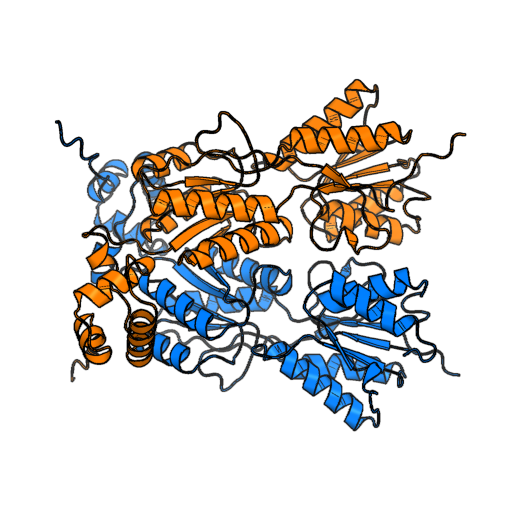 2559 C CA . SER A 1 337 ? -12.695 -20.969 -11.344 1 98.38 337 SER A CA 1
ATOM 2560 C C . SER A 1 337 ? -13.242 -21.609 -12.609 1 98.38 337 SER A C 1
ATOM 2562 O O . SER A 1 337 ? -13.008 -21.125 -13.711 1 98.38 337 SER A O 1
ATOM 2564 N N . LYS A 1 338 ? -13.891 -22.797 -12.414 1 97 338 LYS A N 1
ATOM 2565 C CA . LYS A 1 338 ? -14.5 -23.5 -13.539 1 97 338 LYS A CA 1
ATOM 2566 C C . LYS A 1 338 ? -15.719 -24.297 -13.094 1 97 338 LYS A C 1
ATOM 2568 O O . LYS A 1 338 ? -15.891 -24.578 -11.906 1 97 338 LYS A O 1
ATOM 2573 N N . PRO A 1 339 ? -16.594 -24.641 -14.102 1 96.25 339 PRO A N 1
ATOM 2574 C CA . PRO A 1 339 ? -17.734 -25.5 -13.781 1 96.25 339 PRO A CA 1
ATOM 2575 C C . PRO A 1 339 ? -17.297 -26.875 -13.297 1 96.25 339 PRO A C 1
ATOM 2577 O O . PRO A 1 339 ? -16.312 -27.438 -13.789 1 96.25 339 PRO A O 1
ATOM 2580 N N . LEU A 1 340 ? -17.953 -27.328 -12.328 1 91.69 340 LEU A N 1
ATOM 2581 C CA . LEU A 1 340 ? -17.703 -28.688 -11.852 1 91.69 340 LEU A CA 1
ATOM 2582 C C . LEU A 1 340 ? -18.109 -29.703 -12.914 1 91.69 340 LEU A C 1
ATOM 2584 O O . LEU A 1 340 ? -19.125 -29.562 -13.578 1 91.69 340 LEU A O 1
ATOM 2588 N N . SER A 1 341 ? -17.125 -30.438 -13.617 1 75.06 341 SER A N 1
ATOM 2589 C CA . SER A 1 341 ? -17.469 -31.438 -14.617 1 75.06 341 SER A CA 1
ATOM 2590 C C . SER A 1 341 ? -18.578 -32.344 -14.125 1 75.06 341 SER A C 1
ATOM 2592 O O . SER A 1 341 ? -18.688 -32.656 -12.938 1 75.06 341 SER A O 1
ATOM 2594 N N . GLY A 1 342 ? -19.938 -32.25 -14.562 1 52.28 342 GLY A N 1
ATOM 2595 C CA . GLY A 1 342 ? -21.016 -33.156 -14.281 1 52.28 342 GLY A CA 1
ATOM 2596 C C . GLY A 1 342 ? -20.562 -34.594 -14.109 1 52.28 342 GLY A C 1
ATOM 2597 O O . GLY A 1 342 ? -19.734 -35.094 -14.883 1 52.28 342 GLY A O 1
ATOM 2598 N N . GLN A 1 343 ? -20.422 -35.094 -12.859 1 36.81 343 GLN A N 1
ATOM 2599 C CA . GLN A 1 343 ? -20.719 -36.531 -12.836 1 36.81 343 GLN A CA 1
ATOM 2600 C C . GLN A 1 343 ? -22.031 -36.844 -13.547 1 36.81 343 GLN A C 1
ATOM 2602 O O . GLN A 1 343 ? -22.984 -36.062 -13.461 1 36.81 343 GLN A O 1
ATOM 2607 N N . MET B 1 1 ? -31.109 38.188 12.344 1 24.8 1 MET B N 1
ATOM 2608 C CA . MET B 1 1 ? -30.344 37.094 11.781 1 24.8 1 MET B CA 1
ATOM 2609 C C . MET B 1 1 ? -29.281 36.594 12.766 1 24.8 1 MET B C 1
ATOM 2611 O O . MET B 1 1 ? -28.328 37.312 13.07 1 24.8 1 MET B O 1
ATOM 2615 N N . THR B 1 2 ? -29.672 35.906 13.836 1 29.67 2 THR B N 1
ATOM 2616 C CA . THR B 1 2 ? -28.953 35.562 15.062 1 29.67 2 THR B CA 1
ATOM 2617 C C . THR B 1 2 ? -27.641 34.844 14.75 1 29.67 2 THR B C 1
ATOM 2619 O O . THR B 1 2 ? -27.641 33.875 13.969 1 29.67 2 THR B O 1
ATOM 2622 N N . ASP B 1 3 ? -26.531 35.531 14.656 1 30.7 3 ASP B N 1
ATOM 2623 C CA . ASP B 1 3 ? -25.125 35.125 14.492 1 30.7 3 ASP B CA 1
ATOM 2624 C C . ASP B 1 3 ? -24.828 33.844 15.289 1 30.7 3 ASP B C 1
ATOM 2626 O O . ASP B 1 3 ? -24.672 33.906 16.5 1 30.7 3 ASP B O 1
ATOM 2630 N N . THR B 1 4 ? -25.609 32.906 15.164 1 36.69 4 THR B N 1
ATOM 2631 C CA . THR B 1 4 ? -25.484 31.672 15.953 1 36.69 4 THR B CA 1
ATOM 2632 C C . THR B 1 4 ? -24.078 31.125 15.875 1 36.69 4 THR B C 1
ATOM 2634 O O . THR B 1 4 ? -23.734 30.391 14.945 1 36.69 4 THR B O 1
ATOM 2637 N N . LYS B 1 5 ? -23.062 31.922 16.078 1 39.25 5 LYS B N 1
ATOM 2638 C CA . LYS B 1 5 ? -21.656 31.547 16.25 1 39.25 5 LYS B CA 1
ATOM 2639 C C . LYS B 1 5 ? -21.5 30.344 17.156 1 39.25 5 LYS B C 1
ATOM 2641 O O . LYS B 1 5 ? -21.859 30.406 18.344 1 39.25 5 LYS B O 1
ATOM 2646 N N . VAL B 1 6 ? -21.719 29.203 16.766 1 41.09 6 VAL B N 1
ATOM 2647 C CA . VAL B 1 6 ? -21.438 28.016 17.562 1 41.09 6 VAL B CA 1
ATOM 2648 C C . VAL B 1 6 ? -20.141 28.219 18.344 1 41.09 6 VAL B C 1
ATOM 2650 O O . VAL B 1 6 ? -19.094 28.516 17.766 1 41.09 6 VAL B O 1
ATOM 2653 N N . LYS B 1 7 ? -20.156 28.641 19.562 1 47.5 7 LYS B N 1
ATOM 2654 C CA . LYS B 1 7 ? -19.094 28.875 20.531 1 47.5 7 LYS B CA 1
ATOM 2655 C C . LYS B 1 7 ? -18.094 27.719 20.531 1 47.5 7 LYS B C 1
ATOM 2657 O O . LYS B 1 7 ? -18.453 26.578 20.797 1 47.5 7 LYS B O 1
ATOM 2662 N N . GLN B 1 8 ? -17.078 27.766 19.641 1 51.91 8 GLN B N 1
ATOM 2663 C CA . GLN B 1 8 ? -16 26.781 19.609 1 51.91 8 GLN B CA 1
ATOM 2664 C C . GLN B 1 8 ? -15.547 26.422 21.031 1 51.91 8 GLN B C 1
ATOM 2666 O O . GLN B 1 8 ? -15.398 27.297 21.875 1 51.91 8 GLN B O 1
ATOM 2671 N N . VAL B 1 9 ? -15.797 25.219 21.438 1 61.34 9 VAL B N 1
ATOM 2672 C CA . VAL B 1 9 ? -15.32 24.703 22.719 1 61.34 9 VAL B CA 1
ATOM 2673 C C . VAL B 1 9 ? -13.867 25.109 22.922 1 61.34 9 VAL B C 1
ATOM 2675 O O . VAL B 1 9 ? -13.039 24.953 22.031 1 61.34 9 VAL B O 1
ATOM 2678 N N . ASP B 1 10 ? -13.641 25.938 23.891 1 69.69 10 ASP B N 1
ATOM 2679 C CA . ASP B 1 10 ? -12.281 26.375 24.172 1 69.69 10 ASP B CA 1
ATOM 2680 C C . ASP B 1 10 ? -11.641 25.516 25.25 1 69.69 10 ASP B C 1
ATOM 2682 O O . ASP B 1 10 ? -12.281 24.625 25.812 1 69.69 10 ASP B O 1
ATOM 2686 N N . ILE B 1 11 ? -10.398 25.781 25.391 1 76.12 11 ILE B N 1
ATOM 2687 C CA . ILE B 1 11 ? -9.586 24.984 26.297 1 76.12 11 ILE B CA 1
ATOM 2688 C C . ILE B 1 11 ? -10.164 25.078 27.719 1 76.12 11 ILE B C 1
ATOM 2690 O O . ILE B 1 11 ? -10.07 24.125 28.484 1 76.12 11 ILE B O 1
ATOM 2694 N N . LEU B 1 12 ? -10.844 26.156 27.984 1 78.62 12 LEU B N 1
ATOM 2695 C CA . LEU B 1 12 ? -11.414 26.375 29.312 1 78.62 12 LEU B CA 1
ATOM 2696 C C . LEU B 1 12 ? -12.594 25.438 29.547 1 78.62 12 LEU B C 1
ATOM 2698 O O . LEU B 1 12 ? -12.758 24.906 30.656 1 78.62 12 LEU B O 1
ATOM 2702 N N . SER B 1 13 ? -13.328 25.234 28.531 1 81.19 13 SER B N 1
ATOM 2703 C CA . SER B 1 13 ? -14.469 24.328 28.641 1 81.19 13 SER B CA 1
ATOM 2704 C C . SER B 1 13 ? -14.016 22.891 28.875 1 81.19 13 SER B C 1
ATOM 2706 O O . SER B 1 13 ? -14.625 22.172 29.672 1 81.19 13 SER B O 1
ATOM 2708 N N . VAL B 1 14 ? -13.016 22.516 28.203 1 83.75 14 VAL B N 1
ATOM 2709 C CA . VAL B 1 14 ? -12.469 21.172 28.375 1 83.75 14 VAL B CA 1
ATOM 2710 C C . VAL B 1 14 ? -11.93 21.016 29.797 1 83.75 14 VAL B C 1
ATOM 2712 O O . VAL B 1 14 ? -12.156 19.984 30.438 1 83.75 14 VAL B O 1
ATOM 2715 N N . ALA B 1 15 ? -11.227 22.016 30.25 1 86.88 15 ALA B N 1
ATOM 2716 C CA . ALA B 1 15 ? -10.664 22 31.594 1 86.88 15 ALA B CA 1
ATOM 2717 C C . ALA B 1 15 ? -11.75 21.828 32.656 1 86.88 15 ALA B C 1
ATOM 2719 O O . ALA B 1 15 ? -11.617 21.031 33.562 1 86.88 15 ALA B O 1
ATOM 2720 N N . LYS B 1 16 ? -12.781 22.516 32.5 1 87.19 16 LYS B N 1
ATOM 2721 C CA . LYS B 1 16 ? -13.914 22.438 33.406 1 87.19 16 LYS B CA 1
ATOM 2722 C C . LYS B 1 16 ? -14.539 21.047 33.375 1 87.19 16 LYS B C 1
ATOM 2724 O O . LYS B 1 16 ? -14.805 20.469 34.438 1 87.19 16 LYS B O 1
ATOM 2729 N N . ALA B 1 17 ? -14.719 20.562 32.219 1 86.5 17 ALA B N 1
ATOM 2730 C CA . ALA B 1 17 ? -15.367 19.266 32.062 1 86.5 17 ALA B CA 1
ATOM 2731 C C . ALA B 1 17 ? -14.508 18.141 32.625 1 86.5 17 ALA B C 1
ATOM 2733 O O . ALA B 1 17 ? -15.031 17.156 33.156 1 86.5 17 ALA B O 1
ATOM 2734 N N . ALA B 1 18 ? -13.242 18.25 32.469 1 88.38 18 ALA B N 1
ATOM 2735 C CA . ALA B 1 18 ? -12.305 17.219 32.969 1 88.38 18 ALA B CA 1
ATOM 2736 C C . ALA B 1 18 ? -11.906 17.484 34.406 1 88.38 18 ALA B C 1
ATOM 2738 O O . ALA B 1 18 ? -11.211 16.672 35.031 1 88.38 18 ALA B O 1
ATOM 2739 N N . ASN B 1 19 ? -12.242 18.531 34.938 1 89.94 19 ASN B N 1
ATOM 2740 C CA . ASN B 1 19 ? -11.922 18.938 36.312 1 89.94 19 ASN B CA 1
ATOM 2741 C C . ASN B 1 19 ? -10.422 19.078 36.531 1 89.94 19 ASN B C 1
ATOM 2743 O O . ASN B 1 19 ? -9.867 18.516 37.469 1 89.94 19 ASN B O 1
ATOM 2747 N N . VAL B 1 20 ? -9.82 19.672 35.531 1 90.31 20 VAL B N 1
ATOM 2748 C CA . VAL B 1 20 ? -8.398 19.984 35.625 1 90.31 20 VAL B CA 1
ATOM 2749 C C . VAL B 1 20 ? -8.148 21.438 35.219 1 90.31 20 VAL B C 1
ATOM 2751 O O . VAL B 1 20 ? -9.07 22.125 34.781 1 90.31 20 VAL B O 1
ATOM 2754 N N . SER B 1 21 ? -6.969 21.906 35.5 1 85.81 21 SER B N 1
ATOM 2755 C CA . SER B 1 21 ? -6.613 23.266 35.094 1 85.81 21 SER B CA 1
ATOM 2756 C C . SER B 1 21 ? -6.383 23.328 33.594 1 85.81 21 SER B C 1
ATOM 2758 O O . SER B 1 21 ? -6.062 22.312 32.938 1 85.81 21 SER B O 1
ATOM 2760 N N . PRO B 1 22 ? -6.586 24.5 32.969 1 85.19 22 PRO B N 1
ATOM 2761 C CA . PRO B 1 22 ? -6.25 24.672 31.547 1 85.19 22 PRO B CA 1
ATOM 2762 C C . PRO B 1 22 ? -4.801 24.312 31.234 1 85.19 22 PRO B C 1
ATOM 2764 O O . PRO B 1 22 ? -4.508 23.766 30.172 1 85.19 22 PRO B O 1
ATOM 2767 N N . SER B 1 23 ? -3.945 24.5 32.25 1 81.5 23 SER B N 1
ATOM 2768 C CA . SER B 1 23 ? -2.535 24.172 32.062 1 81.5 23 SER B CA 1
ATOM 2769 C C . SER B 1 23 ? -2.336 22.672 31.969 1 81.5 23 SER B C 1
ATOM 2771 O O . SER B 1 23 ? -1.475 22.203 31.219 1 81.5 23 SER B O 1
ATOM 2773 N N . THR B 1 24 ? -3.176 22.031 32.656 1 85.31 24 THR B N 1
ATOM 2774 C CA . THR B 1 24 ? -3.094 20.578 32.594 1 85.31 24 THR B CA 1
ATOM 2775 C C . THR B 1 24 ? -3.582 20.062 31.234 1 85.31 24 THR B C 1
ATOM 2777 O O . THR B 1 24 ? -3.012 19.125 30.688 1 85.31 24 THR B O 1
ATOM 2780 N N . VAL B 1 25 ? -4.645 20.719 30.734 1 80.62 25 VAL B N 1
ATOM 2781 C CA . VAL B 1 25 ? -5.152 20.344 29.422 1 80.62 25 VAL B CA 1
ATOM 2782 C C . VAL B 1 25 ? -4.09 20.625 28.359 1 80.62 25 VAL B C 1
ATOM 2784 O O . VAL B 1 25 ? -3.846 19.797 27.484 1 80.62 25 VAL B O 1
ATOM 2787 N N . SER B 1 26 ? -3.42 21.719 28.547 1 74.75 26 SER B N 1
ATOM 2788 C CA . SER B 1 26 ? -2.346 22.078 27.625 1 74.75 26 SER B CA 1
ATOM 2789 C C . SER B 1 26 ? -1.207 21.062 27.688 1 74.75 26 SER B C 1
ATOM 2791 O O . SER B 1 26 ? -0.683 20.641 26.641 1 74.75 26 SER B O 1
ATOM 2793 N N . ARG B 1 27 ? -0.88 20.703 28.891 1 74.5 27 ARG B N 1
ATOM 2794 C CA . ARG B 1 27 ? 0.175 19.719 29.094 1 74.5 27 ARG B CA 1
ATOM 2795 C C . ARG B 1 27 ? -0.205 18.375 28.484 1 74.5 27 ARG B C 1
ATOM 2797 O O . ARG B 1 27 ? 0.646 17.688 27.922 1 74.5 27 ARG B O 1
ATOM 2804 N N . TYR B 1 28 ? -1.442 18.031 28.578 1 73.19 28 TYR B N 1
ATOM 2805 C CA . TYR B 1 28 ? -1.957 16.812 27.984 1 73.19 28 TYR B CA 1
ATOM 2806 C C . TYR B 1 28 ? -1.692 16.781 26.484 1 73.19 28 TYR B C 1
ATOM 2808 O O . TYR B 1 28 ? -1.271 15.766 25.938 1 73.19 28 TYR B O 1
ATOM 2816 N N . PHE B 1 29 ? -1.938 17.859 25.859 1 69.44 29 PHE B N 1
ATOM 2817 C CA . PHE B 1 29 ? -1.811 17.938 24.422 1 69.44 29 PHE B CA 1
ATOM 2818 C C . PHE B 1 29 ? -0.347 18.031 24 1 69.44 29 PHE B C 1
ATOM 2820 O O . PHE B 1 29 ? 0.055 17.484 22.969 1 69.44 29 PHE B O 1
ATOM 2827 N N . ASN B 1 30 ? 0.508 18.625 24.922 1 65.44 30 ASN B N 1
ATOM 2828 C CA . ASN B 1 30 ? 1.877 18.938 24.516 1 65.44 30 ASN B CA 1
ATOM 2829 C C . ASN B 1 30 ? 2.865 17.906 25.062 1 65.44 30 ASN B C 1
ATOM 2831 O O . ASN B 1 30 ? 3.883 17.625 24.422 1 65.44 30 ASN B O 1
ATOM 2835 N N . HIS B 1 31 ? 2.598 17.453 26.203 1 67.81 31 HIS B N 1
ATOM 2836 C CA . HIS B 1 31 ? 3.457 16.5 26.891 1 67.81 31 HIS B CA 1
ATOM 2837 C C . HIS B 1 31 ? 2.631 15.453 27.641 1 67.81 31 HIS B C 1
ATOM 2839 O O . HIS B 1 31 ? 2.689 15.367 28.875 1 67.81 31 HIS B O 1
ATOM 2845 N N . PRO B 1 32 ? 1.979 14.648 26.797 1 66.44 32 PRO B N 1
ATOM 2846 C CA . PRO B 1 32 ? 1.074 13.703 27.469 1 66.44 32 PRO B CA 1
ATOM 2847 C C . PRO B 1 32 ? 1.798 12.766 28.438 1 66.44 32 PRO B C 1
ATOM 2849 O O . PRO B 1 32 ? 1.194 12.273 29.391 1 66.44 32 PRO B O 1
ATOM 2852 N N . GLU B 1 33 ? 3.049 12.594 28.203 1 66.88 33 GLU B N 1
ATOM 2853 C CA . GLU B 1 33 ? 3.816 11.703 29.078 1 66.88 33 GLU B CA 1
ATOM 2854 C C . GLU B 1 33 ? 3.926 12.273 30.484 1 66.88 33 GLU B C 1
ATOM 2856 O O . GLU B 1 33 ? 4.203 11.539 31.438 1 66.88 33 GLU B O 1
ATOM 2861 N N . LEU B 1 34 ? 3.693 13.539 30.625 1 73.75 34 LEU B N 1
ATOM 2862 C CA . LEU B 1 34 ? 3.82 14.203 31.906 1 73.75 34 LEU B CA 1
ATOM 2863 C C . LEU B 1 34 ? 2.486 14.211 32.656 1 73.75 34 LEU B C 1
ATOM 2865 O O . LEU B 1 34 ? 2.408 14.672 33.781 1 73.75 34 LEU B O 1
ATOM 2869 N N . VAL B 1 35 ? 1.476 13.695 31.984 1 79.19 35 VAL B N 1
ATOM 2870 C CA . VAL B 1 35 ? 0.143 13.672 32.594 1 79.19 35 VAL B CA 1
ATOM 2871 C C . VAL B 1 35 ? -0.228 12.242 32.969 1 79.19 35 VAL B C 1
ATOM 2873 O O . VAL B 1 35 ? -0.026 11.312 32.188 1 79.19 35 VAL B O 1
ATOM 2876 N N . LYS B 1 36 ? -0.667 12.109 34.25 1 83.38 36 LYS B N 1
ATOM 2877 C CA . LYS B 1 36 ? -1.062 10.797 34.719 1 83.38 36 LYS B CA 1
ATOM 2878 C C . LYS B 1 36 ? -2.125 10.164 33.844 1 83.38 36 LYS B C 1
ATOM 2880 O O . LYS B 1 36 ? -2.98 10.867 33.281 1 83.38 36 LYS B O 1
ATOM 2885 N N . LEU B 1 37 ? -2.119 8.867 33.719 1 82.25 37 LEU B N 1
ATOM 2886 C CA . LEU B 1 37 ? -2.99 8.109 32.844 1 82.25 37 LEU B CA 1
ATOM 2887 C C . LEU B 1 37 ? -4.457 8.406 33.125 1 82.25 37 LEU B C 1
ATOM 2889 O O . LEU B 1 37 ? -5.262 8.562 32.219 1 82.25 37 LEU B O 1
ATOM 2893 N N . VAL B 1 38 ? -4.809 8.438 34.406 1 84.62 38 VAL B N 1
ATOM 2894 C CA . VAL B 1 38 ? -6.195 8.672 34.812 1 84.62 38 VAL B CA 1
ATOM 2895 C C . VAL B 1 38 ? -6.648 10.047 34.312 1 84.62 38 VAL B C 1
ATOM 2897 O O . VAL B 1 38 ? -7.758 10.188 33.812 1 84.62 38 VAL B O 1
ATOM 2900 N N . THR B 1 39 ? -5.809 10.992 34.5 1 87.31 39 THR B N 1
ATOM 2901 C CA . THR B 1 39 ? -6.109 12.352 34.062 1 87.31 39 THR B CA 1
ATOM 2902 C C . THR B 1 39 ? -6.184 12.43 32.531 1 87.31 39 THR B C 1
ATOM 2904 O O . THR B 1 39 ? -7.043 13.125 31.984 1 87.31 39 THR B O 1
ATOM 2907 N N . ARG B 1 40 ? -5.371 11.773 31.797 1 82.8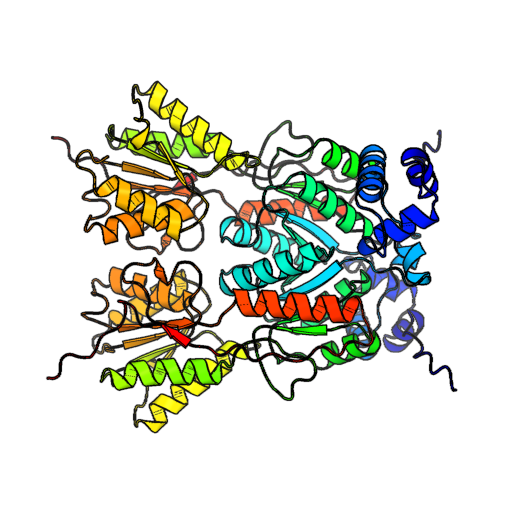8 40 ARG B N 1
ATOM 2908 C CA . ARG B 1 40 ? -5.391 11.742 30.344 1 82.88 40 ARG B CA 1
ATOM 2909 C C . ARG B 1 40 ? -6.73 11.242 29.828 1 82.88 40 ARG B C 1
ATOM 2911 O O . ARG B 1 40 ? -7.293 11.812 28.891 1 82.88 40 ARG B O 1
ATOM 2918 N N . ARG B 1 41 ? -7.188 10.242 30.516 1 80.88 41 ARG B N 1
ATOM 2919 C CA . ARG B 1 41 ? -8.453 9.648 30.078 1 80.88 41 ARG B CA 1
ATOM 2920 C C . ARG B 1 41 ? -9.609 10.625 30.281 1 80.88 41 ARG B C 1
ATOM 2922 O O . ARG B 1 41 ? -10.508 10.711 29.438 1 80.88 41 ARG B O 1
ATOM 2929 N N . ARG B 1 42 ? -9.586 11.305 31.453 1 85.38 42 ARG B N 1
ATOM 2930 C CA . ARG B 1 42 ? -10.633 12.289 31.719 1 85.38 42 ARG B CA 1
ATOM 2931 C C . ARG B 1 42 ? -10.617 13.398 30.672 1 85.38 42 ARG B C 1
ATOM 2933 O O . ARG B 1 42 ? -11.672 13.805 30.172 1 85.38 42 ARG B O 1
ATOM 2940 N N . ILE B 1 43 ? -9.445 13.805 30.359 1 83.56 43 ILE B N 1
ATOM 2941 C CA . ILE B 1 43 ? -9.305 14.867 29.375 1 83.56 43 ILE B CA 1
ATOM 2942 C C . ILE B 1 43 ? -9.758 14.359 28 1 83.56 43 ILE B C 1
ATOM 2944 O O . ILE B 1 43 ? -10.492 15.055 27.297 1 83.56 43 ILE B O 1
ATOM 2948 N N . GLU B 1 44 ? -9.359 13.172 27.734 1 79.44 44 GLU B N 1
ATOM 2949 C CA . GLU B 1 44 ? -9.758 12.57 26.469 1 79.44 44 GLU B CA 1
ATOM 2950 C C . GLU B 1 44 ? -11.281 12.492 26.359 1 79.44 44 GLU B C 1
ATOM 2952 O O . GLU B 1 44 ? -11.852 12.805 25.312 1 79.44 44 GLU B O 1
ATOM 2957 N N . THR B 1 45 ? -11.914 12.039 27.406 1 79.31 45 THR B N 1
ATOM 2958 C CA . THR B 1 45 ? -13.367 11.938 27.438 1 79.31 45 THR B CA 1
ATOM 2959 C C . THR B 1 45 ? -14.008 13.312 27.234 1 79.31 45 THR B C 1
ATOM 2961 O O . THR B 1 45 ? -14.953 13.453 26.469 1 79.31 45 THR B O 1
ATOM 2964 N N . ALA B 1 46 ? -13.539 14.312 27.922 1 78.25 46 ALA B N 1
ATOM 2965 C CA . ALA B 1 46 ? -14.055 15.672 27.812 1 78.25 46 ALA B CA 1
ATOM 2966 C C . ALA B 1 46 ? -13.875 16.219 26.406 1 78.25 46 ALA B C 1
ATOM 2968 O O . ALA B 1 46 ? -14.781 16.859 25.859 1 78.25 46 ALA B O 1
ATOM 2969 N N . VAL B 1 47 ? -12.727 15.945 25.891 1 74.44 47 VAL B N 1
ATOM 2970 C CA . VAL B 1 47 ? -12.391 16.422 24.547 1 74.44 47 VAL B CA 1
ATOM 2971 C C . VAL B 1 47 ? -13.336 15.781 23.531 1 74.44 47 VAL B C 1
ATOM 2973 O O . VAL B 1 47 ? -13.867 16.469 22.656 1 74.44 47 VAL B O 1
ATOM 2976 N N . ARG B 1 48 ? -13.555 14.555 23.766 1 69.44 48 ARG B N 1
ATOM 2977 C CA . ARG B 1 48 ? -14.43 13.82 22.859 1 69.44 48 ARG B CA 1
ATOM 2978 C C . ARG B 1 48 ? -15.875 14.289 22.984 1 69.44 48 ARG B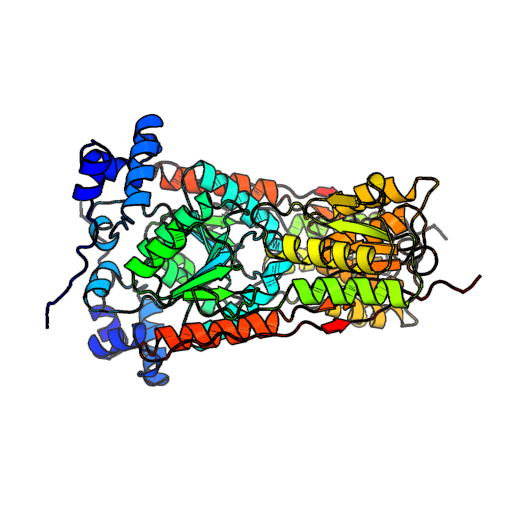 C 1
ATOM 2980 O O . ARG B 1 48 ? -16.562 14.477 21.969 1 69.44 48 ARG B O 1
ATOM 2987 N N . LYS B 1 49 ? -16.297 14.477 24.156 1 71.44 49 LYS B N 1
ATOM 2988 C CA . LYS B 1 49 ? -17.672 14.875 24.406 1 71.44 49 LYS B CA 1
ATOM 2989 C C . LYS B 1 49 ? -17.953 16.281 23.875 1 71.44 49 LYS B C 1
ATOM 2991 O O . LYS B 1 49 ? -19.031 16.562 23.375 1 71.44 49 LYS B O 1
ATOM 2996 N N . GLN B 1 50 ? -16.891 17.141 23.922 1 69.31 50 GLN B N 1
ATOM 2997 C CA . GLN B 1 50 ? -17.109 18.547 23.594 1 69.31 50 GLN B CA 1
ATOM 2998 C C . GLN B 1 50 ? -16.672 18.844 22.156 1 69.31 50 GLN B C 1
ATOM 3000 O O . GLN B 1 50 ? -17 19.906 21.609 1 69.31 50 GLN B O 1
ATOM 3005 N N . GLY B 1 51 ? -16.016 17.938 21.609 1 64.38 51 GLY B N 1
ATOM 3006 C CA . GLY B 1 51 ? -15.5 18.156 20.266 1 64.38 51 GLY B CA 1
ATOM 3007 C C . GLY B 1 51 ? -14.438 19.234 20.203 1 64.38 51 GLY B C 1
ATOM 3008 O O . GLY B 1 51 ? -14.414 20.031 19.266 1 64.38 51 GLY B O 1
ATOM 3009 N N . TYR B 1 52 ? -13.625 19.312 21.297 1 63.06 52 TYR B N 1
ATOM 3010 C CA . TYR B 1 52 ? -12.602 20.359 21.391 1 63.06 52 TYR B CA 1
ATOM 3011 C C . TYR B 1 52 ? -11.5 20.125 20.359 1 63.06 52 TYR B C 1
ATOM 3013 O O . TYR B 1 52 ? -11.008 19.016 20.203 1 63.06 52 TYR B O 1
ATOM 3021 N N . ILE B 1 53 ? -11.258 21.172 19.516 1 57.03 53 ILE B N 1
ATOM 3022 C CA . ILE B 1 53 ? -10.133 21.172 18.578 1 57.03 53 ILE B CA 1
ATOM 3023 C C . ILE B 1 53 ? -9.148 22.281 18.969 1 57.03 53 ILE B C 1
ATOM 3025 O O . ILE B 1 53 ? -9.531 23.438 19.094 1 57.03 53 ILE B O 1
ATOM 3029 N N . ARG B 1 54 ? -7.953 21.828 19.266 1 57.22 54 ARG B N 1
ATOM 3030 C CA . ARG B 1 54 ? -6.934 22.797 19.641 1 57.22 54 ARG B CA 1
ATOM 3031 C C . ARG B 1 54 ? -6.59 23.703 18.469 1 57.22 54 ARG B C 1
ATOM 3033 O O . ARG B 1 54 ? -6.449 23.234 17.328 1 57.22 54 ARG B O 1
ATOM 3040 N N . ASN B 1 55 ? -6.809 25.062 18.688 1 49.81 55 ASN B N 1
ATOM 3041 C CA . ASN B 1 55 ? -6.363 26 17.672 1 49.81 55 ASN B CA 1
ATOM 3042 C C . ASN B 1 55 ? -4.844 26.141 17.656 1 49.81 55 ASN B C 1
ATOM 3044 O O . ASN B 1 55 ? -4.266 26.766 18.531 1 49.81 55 ASN B O 1
ATOM 3048 N N . ARG B 1 56 ? -4.156 25.344 16.938 1 48.62 56 ARG B N 1
ATOM 3049 C CA . ARG B 1 56 ? -2.699 25.266 16.906 1 48.62 56 ARG B CA 1
ATOM 3050 C C . ARG B 1 56 ? -2.096 26.609 16.5 1 48.62 56 ARG B C 1
ATOM 3052 O O . ARG B 1 56 ? -0.952 26.906 16.844 1 48.62 56 ARG B O 1
ATOM 3059 N N . ALA B 1 57 ? -2.758 27.344 15.641 1 44.34 57 ALA B N 1
ATOM 3060 C CA . ALA B 1 57 ? -2.207 28.656 15.312 1 44.34 57 ALA B CA 1
ATOM 3061 C C . ALA B 1 57 ? -1.859 29.438 16.562 1 44.34 57 ALA B C 1
ATOM 3063 O O . ALA B 1 57 ? -0.827 30.109 16.625 1 44.34 57 ALA B O 1
ATOM 3064 N N . ALA B 1 58 ? -2.662 29.391 17.484 1 43.53 58 ALA B N 1
ATOM 3065 C CA . ALA B 1 58 ? -2.4 30.109 18.734 1 43.53 58 ALA B CA 1
ATOM 3066 C C . ALA B 1 58 ? -1.254 29.453 19.5 1 43.53 58 ALA B C 1
ATOM 3068 O O . ALA B 1 58 ? -0.521 30.141 20.219 1 43.53 58 ALA B O 1
ATOM 3069 N N . GLN B 1 59 ? -1.023 28.25 19.297 1 42.97 59 GLN B N 1
ATOM 3070 C CA . GLN B 1 59 ? -0.084 27.547 20.156 1 42.97 59 GLN B CA 1
ATOM 3071 C C . GLN B 1 59 ? 1.316 27.531 19.547 1 42.97 59 GLN B C 1
ATOM 3073 O O . GLN B 1 59 ? 2.301 27.281 20.25 1 42.97 59 GLN B O 1
ATOM 3078 N N . THR B 1 60 ? 1.479 27.469 18.25 1 42.47 60 THR B N 1
ATOM 3079 C CA . THR B 1 60 ? 2.82 27.531 17.688 1 42.47 60 THR B CA 1
ATOM 3080 C C . THR B 1 60 ? 3.619 28.688 18.281 1 42.47 60 THR B C 1
ATOM 3082 O O . THR B 1 60 ? 4.844 28.594 18.406 1 42.47 60 THR B O 1
ATOM 3085 N N . ILE B 1 61 ? 2.967 29.656 18.625 1 38.12 61 ILE B N 1
ATOM 3086 C CA . ILE B 1 61 ? 3.691 30.734 19.281 1 38.12 61 ILE B CA 1
ATOM 3087 C C . ILE B 1 61 ? 4.285 30.25 20.594 1 38.12 61 ILE B C 1
ATOM 3089 O O . ILE B 1 61 ? 5.363 30.688 21 1 38.12 61 ILE B O 1
ATOM 3093 N N . HIS B 1 62 ? 3.625 29.453 21.281 1 40.69 62 HIS B N 1
ATOM 3094 C CA . HIS B 1 62 ? 4.145 29.125 22.609 1 40.69 62 HIS B CA 1
ATOM 3095 C C . HIS B 1 62 ? 4.918 27.812 22.578 1 40.69 62 HIS B C 1
ATOM 3097 O O . HIS B 1 62 ? 5.023 27.141 23.609 1 40.69 62 HIS B O 1
ATOM 3103 N N . GLY B 1 63 ? 5.57 27.375 21.438 1 48.03 63 GLY B N 1
ATOM 3104 C CA . GLY B 1 63 ? 6.465 26.234 21.453 1 48.03 63 GLY B CA 1
ATOM 3105 C C . GLY B 1 63 ? 5.734 24.906 21.438 1 48.03 63 GLY B C 1
ATOM 3106 O O . GLY B 1 63 ? 6.309 23.875 21.781 1 48.03 63 GLY B O 1
ATOM 3107 N N . ILE B 1 64 ? 4.434 24.891 21.234 1 52.44 64 ILE B N 1
ATOM 3108 C CA . ILE B 1 64 ? 3.619 23.703 21.453 1 52.44 64 ILE B CA 1
ATOM 3109 C C . ILE B 1 64 ? 3.717 22.781 20.234 1 52.44 64 ILE B C 1
ATOM 3111 O O . ILE B 1 64 ? 3.475 23.219 19.109 1 52.44 64 ILE B O 1
ATOM 3115 N N . ARG B 1 65 ? 4.266 21.531 20.484 1 65.81 65 ARG B N 1
ATOM 3116 C CA . ARG B 1 65 ? 4.418 20.453 19.5 1 65.81 65 ARG B CA 1
ATOM 3117 C C . ARG B 1 65 ? 3.074 20.062 18.906 1 65.81 65 ARG B C 1
ATOM 3119 O O . ARG B 1 65 ? 2.055 20.062 19.594 1 65.81 65 ARG B O 1
ATOM 3126 N N . SER B 1 66 ? 2.967 19.859 17.609 1 71.19 66 SER B N 1
ATOM 3127 C CA . SER B 1 66 ? 1.754 19.422 16.922 1 71.19 66 SER B CA 1
ATOM 3128 C C . SER B 1 66 ? 1.464 17.953 17.172 1 71.19 66 SER B C 1
ATOM 3130 O O . SER B 1 66 ? 0.319 17.516 17.062 1 71.19 66 SER B O 1
ATOM 3132 N N . GLY B 1 67 ? 2.553 17.234 17.547 1 78.31 67 GLY B N 1
ATOM 3133 C CA . GLY B 1 67 ? 2.398 15.797 17.703 1 78.31 67 GLY B CA 1
ATOM 3134 C C . GLY B 1 67 ? 2.293 15.047 16.391 1 78.31 67 GLY B C 1
ATOM 3135 O O . GLY B 1 67 ? 1.832 13.898 16.359 1 78.31 67 GLY B O 1
ATOM 3136 N N . THR B 1 68 ? 2.709 15.688 15.312 1 86.75 68 THR B N 1
ATOM 3137 C CA . THR B 1 68 ? 2.604 15.07 13.992 1 86.75 68 THR B CA 1
ATOM 3138 C C . THR B 1 68 ? 3.971 15 13.32 1 86.75 68 THR B C 1
ATOM 3140 O O . THR B 1 68 ? 4.797 15.898 13.484 1 86.75 68 THR B O 1
ATOM 3143 N N . ILE B 1 69 ? 4.148 13.914 12.68 1 92.81 69 ILE B N 1
ATOM 3144 C CA . ILE B 1 69 ? 5.379 13.711 11.922 1 92.81 69 ILE B CA 1
ATOM 3145 C C . ILE B 1 69 ? 5.051 13.555 10.438 1 92.81 69 ILE B C 1
ATOM 3147 O O . ILE B 1 69 ? 4.148 12.797 10.07 1 92.81 69 ILE B O 1
ATOM 3151 N N . GLY B 1 70 ? 5.711 14.328 9.602 1 93.31 70 GLY B N 1
ATOM 3152 C CA . GLY B 1 70 ? 5.555 14.195 8.164 1 93.31 70 GLY B CA 1
ATOM 3153 C C . GLY B 1 70 ? 6.414 13.102 7.57 1 93.31 70 GLY B C 1
ATOM 3154 O O . GLY B 1 70 ? 7.621 13.039 7.824 1 93.31 70 GLY B O 1
ATOM 3155 N N . VAL B 1 71 ? 5.766 12.227 6.82 1 94.81 71 VAL B N 1
ATOM 3156 C CA . VAL B 1 71 ? 6.461 11.141 6.133 1 94.81 71 VAL B CA 1
ATOM 3157 C C . VAL B 1 71 ? 6.262 11.281 4.625 1 94.81 71 VAL B C 1
ATOM 3159 O O . VAL B 1 71 ? 5.129 11.266 4.137 1 94.81 71 VAL B O 1
ATOM 3162 N N . ILE B 1 72 ? 7.359 11.406 3.92 1 93.19 72 ILE B N 1
ATOM 3163 C CA . ILE B 1 72 ? 7.293 11.586 2.473 1 93.19 72 ILE B CA 1
ATOM 3164 C C . ILE B 1 72 ? 7.895 10.367 1.772 1 93.19 72 ILE B C 1
ATOM 3166 O O . ILE B 1 72 ? 9.07 10.055 1.966 1 93.19 72 ILE B O 1
ATOM 3170 N N . VAL B 1 73 ? 7.043 9.727 0.967 1 91.56 73 VAL B N 1
ATOM 3171 C CA . VAL B 1 73 ? 7.477 8.531 0.249 1 91.56 73 VAL B CA 1
ATOM 3172 C C . VAL B 1 73 ? 7.293 8.734 -1.253 1 91.56 73 VAL B C 1
ATOM 3174 O O . VAL B 1 73 ? 6.523 9.602 -1.679 1 91.56 73 VAL B O 1
ATOM 3177 N N . PRO B 1 74 ? 8 7.973 -2.055 1 89.25 74 PRO B N 1
ATOM 3178 C CA . PRO B 1 74 ? 7.879 8.133 -3.506 1 89.25 74 PRO B CA 1
ATOM 3179 C C . PRO B 1 74 ? 6.512 7.695 -4.035 1 89.25 74 PRO B C 1
ATOM 3181 O O . PRO B 1 74 ? 5.988 8.297 -4.973 1 89.25 74 PRO B O 1
ATOM 3184 N N . THR B 1 75 ? 6 6.641 -3.436 1 81.88 75 THR B N 1
ATOM 3185 C CA . THR B 1 75 ? 4.727 6.137 -3.936 1 81.88 75 THR B CA 1
ATOM 3186 C C . THR B 1 75 ? 3.949 5.438 -2.824 1 81.88 75 THR B C 1
ATOM 3188 O O . THR B 1 75 ? 4.535 4.992 -1.835 1 81.88 75 THR B O 1
ATOM 3191 N N . LEU B 1 76 ? 2.604 5.445 -3.043 1 77.62 76 LEU B N 1
ATOM 3192 C CA . LEU B 1 76 ? 1.722 4.738 -2.121 1 77.62 76 LEU B CA 1
ATOM 3193 C C . LEU B 1 76 ? 1.189 3.455 -2.752 1 77.62 76 LEU B C 1
ATOM 3195 O O . LEU B 1 76 ? 0.516 2.664 -2.088 1 77.62 76 LEU B O 1
ATOM 3199 N N . ASP B 1 77 ? 1.432 3.166 -3.936 1 66.69 77 ASP B N 1
ATOM 3200 C CA . ASP B 1 77 ? 0.807 2.107 -4.723 1 66.69 77 ASP B CA 1
ATOM 3201 C C . ASP B 1 77 ? 1.417 0.746 -4.395 1 66.69 77 ASP B C 1
ATOM 3203 O O . ASP B 1 77 ? 0.767 -0.288 -4.562 1 66.69 77 ASP B O 1
ATOM 3207 N N . HIS B 1 78 ? 2.559 0.714 -3.932 1 64.38 78 HIS B N 1
ATOM 3208 C CA . HIS B 1 78 ? 3.137 -0.621 -3.828 1 64.38 78 HIS B CA 1
ATOM 3209 C C . HIS B 1 78 ? 3.576 -0.921 -2.398 1 64.38 78 HIS B C 1
ATOM 3211 O O . HIS B 1 78 ? 3.666 -0.013 -1.568 1 64.38 78 HIS B O 1
ATOM 3217 N N . ALA B 1 79 ? 3.598 -2.268 -2.238 1 64.12 79 ALA B N 1
ATOM 3218 C CA . ALA B 1 79 ? 3.914 -2.877 -0.95 1 64.12 79 ALA B CA 1
ATOM 3219 C C . ALA B 1 79 ? 5.309 -2.473 -0.48 1 64.12 79 ALA B C 1
ATOM 3221 O O . ALA B 1 79 ? 5.664 -2.682 0.682 1 64.12 79 ALA B O 1
ATOM 3222 N N . ILE B 1 80 ? 5.941 -1.697 -1.305 1 74 80 ILE B N 1
ATOM 3223 C CA . ILE B 1 80 ? 7.367 -1.552 -1.027 1 74 80 ILE B CA 1
ATOM 3224 C C . ILE B 1 80 ? 7.562 -0.72 0.238 1 74 80 ILE B C 1
ATOM 3226 O O . ILE B 1 80 ? 8.422 -1.036 1.069 1 74 80 ILE B O 1
ATOM 3230 N N . PHE B 1 81 ? 6.703 0.283 0.386 1 85.81 81 PHE B N 1
ATOM 3231 C CA . PHE B 1 81 ? 6.934 1.165 1.524 1 85.81 81 PHE B CA 1
ATOM 3232 C C . PHE B 1 81 ? 5.891 0.937 2.609 1 85.81 81 PHE B C 1
ATOM 3234 O O . PHE B 1 81 ? 5.98 1.512 3.695 1 85.81 81 PHE B O 1
ATOM 3241 N N . ALA B 1 82 ? 4.977 0.085 2.283 1 82.5 82 ALA B N 1
ATOM 3242 C CA . ALA B 1 82 ? 3.867 -0.113 3.215 1 82.5 82 ALA B CA 1
ATOM 3243 C C . ALA B 1 82 ? 4.363 -0.64 4.559 1 82.5 82 ALA B C 1
ATOM 3245 O O . ALA B 1 82 ? 4 -0.112 5.609 1 82.5 82 ALA B O 1
ATOM 3246 N N . GLU B 1 83 ? 5.234 -1.579 4.496 1 86.19 83 GLU B N 1
ATOM 3247 C CA . GLU B 1 83 ? 5.707 -2.229 5.715 1 86.19 83 GLU B CA 1
ATOM 3248 C C . GLU B 1 83 ? 6.543 -1.272 6.562 1 86.19 83 GLU B C 1
ATOM 3250 O O . GLU B 1 83 ? 6.406 -1.235 7.789 1 86.19 83 GLU B O 1
ATOM 3255 N N . VAL B 1 84 ? 7.414 -0.518 5.938 1 91.81 84 VAL B N 1
ATOM 3256 C CA . VAL B 1 84 ? 8.281 0.394 6.68 1 91.81 84 VAL B CA 1
ATOM 3257 C C . VAL B 1 84 ? 7.449 1.534 7.262 1 91.81 84 VAL B C 1
ATOM 3259 O O . VAL B 1 84 ? 7.66 1.941 8.406 1 91.81 84 VAL B O 1
ATOM 3262 N N . VAL B 1 85 ? 6.508 2.012 6.508 1 91.25 85 VAL B N 1
ATOM 3263 C CA . VAL B 1 85 ? 5.656 3.107 6.965 1 91.25 85 VAL B CA 1
ATOM 3264 C C . VAL B 1 85 ? 4.789 2.637 8.133 1 91.25 85 VAL B C 1
ATOM 3266 O O . VAL B 1 85 ? 4.613 3.359 9.117 1 91.25 85 VAL B O 1
ATOM 3269 N N . GLN B 1 86 ? 4.281 1.424 7.973 1 87 86 GLN B N 1
ATOM 3270 C CA . GLN B 1 86 ? 3.473 0.884 9.062 1 87 86 GLN B CA 1
ATOM 3271 C C . GLN B 1 86 ? 4.297 0.742 10.336 1 87 86 GLN B C 1
ATOM 3273 O O . GLN B 1 86 ? 3.852 1.136 11.414 1 87 86 GLN B O 1
ATOM 3278 N N . SER B 1 87 ? 5.438 0.147 10.227 1 91.12 87 SER B N 1
ATOM 3279 C CA . SER B 1 87 ? 6.312 -0.033 11.383 1 91.12 87 SER B CA 1
ATOM 3280 C C . SER B 1 87 ? 6.684 1.307 12.008 1 91.12 87 SER B C 1
ATOM 3282 O O . SER B 1 87 ? 6.668 1.452 13.227 1 91.12 87 SER B O 1
ATOM 3284 N N . PHE B 1 88 ? 6.98 2.264 11.141 1 94.31 88 PHE B N 1
ATOM 3285 C CA . PHE B 1 88 ? 7.281 3.615 11.602 1 94.31 88 PHE B CA 1
ATOM 3286 C C . PHE B 1 88 ? 6.09 4.207 12.352 1 94.31 88 PHE B C 1
ATOM 3288 O O . PHE B 1 88 ? 6.246 4.73 13.453 1 94.31 88 PHE B O 1
ATOM 3295 N N . SER B 1 89 ? 4.969 4.109 11.75 1 90.12 89 SER B N 1
ATOM 3296 C CA . SER B 1 89 ? 3.734 4.648 12.312 1 90.12 89 SER B CA 1
ATOM 3297 C C . SER B 1 89 ? 3.439 4.043 13.68 1 90.12 89 SER B C 1
ATOM 3299 O O . SER B 1 89 ? 3.129 4.762 14.633 1 90.12 89 SER B O 1
ATOM 3301 N N . ASP B 1 90 ? 3.525 2.748 13.781 1 88.31 90 ASP B N 1
ATOM 3302 C CA . ASP B 1 90 ? 3.271 2.064 15.039 1 88.31 90 ASP B CA 1
ATOM 3303 C C . ASP B 1 90 ? 4.234 2.543 16.125 1 88.31 90 ASP B C 1
ATOM 3305 O O . ASP B 1 90 ? 3.824 2.773 17.266 1 88.31 90 ASP B O 1
ATOM 3309 N N . THR B 1 91 ? 5.426 2.684 15.766 1 93.94 91 THR B N 1
ATOM 3310 C CA . THR B 1 91 ? 6.473 3.053 16.719 1 93.94 91 THR B CA 1
ATOM 3311 C C . THR B 1 91 ? 6.246 4.465 17.25 1 93.94 91 THR B C 1
ATOM 3313 O O . THR B 1 91 ? 6.293 4.691 18.453 1 93.94 91 THR B O 1
ATOM 3316 N N . VAL B 1 92 ? 5.969 5.379 16.359 1 91.94 92 VAL B N 1
ATOM 3317 C CA . VAL B 1 92 ? 5.828 6.762 16.797 1 91.94 92 VAL B CA 1
ATOM 3318 C C . VAL B 1 92 ? 4.496 6.941 17.516 1 91.94 92 VAL B C 1
ATOM 3320 O O . VAL B 1 92 ? 4.363 7.82 18.375 1 91.94 92 VAL B O 1
ATOM 3323 N N . ALA B 1 93 ? 3.547 6.176 17.125 1 83.75 93 ALA B N 1
ATOM 3324 C CA . ALA B 1 93 ? 2.266 6.215 17.828 1 83.75 93 ALA B CA 1
ATOM 3325 C C . ALA B 1 93 ? 2.438 5.879 19.312 1 83.75 93 ALA B C 1
ATOM 3327 O O . ALA B 1 93 ? 1.779 6.473 20.172 1 83.75 93 ALA B O 1
ATOM 3328 N N . GLU B 1 94 ? 3.26 4.938 19.562 1 83.56 94 GLU B N 1
ATOM 3329 C CA . GLU B 1 94 ? 3.547 4.547 20.938 1 83.56 94 GLU B CA 1
ATOM 3330 C C . GLU B 1 94 ? 4.133 5.711 21.719 1 83.56 94 GLU B C 1
ATOM 3332 O O . GLU B 1 94 ? 4.07 5.723 22.953 1 83.56 94 GLU B O 1
ATOM 3337 N N . GLN B 1 95 ? 4.672 6.66 21 1 82.12 95 GLN B N 1
ATOM 3338 C CA . GLN B 1 95 ? 5.27 7.828 21.641 1 82.12 95 GLN B CA 1
ATOM 3339 C C . GLN B 1 95 ? 4.328 9.031 21.578 1 82.12 95 GLN B C 1
ATOM 3341 O O . GLN B 1 95 ? 4.719 10.148 21.922 1 82.12 95 GLN B O 1
ATOM 3346 N N . GLY B 1 96 ? 3.148 8.797 21.078 1 76.25 96 GLY B N 1
ATOM 3347 C CA . GLY B 1 96 ? 2.123 9.828 21.109 1 76.25 96 GLY B CA 1
ATOM 3348 C C . GLY B 1 96 ? 2.068 10.656 19.828 1 76.25 96 GLY B C 1
ATOM 3349 O O . GLY B 1 96 ? 1.437 11.719 19.797 1 76.25 96 GLY B O 1
ATOM 3350 N N . PHE B 1 97 ? 2.807 10.188 18.781 1 83.38 97 PHE B N 1
ATOM 3351 C CA . PHE B 1 97 ? 2.814 10.93 17.531 1 83.38 97 PHE B CA 1
ATOM 3352 C C . PHE B 1 97 ? 1.875 10.281 16.516 1 83.38 97 PHE B C 1
ATOM 3354 O O . PHE B 1 97 ? 1.589 9.086 16.609 1 83.38 97 PHE B O 1
ATOM 3361 N N . THR B 1 98 ? 1.369 11.141 15.648 1 81.19 98 THR B N 1
ATOM 3362 C CA . THR B 1 98 ? 0.644 10.695 14.461 1 81.19 98 THR B CA 1
ATOM 3363 C C . THR B 1 98 ? 1.404 11.07 13.188 1 81.19 98 THR B C 1
ATOM 3365 O O . THR B 1 98 ? 2.133 12.062 13.164 1 81.19 98 THR B O 1
ATOM 3368 N N . ILE B 1 99 ? 1.217 10.242 12.172 1 88.19 99 ILE B N 1
ATOM 3369 C CA . ILE B 1 99 ? 1.98 10.562 10.969 1 88.19 99 ILE B CA 1
ATOM 3370 C C . ILE B 1 99 ? 1.056 11.172 9.922 1 88.19 99 ILE B C 1
ATOM 3372 O O . ILE B 1 99 ? -0.126 10.828 9.852 1 88.19 99 ILE B O 1
ATOM 3376 N N . LEU B 1 100 ? 1.629 12.109 9.156 1 84.69 100 LEU B N 1
ATOM 3377 C CA . LEU B 1 100 ? 1.072 12.602 7.902 1 84.69 100 LEU B CA 1
ATOM 3378 C C . LEU B 1 100 ? 1.877 12.094 6.715 1 84.69 100 LEU B C 1
ATOM 3380 O O . LEU B 1 100 ? 3.057 12.422 6.57 1 84.69 100 LEU B O 1
ATOM 3384 N N . LEU B 1 101 ? 1.163 11.32 5.941 1 88.81 101 LEU B N 1
ATOM 3385 C CA . LEU B 1 101 ? 1.853 10.641 4.852 1 88.81 101 LEU B CA 1
ATOM 3386 C C . LEU B 1 101 ? 1.509 11.281 3.51 1 88.81 101 LEU B C 1
ATOM 3388 O O . LEU B 1 101 ? 0.349 11.609 3.254 1 88.81 101 LEU B O 1
ATOM 3392 N N . ALA B 1 102 ? 2.551 11.555 2.701 1 86.31 102 ALA B N 1
ATOM 3393 C CA . ALA B 1 102 ? 2.365 12.055 1.343 1 86.31 102 ALA B CA 1
ATOM 3394 C C . ALA B 1 102 ? 3.355 11.414 0.378 1 86.31 102 ALA B C 1
ATOM 3396 O O . ALA B 1 102 ? 4.414 10.938 0.793 1 86.31 102 ALA B O 1
ATOM 3397 N N . SER B 1 103 ? 2.969 11.344 -0.882 1 87.5 103 SER B N 1
ATOM 3398 C CA . SER B 1 103 ? 3.834 10.758 -1.903 1 87.5 103 SER B CA 1
ATOM 3399 C C . SER B 1 103 ? 4.105 11.758 -3.027 1 87.5 103 SER B C 1
ATOM 3401 O O . SER B 1 103 ? 3.232 12.547 -3.391 1 87.5 103 SER B O 1
ATOM 3403 N N . HIS B 1 104 ? 5.336 11.68 -3.621 1 85.69 104 HIS B N 1
ATOM 3404 C CA . HIS B 1 104 ? 5.703 12.656 -4.641 1 85.69 104 HIS B CA 1
ATOM 3405 C C . HIS B 1 104 ? 5.844 12 -6.008 1 85.69 104 HIS B C 1
ATOM 3407 O O . HIS B 1 104 ? 6.121 12.672 -7.004 1 85.69 104 HIS B O 1
ATOM 3413 N N . GLY B 1 105 ? 5.723 10.672 -6.137 1 81.06 105 GLY B N 1
ATOM 3414 C CA . GLY B 1 105 ? 5.727 9.977 -7.41 1 81.06 105 GLY B CA 1
ATOM 3415 C C . GLY B 1 105 ? 7.078 10.016 -8.109 1 81.06 105 GLY B C 1
ATOM 3416 O O . GLY B 1 105 ? 7.145 10.133 -9.328 1 81.06 105 GLY B O 1
ATOM 3417 N N . TYR B 1 106 ? 8.125 10.141 -7.375 1 83.75 106 TYR B N 1
ATOM 3418 C CA . TYR B 1 106 ? 9.5 10.172 -7.859 1 83.75 106 TYR B CA 1
ATOM 3419 C C . TYR B 1 106 ? 9.797 11.484 -8.578 1 83.75 106 TYR B C 1
ATOM 3421 O O . TYR B 1 106 ? 10.703 11.555 -9.398 1 83.75 106 TYR B O 1
ATOM 3429 N N . ASP B 1 107 ? 8.961 12.477 -8.234 1 84.5 107 ASP B N 1
ATOM 3430 C CA . ASP B 1 107 ? 9.133 13.828 -8.758 1 84.5 107 ASP B CA 1
ATOM 3431 C C . ASP B 1 107 ? 9.719 14.758 -7.695 1 84.5 107 ASP B C 1
ATOM 3433 O O . ASP B 1 107 ? 9.031 15.117 -6.734 1 84.5 107 ASP B O 1
ATOM 3437 N N . GLN B 1 108 ? 10.859 15.273 -8.016 1 82.06 108 GLN B N 1
ATOM 3438 C CA . GLN B 1 108 ? 11.586 16.078 -7.027 1 82.06 108 GLN B CA 1
ATOM 3439 C C . GLN B 1 108 ? 10.891 17.406 -6.777 1 82.06 108 GLN B C 1
ATOM 3441 O O . GLN B 1 108 ? 10.914 17.922 -5.66 1 82.06 108 GLN B O 1
ATOM 3446 N N . GLN B 1 109 ? 10.328 17.953 -7.785 1 78 109 GLN B N 1
ATOM 3447 C CA . GLN B 1 109 ? 9.602 19.203 -7.625 1 78 109 GLN B CA 1
ATOM 3448 C C . GLN B 1 109 ? 8.375 19.016 -6.73 1 78 109 GLN B C 1
ATOM 3450 O O . GLN B 1 109 ? 8.07 19.875 -5.898 1 78 109 GLN B O 1
ATOM 3455 N N . ARG B 1 110 ? 7.82 17.906 -6.91 1 81.75 110 ARG B N 1
ATOM 3456 C CA . ARG B 1 110 ? 6.656 17.594 -6.082 1 81.75 110 ARG B CA 1
ATOM 3457 C C . ARG B 1 110 ? 7.062 17.359 -4.633 1 81.75 110 ARG B C 1
ATOM 3459 O O . ARG B 1 110 ? 6.32 17.688 -3.709 1 81.75 110 ARG B O 1
ATOM 3466 N N . GLU B 1 111 ? 8.195 16.781 -4.512 1 89.38 111 GLU B N 1
ATOM 3467 C CA . GLU B 1 111 ? 8.688 16.547 -3.16 1 89.38 111 GLU B CA 1
ATOM 3468 C C . GLU B 1 111 ? 8.828 17.844 -2.383 1 89.38 111 GLU B C 1
ATOM 3470 O O . GLU B 1 111 ? 8.422 17.938 -1.225 1 89.38 111 GLU B O 1
ATOM 3475 N N . TYR B 1 112 ? 9.383 18.859 -2.998 1 85.31 112 TYR B N 1
ATOM 3476 C CA . TYR B 1 112 ? 9.57 20.156 -2.371 1 85.31 112 TYR B CA 1
ATOM 3477 C C . TYR B 1 112 ? 8.227 20.766 -1.975 1 85.31 112 TYR B C 1
ATOM 3479 O O . TYR B 1 112 ? 8.078 21.297 -0.869 1 85.31 112 TYR B O 1
ATOM 3487 N N . ALA B 1 113 ? 7.293 20.672 -2.877 1 77.62 113 ALA B N 1
ATOM 3488 C CA . ALA B 1 113 ? 5.973 21.234 -2.619 1 77.62 113 ALA B CA 1
ATOM 3489 C C . ALA B 1 113 ? 5.301 20.547 -1.432 1 77.62 113 ALA B C 1
ATOM 3491 O O . ALA B 1 113 ? 4.668 21.203 -0.604 1 77.62 113 ALA B O 1
ATOM 3492 N N . ILE B 1 114 ? 5.445 19.281 -1.349 1 83.94 114 ILE B N 1
ATOM 3493 C CA . ILE B 1 114 ? 4.855 18.484 -0.271 1 83.94 114 ILE B CA 1
ATOM 3494 C C . ILE B 1 114 ? 5.527 18.844 1.054 1 83.94 114 ILE B C 1
ATOM 3496 O O . ILE B 1 114 ? 4.852 19.047 2.064 1 83.94 114 ILE B O 1
ATOM 3500 N N . LEU B 1 115 ? 6.828 18.938 0.979 1 87.88 115 LEU B N 1
ATOM 3501 C CA . LEU B 1 115 ? 7.574 19.312 2.176 1 87.88 115 LEU B CA 1
ATOM 3502 C C . LEU B 1 115 ? 7.117 20.672 2.697 1 87.88 115 LEU B C 1
ATOM 3504 O O . LEU B 1 115 ? 6.875 20.844 3.896 1 87.88 115 LEU B O 1
ATOM 3508 N N . ARG B 1 116 ? 7.016 21.578 1.843 1 79.25 116 ARG B N 1
ATOM 3509 C CA . ARG B 1 116 ? 6.578 22.922 2.213 1 79.25 116 ARG B CA 1
ATOM 3510 C C . ARG B 1 116 ? 5.215 22.891 2.889 1 79.25 116 ARG B C 1
ATOM 3512 O O . ARG B 1 116 ? 5 23.547 3.904 1 79.25 116 ARG B O 1
ATOM 3519 N N . LYS B 1 117 ? 4.371 22.141 2.336 1 76.94 117 LYS B N 1
ATOM 3520 C CA . LYS B 1 117 ? 3.027 22.016 2.9 1 76.94 117 LYS B CA 1
ATOM 3521 C C . LYS B 1 117 ? 3.068 21.406 4.293 1 76.94 117 LYS B C 1
ATOM 3523 O O . LYS B 1 117 ? 2.336 21.828 5.188 1 76.94 117 LYS B O 1
ATOM 3528 N N . MET B 1 118 ? 3.826 20.391 4.508 1 83.75 118 MET B N 1
ATOM 3529 C CA . MET B 1 118 ? 3.953 19.766 5.816 1 83.75 118 MET B CA 1
ATOM 3530 C C . MET B 1 118 ? 4.48 20.75 6.852 1 83.75 118 MET B C 1
ATOM 3532 O O . MET B 1 118 ? 4.012 20.781 7.992 1 83.75 118 MET B O 1
ATOM 3536 N N . LEU B 1 119 ? 5.41 21.562 6.406 1 80.06 119 LEU B N 1
ATOM 3537 C CA . LEU B 1 119 ? 5.984 22.562 7.305 1 80.06 119 LEU B CA 1
ATOM 3538 C C . LEU B 1 119 ? 4.965 23.641 7.629 1 80.06 119 LEU B C 1
ATOM 3540 O O . LEU B 1 119 ? 4.93 24.156 8.75 1 80.06 119 LEU B O 1
ATOM 3544 N N . GLU B 1 120 ? 4.215 23.938 6.633 1 72.31 120 GLU B N 1
ATOM 3545 C CA . GLU B 1 120 ? 3.121 24.875 6.871 1 72.31 120 GLU B CA 1
ATOM 3546 C C . GLU B 1 120 ? 2.143 24.328 7.91 1 72.31 120 GLU B C 1
ATOM 3548 O O . GLU B 1 120 ? 1.524 25.094 8.648 1 72.31 120 GLU B O 1
ATOM 3553 N N . HIS B 1 121 ? 2.062 23.047 7.977 1 74.75 121 HIS B N 1
ATOM 3554 C CA . HIS B 1 121 ? 1.17 22.391 8.93 1 74.75 121 HIS B CA 1
ATOM 3555 C C . HIS B 1 121 ? 1.87 22.156 10.266 1 74.75 121 HIS B C 1
ATOM 3557 O O . HIS B 1 121 ? 1.297 21.562 11.172 1 74.75 121 HIS B O 1
ATOM 3563 N N . ARG B 1 122 ? 3.098 22.547 10.305 1 79.38 122 ARG B N 1
ATOM 3564 C CA . ARG B 1 122 ? 3.879 22.594 11.531 1 79.38 122 ARG B CA 1
ATOM 3565 C C . ARG B 1 122 ? 4.09 21.188 12.094 1 79.38 122 ARG B C 1
ATOM 3567 O O . ARG B 1 122 ? 3.865 20.953 13.281 1 79.38 122 ARG B O 1
ATOM 3574 N N . VAL B 1 123 ? 4.449 20.344 11.281 1 85.25 123 VAL B N 1
ATOM 3575 C CA . VAL B 1 123 ? 4.832 19.016 11.766 1 85.25 123 VAL B CA 1
ATOM 3576 C C . VAL B 1 123 ? 6.062 19.125 12.656 1 85.25 123 VAL B C 1
ATOM 3578 O O . VAL B 1 123 ? 6.855 20.062 12.516 1 85.25 123 VAL B O 1
ATOM 3581 N N . ASP B 1 124 ? 6.188 18.172 13.539 1 88.5 124 ASP B N 1
ATOM 3582 C CA . ASP B 1 124 ? 7.266 18.234 14.523 1 88.5 124 ASP B CA 1
ATOM 3583 C C . ASP B 1 124 ? 8.547 17.594 13.977 1 88.5 124 ASP B C 1
ATOM 3585 O O . ASP B 1 124 ? 9.633 17.812 14.516 1 88.5 124 ASP B O 1
ATOM 3589 N N . GLY B 1 125 ? 8.461 16.859 12.992 1 93.44 125 GLY B N 1
ATOM 3590 C CA . GLY B 1 125 ? 9.57 16.172 12.352 1 93.44 125 GLY B CA 1
ATOM 3591 C C . GLY B 1 125 ? 9.258 15.703 10.945 1 93.44 125 GLY B C 1
ATOM 3592 O O . GLY B 1 125 ? 8.094 15.664 10.539 1 93.44 125 GLY B O 1
ATOM 3593 N N . ILE B 1 126 ? 10.375 15.367 10.18 1 95 126 ILE B N 1
ATOM 3594 C CA . ILE B 1 126 ? 10.211 14.977 8.781 1 95 126 ILE B CA 1
ATOM 3595 C C . ILE B 1 126 ? 11.039 13.727 8.5 1 95 126 ILE B C 1
ATOM 3597 O O . ILE B 1 126 ? 12.18 13.609 8.961 1 95 126 ILE B O 1
ATOM 3601 N N . VAL B 1 127 ? 10.391 12.875 7.785 1 96.94 127 VAL B N 1
ATOM 3602 C CA . VAL B 1 127 ? 11.094 11.719 7.238 1 96.94 127 VAL B CA 1
ATOM 3603 C C . VAL B 1 127 ? 11.094 11.789 5.711 1 96.94 127 VAL B C 1
ATOM 3605 O O . VAL B 1 127 ? 10.039 11.938 5.09 1 96.94 127 VAL B O 1
ATOM 3608 N N . LEU B 1 128 ? 12.289 11.742 5.168 1 95.88 128 LEU B N 1
ATOM 3609 C CA . LEU B 1 128 ? 12.453 11.609 3.725 1 95.88 128 LEU B CA 1
ATOM 3610 C C . LEU B 1 128 ? 12.914 10.203 3.352 1 95.88 128 LEU B C 1
ATOM 3612 O O . LEU B 1 128 ? 13.625 9.555 4.121 1 95.88 128 LEU B O 1
ATOM 3616 N N . THR B 1 129 ? 12.531 9.781 2.182 1 95 129 THR B N 1
ATOM 3617 C CA . THR B 1 129 ? 12.906 8.445 1.731 1 95 129 THR B CA 1
ATOM 3618 C C . THR B 1 129 ? 14.062 8.516 0.735 1 95 129 THR B C 1
ATOM 3620 O O . THR B 1 129 ? 13.953 9.18 -0.297 1 95 129 THR B O 1
ATOM 3623 N N . GLY B 1 130 ? 15.102 7.785 1.022 1 93.56 130 GLY B N 1
ATOM 3624 C CA . GLY B 1 130 ? 16.281 7.797 0.164 1 93.56 130 GLY B CA 1
ATOM 3625 C C . GLY B 1 130 ? 17.297 8.836 0.57 1 93.56 130 GLY B C 1
ATOM 3626 O O . GLY B 1 130 ? 17.125 9.523 1.581 1 93.56 130 GLY B O 1
ATOM 3627 N N . LEU B 1 131 ? 18.375 8.984 -0.176 1 93.56 131 LEU B N 1
ATOM 3628 C CA . LEU B 1 131 ? 19.469 9.891 0.139 1 93.56 131 LEU B CA 1
ATOM 3629 C C . LEU B 1 131 ? 19.5 11.078 -0.818 1 93.56 131 LEU B C 1
ATOM 3631 O O . LEU B 1 131 ? 19.969 12.156 -0.462 1 93.56 131 LEU B O 1
ATOM 3635 N N . ASP B 1 132 ? 18.969 10.789 -1.981 1 90.81 132 ASP B N 1
ATOM 3636 C CA . ASP B 1 132 ? 19.078 11.789 -3.041 1 90.81 132 ASP B CA 1
ATOM 3637 C C . ASP B 1 132 ? 17.844 12.672 -3.102 1 90.81 132 ASP B C 1
ATOM 3639 O O . ASP B 1 132 ? 16.75 12.195 -3.432 1 90.81 132 ASP B O 1
ATOM 3643 N N . HIS B 1 133 ? 18.031 13.914 -2.781 1 92.5 133 HIS B N 1
ATOM 3644 C CA . HIS B 1 133 ? 16.984 14.922 -2.822 1 92.5 133 HIS B CA 1
ATOM 3645 C C . HIS B 1 133 ? 17.5 16.234 -3.4 1 92.5 133 HIS B C 1
ATOM 3647 O O . HIS B 1 133 ? 18.703 16.469 -3.436 1 92.5 133 HIS B O 1
ATOM 3653 N N . ASP B 1 134 ? 16.562 17.016 -3.891 1 88.94 134 ASP B N 1
ATOM 3654 C CA . ASP B 1 134 ? 16.938 18.344 -4.352 1 88.94 134 ASP B CA 1
ATOM 3655 C C . ASP B 1 134 ? 17.516 19.172 -3.211 1 88.94 134 ASP B C 1
ATOM 3657 O O . ASP B 1 134 ? 17.031 19.125 -2.08 1 88.94 134 ASP B O 1
ATOM 3661 N N . ASP B 1 135 ? 18.5 19.953 -3.533 1 88.94 135 ASP B N 1
ATOM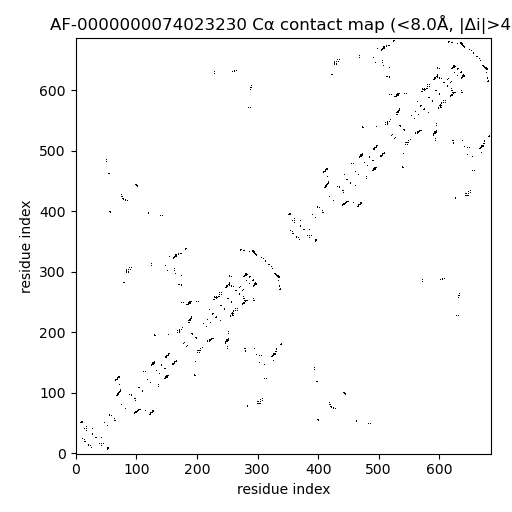 3662 C CA . ASP B 1 135 ? 19.141 20.812 -2.543 1 88.94 135 ASP B CA 1
ATOM 3663 C C . ASP B 1 135 ? 18.141 21.734 -1.878 1 88.94 135 ASP B C 1
ATOM 3665 O O . ASP B 1 135 ? 18.266 22.062 -0.698 1 88.94 135 ASP B O 1
ATOM 3669 N N . ALA B 1 136 ? 17.203 22.141 -2.662 1 83.75 136 ALA B N 1
ATOM 3670 C CA . ALA B 1 136 ? 16.172 23.031 -2.145 1 83.75 136 ALA B CA 1
ATOM 3671 C C . ALA B 1 136 ? 15.406 22.391 -0.987 1 83.75 136 ALA B C 1
ATOM 3673 O O . ALA B 1 136 ? 14.984 23.078 -0.055 1 83.75 136 ALA B O 1
ATOM 3674 N N . VAL B 1 137 ? 15.266 21.094 -1.044 1 89.44 137 VAL B N 1
ATOM 3675 C CA . VAL B 1 137 ? 14.594 20.359 0.019 1 89.44 137 VAL B CA 1
ATOM 3676 C C . VAL B 1 137 ? 15.406 20.453 1.31 1 89.44 137 VAL B C 1
ATOM 3678 O O . VAL B 1 137 ? 14.867 20.797 2.363 1 89.44 137 VAL B O 1
ATOM 3681 N N . PHE B 1 138 ? 16.672 20.266 1.224 1 90.31 138 PHE B N 1
ATOM 3682 C CA . PHE B 1 138 ? 17.562 20.312 2.383 1 90.31 138 PHE B CA 1
ATOM 3683 C C . PHE B 1 138 ? 17.625 21.734 2.953 1 90.31 138 PHE B C 1
ATOM 3685 O O . PHE B 1 138 ? 17.578 21.906 4.172 1 90.31 138 PHE B O 1
ATOM 3692 N N . ARG B 1 139 ? 17.672 22.656 2.129 1 85.44 139 ARG B N 1
ATOM 3693 C CA . ARG B 1 139 ? 17.734 24.047 2.57 1 85.44 139 ARG B CA 1
ATOM 3694 C C . ARG B 1 139 ? 16.484 24.438 3.348 1 85.44 139 ARG B C 1
ATOM 3696 O O . ARG B 1 139 ? 16.562 25.125 4.367 1 85.44 139 ARG B O 1
ATOM 3703 N N . LEU B 1 140 ? 15.406 24 2.816 1 83.12 140 LEU B N 1
ATOM 3704 C CA . LEU B 1 140 ? 14.141 24.297 3.477 1 83.12 140 LEU B CA 1
ATOM 3705 C C . LEU B 1 140 ? 14.094 23.672 4.867 1 83.12 140 LEU B C 1
ATOM 3707 O O . LEU B 1 140 ? 13.672 24.328 5.828 1 83.12 140 LEU B O 1
ATOM 3711 N N . ILE B 1 141 ? 14.523 22.438 5.008 1 88.06 141 ILE B N 1
ATOM 3712 C CA . ILE B 1 141 ? 14.539 21.734 6.289 1 88.06 141 ILE B CA 1
ATOM 3713 C C . ILE B 1 141 ? 15.484 22.453 7.254 1 88.06 141 ILE B C 1
ATOM 3715 O O . ILE B 1 141 ? 15.133 22.703 8.406 1 88.06 141 ILE B O 1
ATOM 3719 N N . ASP B 1 142 ? 16.594 22.859 6.805 1 85.25 142 ASP B N 1
ATOM 3720 C CA . ASP B 1 142 ? 17.609 23.516 7.625 1 85.25 142 ASP B CA 1
ATOM 3721 C C . ASP B 1 142 ? 17.109 24.844 8.156 1 85.25 142 ASP B C 1
ATOM 3723 O O . ASP B 1 142 ? 17.406 25.234 9.289 1 85.25 142 ASP B O 1
ATOM 3727 N N . SER B 1 143 ? 16.391 25.453 7.316 1 79.06 143 SER B N 1
ATOM 3728 C CA . SER B 1 143 ? 15.898 26.766 7.688 1 79.06 143 SER B CA 1
ATOM 3729 C C . SER B 1 143 ? 14.875 26.688 8.812 1 79.06 143 SER B C 1
ATOM 3731 O O . SER B 1 143 ? 14.664 27.656 9.539 1 79.06 143 SER B O 1
ATOM 3733 N N . GLN B 1 144 ? 14.266 25.578 8.969 1 77.75 144 GLN B N 1
ATOM 3734 C CA . GLN B 1 144 ? 13.219 25.406 9.977 1 77.75 144 GLN B CA 1
ATOM 3735 C C . GLN B 1 144 ? 13.766 24.703 11.219 1 77.75 144 GLN B C 1
ATOM 3737 O O . GLN B 1 144 ? 13.078 24.609 12.234 1 77.75 144 GLN B O 1
ATOM 3742 N N . THR B 1 145 ? 15 24.219 11.203 1 81.62 145 THR B N 1
ATOM 3743 C CA . THR B 1 145 ? 15.641 23.484 12.289 1 81.62 145 THR B CA 1
ATOM 3744 C C . THR B 1 145 ? 14.734 22.375 12.797 1 81.62 145 THR B C 1
ATOM 3746 O O . THR B 1 145 ? 14.578 22.188 14 1 81.62 145 THR B O 1
ATOM 3749 N N . ILE B 1 146 ? 14.094 21.734 11.945 1 87.31 146 ILE B N 1
ATOM 3750 C CA . ILE B 1 146 ? 13.18 20.641 12.281 1 87.31 146 ILE B CA 1
ATOM 3751 C C . ILE B 1 146 ? 13.93 19.312 12.273 1 87.31 146 ILE B C 1
ATOM 3753 O O . ILE B 1 146 ? 14.719 19.047 11.359 1 87.31 146 ILE B O 1
ATOM 3757 N N . PRO B 1 147 ? 13.742 18.5 13.305 1 93.5 147 PRO B N 1
ATOM 3758 C CA . PRO B 1 147 ? 14.359 17.172 13.273 1 93.5 147 PRO B CA 1
ATOM 3759 C C . PRO B 1 147 ? 13.961 16.375 12.039 1 93.5 147 PRO B C 1
ATOM 3761 O O . PRO B 1 147 ? 12.773 16.281 11.711 1 93.5 147 PRO B O 1
ATOM 3764 N N . SER B 1 148 ? 14.977 15.797 11.344 1 95 148 SER B N 1
ATOM 3765 C CA . SER B 1 148 ? 14.719 15.062 10.117 1 95 148 SER B CA 1
ATOM 3766 C C . SER B 1 148 ? 15.617 13.836 10 1 95 148 SER B C 1
ATOM 3768 O O . SER B 1 148 ? 16.75 13.844 10.484 1 95 148 SER B O 1
ATOM 3770 N N . ILE B 1 149 ? 15.102 12.828 9.375 1 96.56 149 ILE B N 1
ATOM 3771 C CA . ILE B 1 149 ? 15.906 11.648 9.109 1 96.56 149 ILE B CA 1
ATOM 3772 C C . ILE B 1 149 ? 15.672 11.18 7.672 1 96.56 149 ILE B C 1
ATOM 3774 O O . ILE B 1 149 ? 14.641 11.5 7.07 1 96.56 149 ILE B O 1
ATOM 3778 N N . LEU B 1 150 ? 16.672 10.562 7.152 1 96.81 150 LEU B N 1
ATOM 3779 C CA . LEU B 1 150 ? 16.562 9.844 5.887 1 96.81 150 LEU B CA 1
ATOM 3780 C C . LEU B 1 150 ? 16.328 8.352 6.129 1 96.81 150 LEU B C 1
ATOM 3782 O O . LEU B 1 150 ? 17.062 7.719 6.891 1 96.81 150 LEU B O 1
ATOM 3786 N N . MET B 1 151 ? 15.297 7.832 5.465 1 95.81 151 MET B N 1
ATOM 3787 C CA . MET B 1 151 ? 14.891 6.453 5.711 1 95.81 151 MET B CA 1
ATOM 3788 C C . MET B 1 151 ? 15.133 5.586 4.477 1 95.81 151 MET B C 1
ATOM 3790 O O . MET B 1 151 ? 15.188 6.098 3.357 1 95.81 151 MET B O 1
ATOM 3794 N N . TRP B 1 152 ? 15.336 4.242 4.633 1 93.31 152 TRP B N 1
ATOM 3795 C CA . TRP B 1 152 ? 15.406 3.191 3.623 1 93.31 152 TRP B CA 1
ATOM 3796 C C . TRP B 1 152 ? 16.844 2.959 3.182 1 93.31 152 TRP B C 1
ATOM 3798 O O . TRP B 1 152 ? 17.281 1.813 3.02 1 93.31 152 TRP B O 1
ATOM 3808 N N . ASN B 1 153 ? 17.578 4.117 2.922 1 94.12 153 ASN B N 1
ATOM 3809 C CA . ASN B 1 153 ? 18.984 4.012 2.574 1 94.12 153 ASN B CA 1
ATOM 3810 C C . ASN B 1 153 ? 19.891 4.445 3.73 1 94.12 153 ASN B C 1
ATOM 3812 O O . ASN B 1 153 ? 19.484 5.25 4.57 1 94.12 153 ASN B O 1
ATOM 3816 N N . TYR B 1 154 ? 21.047 3.869 3.625 1 94.69 154 TYR B N 1
ATOM 3817 C CA . TYR B 1 154 ? 22.047 4.254 4.621 1 94.69 154 TYR B CA 1
ATOM 3818 C C . TYR B 1 154 ? 23.297 4.801 3.951 1 94.69 154 TYR B C 1
ATOM 3820 O O . TYR B 1 154 ? 23.766 4.254 2.947 1 94.69 154 TYR B O 1
ATOM 3828 N N . ALA B 1 155 ? 23.75 5.848 4.41 1 93.12 155 ALA B N 1
ATOM 3829 C CA . ALA B 1 155 ? 25.078 6.391 4.117 1 93.12 155 ALA B CA 1
ATOM 3830 C C . ALA B 1 155 ? 25.672 7.074 5.344 1 93.12 155 ALA B C 1
ATOM 3832 O O . ALA B 1 155 ? 25.016 7.906 5.977 1 93.12 155 ALA B O 1
ATOM 3833 N N . GLU B 1 156 ? 26.859 6.773 5.613 1 89.81 156 GLU B N 1
ATOM 3834 C CA . GLU B 1 156 ? 27.531 7.336 6.781 1 89.81 156 GLU B CA 1
ATOM 3835 C C . GLU B 1 156 ? 27.641 8.852 6.668 1 89.81 156 GLU B C 1
ATOM 3837 O O . GLU B 1 156 ? 27.562 9.562 7.672 1 89.81 156 GLU B O 1
ATOM 3842 N N . ASP B 1 157 ? 27.781 9.328 5.488 1 90.81 157 ASP B N 1
ATOM 3843 C CA . ASP B 1 157 ? 28.047 10.742 5.277 1 90.81 157 ASP B CA 1
ATOM 3844 C C . ASP B 1 157 ? 26.797 11.484 4.812 1 90.81 157 ASP B C 1
ATOM 3846 O O . ASP B 1 157 ? 26.891 12.547 4.195 1 90.81 157 ASP B O 1
ATOM 3850 N N . ALA B 1 158 ? 25.703 10.859 5.113 1 91.88 158 ALA B N 1
ATOM 3851 C CA . ALA B 1 158 ? 24.453 11.5 4.688 1 91.88 158 ALA B CA 1
ATOM 3852 C C . ALA B 1 158 ? 24.266 12.844 5.391 1 91.88 158 ALA B C 1
ATOM 3854 O O . ALA B 1 158 ? 24.766 13.055 6.492 1 91.88 158 ALA B O 1
ATOM 3855 N N . ARG B 1 159 ? 23.531 13.703 4.781 1 90.38 159 ARG B N 1
ATOM 3856 C CA . ARG B 1 159 ? 23.281 15.055 5.285 1 90.38 159 ARG B CA 1
ATOM 3857 C C . ARG B 1 159 ? 22.547 15.016 6.621 1 90.38 159 ARG B C 1
ATOM 3859 O O . ARG B 1 159 ? 22.781 15.859 7.492 1 90.38 159 ARG B O 1
ATOM 3866 N N . TYR B 1 160 ? 21.641 14.086 6.711 1 93.56 160 TYR B N 1
ATOM 3867 C CA . TYR B 1 160 ? 20.906 13.781 7.93 1 93.56 160 TYR B CA 1
ATOM 3868 C C . TYR B 1 160 ? 21.141 12.344 8.375 1 93.56 160 TYR B C 1
ATOM 3870 O O . TYR B 1 160 ? 21.656 11.531 7.609 1 93.56 160 TYR B O 1
ATOM 3878 N N . PRO B 1 161 ? 20.844 12.133 9.664 1 95 161 PRO B N 1
ATOM 3879 C CA . PRO B 1 161 ? 20.922 10.719 10.047 1 95 161 PRO B CA 1
ATOM 3880 C C . PRO B 1 161 ? 20.125 9.82 9.109 1 95 161 PRO B C 1
ATOM 3882 O O . PRO B 1 161 ? 18.953 10.109 8.812 1 95 161 PRO B O 1
ATOM 3885 N N . SER B 1 162 ? 20.766 8.836 8.641 1 96.62 162 SER B N 1
ATOM 3886 C CA . SER B 1 162 ? 20.125 7.902 7.723 1 96.62 162 SER B CA 1
ATOM 3887 C C . SER B 1 162 ? 19.969 6.523 8.352 1 96.62 162 SER B C 1
ATOM 3889 O O . SER B 1 162 ? 20.906 5.996 8.953 1 96.62 162 SER B O 1
ATOM 3891 N N . ILE B 1 163 ? 18.781 6.035 8.297 1 97.44 163 ILE B N 1
ATOM 3892 C CA . ILE B 1 163 ? 18.453 4.711 8.805 1 97.44 163 ILE B CA 1
ATOM 3893 C C . ILE B 1 163 ? 17.938 3.836 7.668 1 97.44 163 ILE B C 1
ATOM 3895 O O . ILE B 1 163 ? 16.844 4.086 7.125 1 97.44 163 ILE B O 1
ATOM 3899 N N . GLY B 1 164 ? 18.672 2.873 7.285 1 97.31 164 GLY B N 1
ATOM 3900 C CA . GLY B 1 164 ? 18.297 2.062 6.137 1 97.31 164 GLY B CA 1
ATOM 3901 C C . GLY B 1 164 ? 19.344 1.029 5.77 1 97.31 164 GLY B C 1
ATOM 3902 O O . GLY B 1 164 ? 20.172 0.649 6.605 1 97.31 164 GLY B O 1
ATOM 3903 N N . SER B 1 165 ? 19.172 0.526 4.578 1 96.12 165 SER B N 1
ATOM 3904 C CA . SER B 1 165 ? 20.047 -0.536 4.086 1 96.12 165 SER B CA 1
ATOM 3905 C C . SER B 1 165 ? 20.953 -0.033 2.971 1 96.12 165 SER B C 1
ATOM 3907 O O . SER B 1 165 ? 20.781 1.08 2.473 1 96.12 165 SER B O 1
ATOM 3909 N N . ASP B 1 166 ? 21.953 -0.836 2.666 1 93.94 166 ASP B N 1
ATOM 3910 C CA . ASP B 1 166 ? 22.875 -0.596 1.566 1 93.94 166 ASP B CA 1
ATOM 3911 C C . ASP B 1 166 ? 22.438 -1.332 0.303 1 93.94 166 ASP B C 1
ATOM 3913 O O . ASP B 1 166 ? 22.641 -2.541 0.179 1 93.94 166 ASP B O 1
ATOM 3917 N N . ASN B 1 167 ? 21.953 -0.602 -0.628 1 95.25 167 ASN B N 1
ATOM 3918 C CA . ASN B 1 167 ? 21.406 -1.207 -1.841 1 95.25 167 ASN B CA 1
ATOM 3919 C C . ASN B 1 167 ? 22.516 -1.738 -2.744 1 95.25 167 ASN B C 1
ATOM 3921 O O . ASN B 1 167 ? 22.297 -2.68 -3.51 1 95.25 167 ASN B O 1
ATOM 3925 N N . ASN B 1 168 ? 23.672 -1.121 -2.652 1 96.56 168 ASN B N 1
ATOM 3926 C CA . ASN B 1 168 ? 24.812 -1.686 -3.355 1 96.56 168 ASN B CA 1
ATOM 3927 C C . ASN B 1 168 ? 25.109 -3.107 -2.891 1 96.56 168 ASN B C 1
ATOM 3929 O O . ASN B 1 168 ? 25.25 -4.016 -3.711 1 96.56 168 ASN B O 1
ATOM 3933 N N . SER B 1 169 ? 25.141 -3.264 -1.608 1 97.38 169 SER B N 1
ATOM 3934 C CA . SER B 1 169 ? 25.391 -4.586 -1.042 1 97.38 169 SER B CA 1
ATOM 3935 C C . SER B 1 169 ? 24.297 -5.574 -1.454 1 97.38 169 SER B C 1
ATOM 3937 O O . SER B 1 169 ? 24.578 -6.742 -1.72 1 97.38 169 SER B O 1
ATOM 3939 N N . ALA B 1 170 ? 23.094 -5.133 -1.517 1 98.12 170 ALA B N 1
ATOM 3940 C CA . ALA B 1 170 ? 21.984 -5.992 -1.929 1 98.12 170 ALA B CA 1
ATOM 3941 C C . ALA B 1 170 ? 22.172 -6.48 -3.363 1 98.12 170 ALA B C 1
ATOM 3943 O O . ALA B 1 170 ? 21.969 -7.66 -3.654 1 98.12 170 ALA B O 1
ATOM 3944 N N . GLY B 1 171 ? 22.547 -5.531 -4.234 1 98.56 171 GLY B N 1
ATOM 3945 C CA . GLY B 1 171 ? 22.812 -5.895 -5.621 1 98.56 171 GLY B CA 1
ATOM 3946 C C . GLY B 1 171 ? 23.953 -6.883 -5.773 1 98.56 171 GLY B C 1
ATOM 3947 O O . GLY B 1 171 ? 23.844 -7.852 -6.527 1 98.56 171 GLY B O 1
ATOM 3948 N N . VAL B 1 172 ? 25.016 -6.691 -5.016 1 98.75 172 VAL B N 1
ATOM 3949 C CA . VAL B 1 172 ? 26.172 -7.574 -5.059 1 98.75 172 VAL B CA 1
ATOM 3950 C C . VAL B 1 172 ? 25.766 -8.969 -4.586 1 98.75 172 VAL B C 1
ATOM 3952 O O . VAL B 1 172 ? 26.078 -9.969 -5.242 1 98.75 172 VAL B O 1
ATOM 3955 N N . MET B 1 173 ? 25.031 -9.062 -3.533 1 98.75 173 MET B N 1
ATOM 3956 C CA . MET B 1 173 ? 24.656 -10.328 -2.92 1 98.75 173 MET B CA 1
ATOM 3957 C C . MET B 1 173 ? 23.844 -11.18 -3.891 1 98.75 173 MET B C 1
ATOM 3959 O O . MET B 1 173 ? 24.094 -12.375 -4.039 1 98.75 173 MET B O 1
ATOM 3963 N N . ILE B 1 174 ? 22.875 -10.523 -4.578 1 98.88 174 ILE B N 1
ATOM 3964 C CA . ILE B 1 174 ? 21.984 -11.305 -5.422 1 98.88 174 ILE B CA 1
ATOM 3965 C C . ILE B 1 174 ? 22.719 -11.766 -6.676 1 98.88 174 ILE B C 1
ATOM 3967 O O . ILE B 1 174 ? 22.531 -12.891 -7.145 1 98.88 174 ILE B O 1
ATOM 3971 N N . ALA B 1 175 ? 23.562 -10.883 -7.223 1 98.88 175 ALA B N 1
ATOM 3972 C CA . ALA B 1 175 ? 24.359 -11.25 -8.391 1 98.88 175 ALA B CA 1
ATOM 3973 C C . ALA B 1 175 ? 25.328 -12.383 -8.07 1 98.88 175 ALA B C 1
ATOM 3975 O O . ALA B 1 175 ? 25.422 -13.352 -8.828 1 98.88 175 ALA B O 1
ATOM 3976 N N . GLU B 1 176 ? 25.984 -12.289 -6.957 1 98.81 176 GLU B N 1
ATOM 3977 C CA . GLU B 1 176 ? 26.922 -13.328 -6.531 1 98.81 176 GLU B CA 1
ATOM 3978 C C . GLU B 1 176 ? 26.203 -14.656 -6.312 1 98.81 176 GLU B C 1
ATOM 3980 O O . GLU B 1 176 ? 26.75 -15.719 -6.629 1 98.81 176 GLU B O 1
ATOM 3985 N N . HIS B 1 177 ? 25.031 -14.586 -5.777 1 98.81 177 HIS B N 1
ATOM 3986 C CA . HIS B 1 177 ? 24.25 -15.797 -5.562 1 98.81 177 HIS B CA 1
ATOM 3987 C C . HIS B 1 177 ? 23.969 -16.5 -6.883 1 98.81 177 HIS B C 1
ATOM 3989 O O . HIS B 1 177 ? 24.188 -17.703 -7.008 1 98.81 177 HIS B O 1
ATOM 3995 N N . VAL B 1 178 ? 23.5 -15.773 -7.852 1 98.69 178 VAL B N 1
ATOM 3996 C CA . VAL B 1 178 ? 23.156 -16.344 -9.148 1 98.69 178 VAL B CA 1
ATOM 3997 C C . VAL B 1 178 ? 24.406 -16.906 -9.82 1 98.69 178 VAL B C 1
ATOM 3999 O O . VAL B 1 178 ? 24.375 -18 -10.391 1 98.69 178 VAL B O 1
ATOM 4002 N N . LEU B 1 179 ? 25.516 -16.234 -9.695 1 98.44 179 LEU B N 1
ATOM 4003 C CA . LEU B 1 179 ? 26.797 -16.672 -10.258 1 98.44 179 LEU B CA 1
ATOM 4004 C C . LEU B 1 179 ? 27.281 -17.953 -9.578 1 98.44 179 LEU B C 1
ATOM 4006 O O . LEU B 1 179 ? 27.766 -18.859 -10.234 1 98.44 179 LEU B O 1
ATOM 4010 N N . SER B 1 180 ? 27.125 -17.938 -8.266 1 98.25 180 SER B N 1
ATOM 4011 C CA . SER B 1 180 ? 27.594 -19.094 -7.492 1 98.25 180 SER B CA 1
ATOM 4012 C C . SER B 1 180 ? 26.812 -20.359 -7.859 1 98.25 180 SER B C 1
ATOM 4014 O O . SER B 1 180 ? 27.297 -21.469 -7.656 1 98.25 180 SER B O 1
ATOM 4016 N N . GLN B 1 181 ? 25.656 -20.172 -8.414 1 98 181 GLN B N 1
ATOM 4017 C CA . GLN B 1 181 ? 24.812 -21.297 -8.836 1 98 181 GLN B CA 1
ATOM 4018 C C . GLN B 1 181 ? 25.172 -21.75 -10.242 1 98 181 GLN B C 1
ATOM 4020 O O . GLN B 1 181 ? 24.562 -22.672 -10.773 1 98 181 GLN B O 1
ATOM 4025 N N . GLY B 1 182 ? 26.094 -21.062 -10.891 1 97.88 182 GLY B N 1
ATOM 4026 C CA . GLY B 1 182 ? 26.641 -21.516 -12.164 1 97.88 182 GLY B CA 1
ATOM 4027 C C . GLY B 1 182 ? 26 -20.844 -13.359 1 97.88 182 GLY B C 1
ATOM 4028 O O . GLY B 1 182 ? 26.359 -21.125 -14.508 1 97.88 182 GLY B O 1
ATOM 4029 N N . HIS B 1 183 ? 25.062 -19.938 -13.133 1 98.12 183 HIS B N 1
ATOM 4030 C CA . HIS B 1 183 ? 24.406 -19.266 -14.242 1 98.12 183 HIS B CA 1
ATOM 4031 C C . HIS B 1 183 ? 25.344 -18.266 -14.914 1 98.12 183 HIS B C 1
ATOM 4033 O O . HIS B 1 183 ? 26.094 -17.562 -14.242 1 98.12 183 HIS B O 1
ATOM 4039 N N . ARG B 1 184 ? 25.297 -18.266 -16.219 1 97.56 184 ARG B N 1
ATOM 4040 C CA . ARG B 1 184 ? 26.078 -17.312 -17 1 97.56 184 ARG B CA 1
ATOM 4041 C C . ARG B 1 184 ? 25.203 -16.562 -18 1 97.56 184 ARG B C 1
ATOM 4043 O O . ARG B 1 184 ? 25.531 -15.453 -18.422 1 97.56 184 ARG B O 1
ATOM 4050 N N . ASP B 1 185 ? 24.156 -17.234 -18.469 1 97.81 185 ASP B N 1
ATOM 4051 C CA . ASP B 1 185 ? 23.125 -16.594 -19.281 1 97.81 185 ASP B CA 1
ATOM 4052 C C . ASP B 1 185 ? 22.047 -15.945 -18.406 1 97.81 185 ASP B C 1
ATOM 4054 O O . ASP B 1 185 ? 21.047 -16.578 -18.078 1 97.81 185 ASP B O 1
ATOM 4058 N N . ILE B 1 186 ? 22.359 -14.688 -18.094 1 98.5 186 ILE B N 1
ATOM 4059 C CA . ILE B 1 186 ? 21.578 -14.031 -17.047 1 98.5 186 ILE B CA 1
ATOM 4060 C C . ILE B 1 186 ? 20.891 -12.789 -17.625 1 98.5 186 ILE B C 1
ATOM 4062 O O . ILE B 1 186 ? 21.547 -11.938 -18.234 1 98.5 186 ILE B O 1
ATOM 4066 N N . ALA B 1 187 ? 19.578 -12.688 -17.469 1 98.81 187 ALA B N 1
ATOM 4067 C CA . ALA B 1 187 ? 18.844 -11.453 -17.75 1 98.81 187 ALA B CA 1
ATOM 4068 C C . ALA B 1 187 ? 18.688 -10.602 -16.5 1 98.81 187 ALA B C 1
ATOM 4070 O O . ALA B 1 187 ? 18.672 -11.125 -15.383 1 98.81 187 ALA B O 1
ATOM 4071 N N . CYS B 1 188 ? 18.594 -9.32 -16.734 1 98.88 188 CYS B N 1
ATOM 4072 C CA . CYS B 1 188 ? 18.406 -8.359 -15.648 1 98.88 188 CYS B CA 1
ATOM 4073 C C . CYS B 1 188 ? 17.172 -7.5 -15.891 1 98.88 188 CYS B C 1
ATOM 4075 O O . CYS B 1 188 ? 17.031 -6.914 -16.969 1 98.88 188 CYS B O 1
ATOM 4077 N N . MET B 1 189 ? 16.297 -7.508 -14.898 1 98.81 189 MET B N 1
ATOM 4078 C CA . MET B 1 189 ? 15.094 -6.691 -14.969 1 98.81 189 MET B CA 1
ATOM 4079 C C . MET B 1 189 ? 15.07 -5.648 -13.859 1 98.81 189 MET B C 1
ATOM 4081 O O . MET B 1 189 ? 14.938 -5.992 -12.68 1 98.81 189 MET B O 1
ATOM 4085 N N . PHE B 1 190 ? 15.172 -4.371 -14.219 1 98.44 190 PHE B N 1
ATOM 4086 C CA . PHE B 1 190 ? 15.234 -3.271 -13.258 1 98.44 190 PHE B CA 1
ATOM 4087 C C . PHE B 1 190 ? 14.273 -2.152 -13.656 1 98.44 190 PHE B C 1
ATOM 4089 O O . PHE B 1 190 ? 13.93 -2.014 -14.836 1 98.44 190 PHE B O 1
ATOM 4096 N N . PRO B 1 191 ? 13.836 -1.397 -12.641 1 95.75 191 PRO B N 1
ATOM 4097 C CA . PRO B 1 191 ? 12.992 -0.249 -12.984 1 95.75 191 PRO B CA 1
ATOM 4098 C C . PRO B 1 191 ? 13.797 0.944 -13.492 1 95.75 191 PRO B C 1
ATOM 4100 O O . PRO B 1 191 ? 15.023 0.957 -13.383 1 95.75 191 PRO B O 1
ATOM 4103 N N . PRO B 1 192 ? 13.016 1.903 -14.094 1 94.38 192 PRO B N 1
ATOM 4104 C CA . PRO B 1 192 ? 13.711 3.168 -14.352 1 94.38 192 PRO B CA 1
ATOM 4105 C C . PRO B 1 192 ? 14.352 3.76 -13.094 1 94.38 192 PRO B C 1
ATOM 4107 O O . PRO B 1 192 ? 13.773 3.68 -12.008 1 94.38 192 PRO B O 1
ATOM 4110 N N . THR B 1 193 ? 15.5 4.367 -13.203 1 93.44 193 THR B N 1
ATOM 4111 C CA . THR B 1 193 ? 16.266 4.727 -12.008 1 93.44 193 THR B CA 1
ATOM 4112 C C . THR B 1 193 ? 16.219 6.234 -11.773 1 93.44 193 THR B C 1
ATOM 4114 O O . THR B 1 193 ? 16.75 6.727 -10.781 1 93.44 193 THR B O 1
ATOM 4117 N N . GLY B 1 194 ? 15.531 6.98 -12.672 1 88.25 194 GLY B N 1
ATOM 4118 C CA . GLY B 1 194 ? 15.414 8.414 -12.445 1 88.25 194 GLY B CA 1
ATOM 4119 C C . GLY B 1 194 ? 14.75 8.75 -11.125 1 88.25 194 GLY B C 1
ATOM 4120 O O . GLY B 1 194 ? 13.609 8.367 -10.875 1 88.25 194 GLY B O 1
ATOM 4121 N N . GLY B 1 195 ? 15.477 9.469 -10.281 1 86.12 195 GLY B N 1
ATOM 4122 C CA . GLY B 1 195 ? 14.922 9.852 -8.992 1 86.12 195 GLY B CA 1
ATOM 4123 C C . GLY B 1 195 ? 14.82 8.688 -8.023 1 86.12 195 GLY B C 1
ATOM 4124 O O . GLY B 1 195 ? 14.133 8.781 -7.004 1 86.12 195 GLY B O 1
ATOM 4125 N N . ASN B 1 196 ? 15.398 7.609 -8.391 1 91.19 196 ASN B N 1
ATOM 4126 C CA . ASN B 1 196 ? 15.352 6.383 -7.602 1 91.19 196 ASN B CA 1
ATOM 4127 C C . ASN B 1 196 ? 16.75 5.844 -7.324 1 91.19 196 ASN B C 1
ATOM 4129 O O . ASN B 1 196 ? 17.203 4.891 -7.969 1 91.19 196 ASN B O 1
ATOM 4133 N N . ASP B 1 197 ? 17.328 6.41 -6.32 1 92.31 197 ASP B N 1
ATOM 4134 C CA . ASP B 1 197 ? 18.703 6.07 -5.996 1 92.31 197 ASP B CA 1
ATOM 4135 C C . ASP B 1 197 ? 18.828 4.613 -5.555 1 92.31 197 ASP B C 1
ATOM 4137 O O . ASP B 1 197 ? 19.844 3.969 -5.797 1 92.31 197 ASP B O 1
ATOM 4141 N N . ARG B 1 198 ? 17.812 4.039 -4.918 1 93 198 ARG B N 1
ATOM 4142 C CA . ARG B 1 198 ? 17.828 2.645 -4.484 1 93 198 ARG B CA 1
ATOM 4143 C C . ARG B 1 198 ? 17.953 1.703 -5.68 1 93 198 ARG B C 1
ATOM 4145 O O . ARG B 1 198 ? 18.828 0.842 -5.711 1 93 198 ARG B O 1
ATOM 4152 N N . ALA B 1 199 ? 17.094 1.896 -6.645 1 94.62 199 ALA B N 1
ATOM 4153 C CA . ALA B 1 199 ? 17.125 1.072 -7.852 1 94.62 199 ALA B CA 1
ATOM 4154 C C . ALA B 1 199 ? 18.422 1.248 -8.617 1 94.62 199 ALA B C 1
ATOM 4156 O O . ALA B 1 199 ? 18.969 0.284 -9.156 1 94.62 199 ALA B O 1
ATOM 4157 N N . GLN B 1 200 ? 18.906 2.477 -8.641 1 96.25 200 GLN B N 1
ATOM 4158 C CA . GLN B 1 200 ? 20.156 2.762 -9.359 1 96.25 200 GLN B CA 1
ATOM 4159 C C . GLN B 1 200 ? 21.328 2.006 -8.742 1 96.25 200 GLN B C 1
ATOM 4161 O O . GLN B 1 200 ? 22.125 1.391 -9.453 1 96.25 200 GLN B O 1
ATOM 4166 N N . GLU B 1 201 ? 21.422 2.045 -7.496 1 96.44 201 GLU B N 1
ATOM 4167 C CA . GLU B 1 201 ? 22.516 1.384 -6.801 1 96.44 201 GLU B CA 1
ATOM 4168 C C . GLU B 1 201 ? 22.469 -0.129 -6.992 1 96.44 201 GLU B C 1
ATOM 4170 O O . GLU B 1 201 ? 23.5 -0.771 -7.199 1 96.44 201 GLU B O 1
ATOM 4175 N N . ARG B 1 202 ? 21.297 -0.715 -6.91 1 98 202 ARG B N 1
ATOM 4176 C CA . ARG B 1 202 ? 21.141 -2.15 -7.121 1 98 202 ARG B CA 1
ATOM 4177 C C . ARG B 1 202 ? 21.547 -2.543 -8.539 1 98 202 ARG B C 1
ATOM 4179 O O . ARG B 1 202 ? 22.297 -3.512 -8.727 1 98 202 ARG B O 1
ATOM 4186 N N . LEU B 1 203 ? 21.047 -1.736 -9.477 1 98.56 203 LEU B N 1
ATOM 4187 C CA . LEU B 1 203 ? 21.344 -2.01 -10.875 1 98.56 203 LEU B CA 1
ATOM 4188 C C . LEU B 1 203 ? 22.844 -1.961 -11.133 1 98.56 203 LEU B C 1
ATOM 4190 O O . LEU B 1 203 ? 23.422 -2.893 -11.711 1 98.56 203 LEU B O 1
ATOM 4194 N N . LEU B 1 204 ? 23.469 -0.902 -10.695 1 98.25 204 LEU B N 1
ATOM 4195 C CA . LEU B 1 204 ? 24.891 -0.724 -10.914 1 98.25 204 LEU B CA 1
ATOM 4196 C C . LEU B 1 204 ? 25.688 -1.845 -10.25 1 98.25 204 LEU B C 1
ATOM 4198 O O . LEU B 1 204 ? 26.641 -2.375 -10.836 1 98.25 204 LEU B O 1
ATOM 4202 N N . ALA B 1 205 ? 25.297 -2.197 -9.086 1 98.62 205 ALA B N 1
ATOM 4203 C CA . ALA B 1 205 ? 25.984 -3.24 -8.336 1 98.62 205 ALA B CA 1
ATOM 4204 C C . ALA B 1 205 ? 25.875 -4.59 -9.039 1 98.62 205 ALA B C 1
ATOM 4206 O O . ALA B 1 205 ? 26.859 -5.324 -9.156 1 98.62 205 ALA B O 1
ATOM 4207 N N . VAL B 1 206 ? 24.672 -4.918 -9.523 1 98.81 206 VAL B N 1
ATOM 4208 C CA . VAL B 1 206 ? 24.438 -6.184 -10.219 1 98.81 206 VAL B CA 1
ATOM 4209 C C . VAL B 1 206 ? 25.266 -6.227 -11.5 1 98.81 206 VAL B C 1
ATOM 4211 O O . VAL B 1 206 ? 26 -7.184 -11.742 1 98.81 206 VAL B O 1
ATOM 4214 N N . MET B 1 207 ? 25.172 -5.191 -12.242 1 98.69 207 MET B N 1
ATOM 4215 C CA . MET B 1 207 ? 25.844 -5.148 -13.531 1 98.69 207 MET B CA 1
ATOM 4216 C C . MET B 1 207 ? 27.359 -5.211 -13.352 1 98.69 207 MET B C 1
ATOM 4218 O O . MET B 1 207 ? 28.047 -5.906 -14.102 1 98.69 207 MET B O 1
ATOM 4222 N N . GLN B 1 208 ? 27.875 -4.473 -12.398 1 98.69 208 GLN B N 1
ATOM 4223 C CA . GLN B 1 208 ? 29.312 -4.488 -12.133 1 98.69 208 GLN B CA 1
ATOM 4224 C C . GLN B 1 208 ? 29.766 -5.867 -11.68 1 98.69 208 GLN B C 1
ATOM 4226 O O . GLN B 1 208 ? 30.812 -6.352 -12.109 1 98.69 208 GLN B O 1
ATOM 4231 N N . THR B 1 209 ? 29.016 -6.5 -10.805 1 98.81 209 THR B N 1
ATOM 4232 C CA . THR B 1 209 ? 29.359 -7.832 -10.312 1 98.81 209 THR B CA 1
ATOM 4233 C C . THR B 1 209 ? 29.391 -8.844 -11.453 1 98.81 209 THR B C 1
ATOM 4235 O O . THR B 1 209 ? 30.297 -9.68 -11.523 1 98.81 209 THR B O 1
ATOM 4238 N N . LEU B 1 210 ? 28.438 -8.742 -12.375 1 98.75 210 LEU B N 1
ATOM 4239 C CA . LEU B 1 210 ? 28.406 -9.625 -13.531 1 98.75 210 LEU B CA 1
ATOM 4240 C C . LEU B 1 210 ? 29.594 -9.359 -14.453 1 98.75 210 LEU B C 1
ATOM 4242 O O . LEU B 1 210 ? 30.25 -10.297 -14.914 1 98.75 210 LEU B O 1
ATOM 4246 N N . THR B 1 211 ? 29.875 -8.109 -14.656 1 98.38 211 THR B N 1
ATOM 4247 C CA . THR B 1 211 ? 31.016 -7.723 -15.484 1 98.38 211 THR B CA 1
ATOM 4248 C C . THR B 1 211 ? 32.312 -8.25 -14.898 1 98.38 211 THR B C 1
ATOM 4250 O O . THR B 1 211 ? 33.156 -8.789 -15.617 1 98.38 211 THR B O 1
ATOM 4253 N N . ASP B 1 212 ? 32.469 -8.109 -13.641 1 98.31 212 ASP B N 1
ATOM 4254 C CA . ASP B 1 212 ? 33.656 -8.578 -12.945 1 98.31 212 ASP B CA 1
ATOM 4255 C C . ASP B 1 212 ? 33.812 -10.086 -13.086 1 98.31 212 ASP B C 1
ATOM 4257 O O . ASP B 1 212 ? 34.938 -10.602 -13.031 1 98.31 212 ASP B O 1
ATOM 4261 N N . ALA B 1 213 ? 32.75 -10.781 -13.297 1 98.25 213 ALA B N 1
ATOM 4262 C CA . ALA B 1 213 ? 32.781 -12.234 -13.461 1 98.25 213 ALA B CA 1
ATOM 4263 C C . ALA B 1 213 ? 32.938 -12.617 -14.93 1 98.25 213 ALA B C 1
ATOM 4265 O O . ALA B 1 213 ? 32.875 -13.797 -15.281 1 98.25 213 ALA B O 1
ATOM 4266 N N . GLY B 1 214 ? 32.969 -11.625 -15.805 1 98 214 GLY B N 1
ATOM 4267 C CA . GLY B 1 214 ? 33.188 -11.859 -17.219 1 98 214 GLY B CA 1
ATOM 4268 C C . GLY B 1 214 ? 31.875 -12.062 -17.984 1 98 214 GLY B C 1
ATOM 4269 O O . GLY B 1 214 ? 31.891 -12.609 -19.094 1 98 214 GLY B O 1
ATOM 4270 N N . ILE B 1 215 ? 30.797 -11.695 -17.391 1 97.62 215 ILE B N 1
ATOM 4271 C CA . ILE B 1 215 ? 29.5 -11.883 -18.016 1 97.62 215 ILE B CA 1
ATOM 4272 C C . ILE B 1 215 ? 29 -10.555 -18.594 1 97.62 215 ILE B C 1
ATOM 4274 O O . ILE B 1 215 ? 28.922 -9.555 -17.875 1 97.62 215 ILE B O 1
ATOM 4278 N N . CYS B 1 216 ? 28.719 -10.57 -19.844 1 95.5 216 CYS B N 1
ATOM 4279 C CA . CYS B 1 216 ? 28.062 -9.445 -20.516 1 95.5 216 CYS B CA 1
ATOM 4280 C C . CYS B 1 216 ? 26.594 -9.727 -20.75 1 95.5 216 CYS B C 1
ATOM 4282 O O . CYS B 1 216 ? 26.25 -10.672 -21.469 1 95.5 216 CYS B O 1
ATOM 4284 N N . VAL B 1 217 ? 25.781 -8.953 -20.219 1 97.75 217 VAL B N 1
ATOM 4285 C CA . VAL B 1 217 ? 24.344 -9.109 -20.422 1 97.75 217 VAL B CA 1
ATOM 4286 C C . VAL B 1 217 ? 23.938 -8.461 -21.75 1 97.75 217 VAL B C 1
ATOM 4288 O O . VAL B 1 217 ? 24.078 -7.25 -21.922 1 97.75 217 VAL B O 1
ATOM 4291 N N . PRO B 1 218 ? 23.469 -9.219 -22.656 1 96.75 218 PRO B N 1
ATOM 4292 C CA . PRO B 1 218 ? 23.062 -8.609 -23.922 1 96.75 218 PRO B CA 1
ATOM 4293 C C . PRO B 1 218 ? 21.969 -7.559 -23.734 1 96.75 218 PRO B C 1
ATOM 4295 O O . PRO B 1 218 ? 21.172 -7.637 -22.797 1 96.75 218 PRO B O 1
ATOM 4298 N N . ASP B 1 219 ? 21.844 -6.664 -24.641 1 96.19 219 ASP B N 1
ATOM 4299 C CA . ASP B 1 219 ? 20.922 -5.539 -24.547 1 96.19 219 ASP B CA 1
ATOM 4300 C C . ASP B 1 219 ? 19.484 -6.023 -24.406 1 96.19 219 ASP B C 1
ATOM 4302 O O . ASP B 1 219 ? 18.719 -5.492 -23.609 1 96.19 219 ASP B O 1
ATOM 4306 N N . HIS B 1 220 ? 19.188 -7.055 -25.156 1 95.5 220 HIS B N 1
ATOM 4307 C CA . HIS B 1 220 ? 17.797 -7.52 -25.172 1 95.5 220 HIS B CA 1
ATOM 4308 C C . HIS B 1 220 ? 17.469 -8.32 -23.922 1 95.5 220 HIS B C 1
ATOM 4310 O O . HIS B 1 220 ? 16.312 -8.664 -23.688 1 95.5 220 HIS B O 1
ATOM 4316 N N . TRP B 1 221 ? 18.516 -8.625 -23.031 1 98 221 TRP B N 1
ATOM 4317 C CA . TRP B 1 221 ? 18.312 -9.258 -21.734 1 98 221 TRP B CA 1
ATOM 4318 C C . TRP B 1 221 ? 18.344 -8.227 -20.609 1 98 221 TRP B C 1
ATOM 4320 O O . TRP B 1 221 ? 18.203 -8.57 -19.438 1 98 221 TRP B O 1
ATOM 4330 N N . GLN B 1 222 ? 18.562 -6.973 -20.969 1 98.06 222 GLN B N 1
ATOM 4331 C CA . GLN B 1 222 ? 18.5 -5.867 -20.031 1 98.06 222 GLN B CA 1
ATOM 4332 C C . GLN B 1 222 ? 17.156 -5.156 -20.109 1 98.06 222 GLN B C 1
ATOM 4334 O O . GLN B 1 222 ? 16.984 -4.234 -20.906 1 98.06 222 GLN B O 1
ATOM 4339 N N . LEU B 1 223 ? 16.281 -5.531 -19.219 1 98.44 223 LEU B N 1
ATOM 4340 C CA . LEU B 1 223 ? 14.914 -5.031 -19.266 1 98.44 223 LEU B CA 1
ATOM 4341 C C . LEU B 1 223 ? 14.727 -3.857 -18.312 1 98.44 223 LEU B C 1
ATOM 4343 O O . LEU B 1 223 ? 15.125 -3.928 -17.156 1 98.44 223 LEU B O 1
ATOM 4347 N N . THR B 1 224 ? 14.219 -2.775 -18.812 1 98.19 224 THR B N 1
ATOM 4348 C CA . THR B 1 224 ? 13.734 -1.673 -18 1 98.19 224 THR B CA 1
ATOM 4349 C C . THR B 1 224 ? 12.219 -1.727 -17.859 1 98.19 224 THR B C 1
ATOM 4351 O O . THR B 1 224 ? 11.492 -1.383 -18.797 1 98.19 224 THR B O 1
ATOM 4354 N N . THR B 1 225 ? 11.828 -2.164 -16.703 1 97.25 225 THR B N 1
ATOM 4355 C CA . THR B 1 225 ? 10.414 -2.441 -16.484 1 97.25 225 THR B CA 1
ATOM 4356 C C . THR B 1 225 ? 9.875 -1.618 -15.32 1 97.25 225 THR B C 1
ATOM 4358 O O . THR B 1 225 ? 10.461 -1.611 -14.234 1 97.25 225 THR B O 1
ATOM 4361 N N . VAL B 1 226 ? 8.781 -0.968 -15.5 1 92.12 226 VAL B N 1
ATOM 4362 C CA . VAL B 1 226 ? 8.195 -0.137 -14.453 1 92.12 226 VAL B CA 1
ATOM 4363 C C . VAL B 1 226 ? 7.715 -1.017 -13.305 1 92.12 226 VAL B C 1
ATOM 4365 O O . VAL B 1 226 ? 7.496 -2.217 -13.477 1 92.12 226 VAL B O 1
ATOM 4368 N N . TYR B 1 227 ? 7.535 -0.368 -12.188 1 87.56 227 TYR B N 1
ATOM 4369 C CA . TYR B 1 227 ? 7.059 -1.047 -10.984 1 87.56 227 TYR B CA 1
ATOM 4370 C C . TYR B 1 227 ? 5.621 -1.522 -11.164 1 87.56 227 TYR B C 1
ATOM 4372 O O . TYR B 1 227 ? 4.684 -0.887 -10.672 1 87.56 227 TYR B O 1
ATOM 4380 N N . SER B 1 228 ? 5.504 -2.59 -11.75 1 89.94 228 SER B N 1
ATOM 4381 C CA . SER B 1 228 ? 4.199 -3.135 -12.094 1 89.94 228 SER B CA 1
ATOM 4382 C C . SER B 1 228 ? 4.273 -4.637 -12.352 1 89.94 228 SER B C 1
ATOM 4384 O O . SER B 1 228 ? 5.094 -5.094 -13.148 1 89.94 228 SER B O 1
ATOM 4386 N N . ILE B 1 229 ? 3.387 -5.32 -11.688 1 93.19 229 ILE B N 1
ATOM 4387 C CA . ILE B 1 229 ? 3.324 -6.762 -11.883 1 93.19 229 ILE B CA 1
ATOM 4388 C C . ILE B 1 229 ? 2.934 -7.07 -13.328 1 93.19 229 ILE B C 1
ATOM 4390 O O . ILE B 1 229 ? 3.516 -7.953 -13.961 1 93.19 229 ILE B O 1
ATOM 4394 N N . SER B 1 230 ? 2.029 -6.297 -13.852 1 95.06 230 SER B N 1
ATOM 4395 C CA . SER B 1 230 ? 1.566 -6.484 -15.227 1 95.06 230 SER B CA 1
ATOM 4396 C C . SER B 1 230 ? 2.695 -6.262 -16.219 1 95.06 230 SER B C 1
ATOM 4398 O O . SER B 1 230 ? 2.865 -7.043 -17.156 1 95.06 230 SER B O 1
ATOM 4400 N N . ALA B 1 231 ? 3.463 -5.266 -16 1 96.75 231 ALA B N 1
ATOM 4401 C CA . ALA B 1 231 ? 4.559 -4.949 -16.922 1 96.75 231 ALA B CA 1
ATOM 4402 C C . ALA B 1 231 ? 5.656 -6.008 -16.844 1 96.75 231 ALA B C 1
ATOM 4404 O O . ALA B 1 231 ? 6.191 -6.43 -17.875 1 96.75 231 ALA B O 1
ATOM 4405 N N . SER B 1 232 ? 5.973 -6.41 -15.656 1 97.94 232 SER B N 1
ATOM 4406 C CA . SER B 1 232 ? 7.031 -7.402 -15.508 1 97.94 232 SER B CA 1
ATOM 4407 C C . SER B 1 232 ? 6.605 -8.75 -16.078 1 97.94 232 SER B C 1
ATOM 4409 O O . SER B 1 232 ? 7.422 -9.477 -16.641 1 97.94 232 SER B O 1
ATOM 4411 N N . LYS B 1 233 ? 5.359 -9.102 -15.891 1 98.5 233 LYS B N 1
ATOM 4412 C CA . LYS B 1 233 ? 4.844 -10.328 -16.5 1 98.5 233 LYS B CA 1
ATOM 4413 C C . LYS B 1 233 ? 4.945 -10.273 -18.016 1 98.5 233 LYS B C 1
ATOM 4415 O O . LYS B 1 233 ? 5.43 -11.219 -18.641 1 98.5 233 LYS B O 1
ATOM 4420 N N . ARG B 1 234 ? 4.496 -9.188 -18.562 1 98.19 234 ARG B N 1
ATOM 4421 C CA . ARG B 1 234 ? 4.516 -9 -20 1 98.19 234 ARG B CA 1
ATOM 4422 C C . ARG B 1 234 ? 5.938 -9.07 -20.547 1 98.19 234 ARG B C 1
ATOM 4424 O O . ARG B 1 234 ? 6.203 -9.781 -21.516 1 98.19 234 ARG B O 1
ATOM 4431 N N . ASP B 1 235 ? 6.836 -8.359 -19.922 1 98.44 235 ASP B N 1
ATOM 4432 C CA . ASP B 1 235 ? 8.219 -8.312 -20.375 1 98.44 235 ASP B CA 1
ATOM 4433 C C . ASP B 1 235 ? 8.891 -9.672 -20.266 1 98.44 235 ASP B C 1
ATOM 4435 O O . ASP B 1 235 ? 9.688 -10.055 -21.125 1 98.44 235 ASP B O 1
ATOM 4439 N N . THR B 1 236 ? 8.578 -10.383 -19.203 1 98.56 236 THR B N 1
ATOM 4440 C CA . THR B 1 236 ? 9.133 -11.719 -19.016 1 98.56 236 THR B CA 1
ATOM 4441 C C . THR B 1 236 ? 8.602 -12.68 -20.094 1 98.56 236 THR B C 1
ATOM 4443 O O . THR B 1 236 ? 9.359 -13.469 -20.656 1 98.56 236 THR B O 1
ATOM 4446 N N . LEU B 1 237 ? 7.293 -12.609 -20.312 1 97.81 237 LEU B N 1
ATOM 4447 C CA . LEU B 1 237 ? 6.688 -13.445 -21.344 1 97.81 237 LEU B CA 1
ATOM 4448 C C . LEU B 1 237 ? 7.348 -13.203 -22.703 1 97.81 237 LEU B C 1
ATOM 4450 O O . LEU B 1 237 ? 7.664 -14.156 -23.422 1 97.81 237 LEU B O 1
ATOM 4454 N N . GLU B 1 238 ? 7.574 -11.969 -23.016 1 97.44 238 GLU B N 1
ATOM 4455 C CA . GLU B 1 238 ? 8.227 -11.609 -24.281 1 97.44 238 GLU B CA 1
ATOM 4456 C C . GLU B 1 238 ? 9.656 -12.148 -24.328 1 97.44 238 GLU B C 1
ATOM 4458 O O . GLU B 1 238 ? 10.086 -12.688 -25.359 1 97.44 238 GLU B O 1
ATOM 4463 N N . LEU B 1 239 ? 10.367 -12.023 -23.234 1 97.81 239 LEU B N 1
ATOM 4464 C CA . LEU B 1 239 ? 11.742 -12.5 -23.141 1 97.81 239 LEU B CA 1
ATOM 4465 C C . LEU B 1 239 ? 11.812 -14.008 -23.328 1 97.81 239 LEU B C 1
ATOM 4467 O O . LEU B 1 239 ? 12.656 -14.508 -24.078 1 97.81 239 LEU B O 1
ATOM 4471 N N . LEU B 1 240 ? 10.906 -14.75 -22.719 1 97.31 240 LEU B N 1
ATOM 4472 C CA . LEU B 1 240 ? 11.008 -16.203 -22.641 1 97.31 240 LEU B CA 1
ATOM 4473 C C . LEU B 1 240 ? 10.406 -16.859 -23.875 1 97.31 240 LEU B C 1
ATOM 4475 O O . LEU B 1 240 ? 10.594 -18.062 -24.094 1 97.31 240 LEU B O 1
ATOM 4479 N N . ASN B 1 241 ? 9.703 -16.109 -24.641 1 94.69 241 ASN B N 1
ATOM 4480 C CA . ASN B 1 241 ? 9.156 -16.625 -25.891 1 94.69 241 ASN B CA 1
ATOM 4481 C C . ASN B 1 241 ? 10.195 -16.578 -27.016 1 94.69 241 ASN B C 1
ATOM 4483 O O . ASN B 1 241 ? 9.984 -17.156 -28.078 1 94.69 241 ASN B O 1
ATOM 4487 N N . ARG B 1 242 ? 11.273 -16 -26.688 1 92.69 242 ARG B N 1
ATOM 4488 C CA . ARG B 1 242 ? 12.383 -16.016 -27.625 1 92.69 242 ARG B CA 1
ATOM 4489 C C . ARG B 1 242 ? 13.133 -17.344 -27.578 1 92.69 242 ARG B C 1
ATOM 4491 O O . ARG B 1 242 ? 13.016 -18.094 -26.609 1 92.69 242 ARG B O 1
ATOM 4498 N N . THR B 1 243 ? 13.93 -17.594 -28.625 1 90.44 243 THR B N 1
ATOM 4499 C CA . THR B 1 243 ? 14.672 -18.844 -28.719 1 90.44 243 THR B CA 1
ATOM 4500 C C . THR B 1 243 ? 15.883 -18.828 -27.797 1 90.44 243 THR B C 1
ATOM 4502 O O . THR B 1 243 ? 16.219 -19.844 -27.172 1 90.44 243 THR B O 1
ATOM 4505 N N . ASP B 1 244 ? 16.5 -17.688 -27.75 1 93.12 244 ASP B N 1
ATOM 4506 C CA . ASP B 1 244 ? 17.625 -17.516 -26.844 1 93.12 244 ASP B CA 1
ATOM 4507 C C . ASP B 1 244 ? 17.156 -17.109 -25.438 1 93.12 244 ASP B C 1
ATOM 4509 O O . ASP B 1 244 ? 16.984 -15.922 -25.172 1 93.12 244 ASP B O 1
ATOM 4513 N N . ARG B 1 245 ? 17.078 -18.156 -24.547 1 95.19 245 ARG B N 1
ATOM 4514 C CA . ARG B 1 245 ? 16.547 -17.906 -23.219 1 95.19 245 ARG B CA 1
ATOM 4515 C C . ARG B 1 245 ? 17.656 -17.875 -22.172 1 95.19 245 ARG B C 1
ATOM 4517 O O . ARG B 1 245 ? 18.594 -18.672 -22.234 1 95.19 245 ARG B O 1
ATOM 4524 N N . PRO B 1 246 ? 17.578 -16.922 -21.312 1 97.94 246 PRO B N 1
ATOM 4525 C CA . PRO B 1 246 ? 18.484 -17 -20.156 1 97.94 246 PRO B CA 1
ATOM 4526 C C . PRO B 1 246 ? 18.141 -18.172 -19.234 1 97.94 246 PRO B C 1
ATOM 4528 O O . PRO B 1 246 ? 17.062 -18.766 -19.359 1 97.94 246 PRO B O 1
ATOM 4531 N N . THR B 1 247 ? 19.062 -18.5 -18.422 1 97.88 247 THR B N 1
ATOM 4532 C CA . THR B 1 247 ? 18.812 -19.531 -17.438 1 97.88 247 THR B CA 1
ATOM 4533 C C . THR B 1 247 ? 18.438 -18.922 -16.094 1 97.88 247 THR B C 1
ATOM 4535 O O . THR B 1 247 ? 17.984 -19.625 -15.188 1 97.88 247 THR B O 1
ATOM 4538 N N . ALA B 1 248 ? 18.609 -17.547 -15.992 1 98.69 248 ALA B N 1
ATOM 4539 C CA . ALA B 1 248 ? 18.234 -16.844 -14.773 1 98.69 248 ALA B CA 1
ATOM 4540 C C . ALA B 1 248 ? 17.828 -15.406 -15.07 1 98.69 248 ALA B C 1
ATOM 4542 O O . ALA B 1 248 ? 18.312 -14.805 -16.031 1 98.69 248 ALA B O 1
ATOM 4543 N N . ILE B 1 249 ? 16.938 -14.914 -14.258 1 98.88 249 ILE B N 1
ATOM 4544 C CA . ILE B 1 249 ? 16.562 -13.5 -14.281 1 98.88 249 ILE B CA 1
ATOM 4545 C C . ILE B 1 249 ? 16.812 -12.891 -12.898 1 98.88 249 ILE B C 1
ATOM 4547 O O . ILE B 1 249 ? 16.266 -13.367 -11.898 1 98.88 249 ILE B O 1
ATOM 4551 N N . ILE B 1 250 ? 17.625 -11.859 -12.859 1 98.94 250 ILE B N 1
ATOM 4552 C CA . ILE B 1 250 ? 17.781 -11.039 -11.656 1 98.94 250 ILE B CA 1
ATOM 4553 C C . ILE B 1 250 ? 16.844 -9.836 -11.734 1 98.94 250 ILE B C 1
ATOM 4555 O O . ILE B 1 250 ? 16.984 -8.984 -12.617 1 98.94 250 ILE B O 1
ATOM 4559 N N . CYS B 1 251 ? 15.906 -9.82 -10.812 1 98.88 251 CYS B N 1
ATOM 4560 C CA . CYS B 1 251 ? 14.969 -8.703 -10.773 1 98.88 251 CYS B CA 1
ATOM 4561 C C . CYS B 1 251 ? 15.367 -7.695 -9.703 1 98.88 251 CYS B C 1
ATOM 4563 O O . CYS B 1 251 ? 15.773 -8.078 -8.602 1 98.88 251 CYS B O 1
ATOM 4565 N N . GLY B 1 252 ? 15.141 -6.465 -10 1 97.81 252 GLY B N 1
ATOM 4566 C CA . GLY B 1 252 ? 15.594 -5.379 -9.141 1 97.81 252 GLY B CA 1
ATOM 4567 C C . GLY B 1 252 ? 14.789 -5.254 -7.863 1 97.81 252 GLY B C 1
ATOM 4568 O O . GLY B 1 252 ? 15.203 -4.57 -6.926 1 97.81 252 GLY B O 1
ATOM 4569 N N . ASN B 1 253 ? 13.641 -5.863 -7.785 1 95.75 253 ASN B N 1
ATOM 4570 C CA . ASN B 1 253 ? 12.828 -5.957 -6.582 1 95.75 253 ASN B CA 1
ATOM 4571 C C . ASN B 1 253 ? 11.797 -7.082 -6.691 1 95.75 253 ASN B C 1
ATOM 4573 O O . ASN B 1 253 ? 11.617 -7.66 -7.762 1 95.75 253 ASN B O 1
ATOM 4577 N N . ASP B 1 254 ? 11.148 -7.316 -5.586 1 95.75 254 ASP B N 1
ATOM 4578 C CA . ASP B 1 254 ? 10.281 -8.492 -5.504 1 95.75 254 ASP B CA 1
ATOM 4579 C C . ASP B 1 254 ? 9 -8.281 -6.305 1 95.75 254 ASP B C 1
ATOM 4581 O O . ASP B 1 254 ? 8.32 -9.25 -6.668 1 95.75 254 ASP B O 1
ATOM 4585 N N . ILE B 1 255 ? 8.602 -7.078 -6.574 1 93.12 255 ILE B N 1
ATOM 4586 C CA . ILE B 1 255 ? 7.426 -6.832 -7.406 1 93.12 255 ILE B CA 1
ATOM 4587 C C . ILE B 1 255 ? 7.703 -7.285 -8.836 1 93.12 255 ILE B C 1
ATOM 4589 O O . ILE B 1 255 ? 6.898 -8.008 -9.438 1 93.12 255 ILE B O 1
ATOM 4593 N N . LEU B 1 256 ? 8.844 -6.852 -9.32 1 96.94 256 LEU B N 1
ATOM 4594 C CA . LEU B 1 256 ? 9.258 -7.289 -10.648 1 96.94 256 LEU B CA 1
ATOM 4595 C C . LEU B 1 256 ? 9.438 -8.805 -10.695 1 96.94 256 LEU B C 1
ATOM 4597 O O . LEU B 1 256 ? 9.047 -9.453 -11.664 1 96.94 256 LEU B O 1
ATOM 4601 N N . ALA B 1 257 ? 9.992 -9.352 -9.617 1 98.44 257 ALA B N 1
ATOM 4602 C CA . ALA B 1 257 ? 10.211 -10.797 -9.555 1 98.44 257 ALA B CA 1
ATOM 4603 C C . ALA B 1 257 ? 8.891 -11.555 -9.555 1 98.44 257 ALA B C 1
ATOM 4605 O O . ALA B 1 257 ? 8.781 -12.617 -10.172 1 98.44 257 ALA B O 1
ATOM 4606 N N . THR B 1 258 ? 7.898 -11.023 -8.875 1 96.69 258 THR B N 1
ATOM 4607 C CA . THR B 1 258 ? 6.578 -11.641 -8.859 1 96.69 258 THR B CA 1
ATOM 4608 C C . THR B 1 258 ? 5.988 -11.695 -10.266 1 96.69 258 THR B C 1
ATOM 4610 O O . THR B 1 258 ? 5.5 -12.742 -10.695 1 96.69 258 THR B O 1
ATOM 4613 N N . GLY B 1 259 ? 6.086 -10.555 -10.969 1 97.88 259 GLY B N 1
ATOM 4614 C CA . GLY B 1 259 ? 5.637 -10.539 -12.352 1 97.88 259 GLY B CA 1
ATOM 4615 C C . GLY B 1 259 ? 6.41 -11.492 -13.234 1 97.88 259 GLY B C 1
ATOM 4616 O O . GLY B 1 259 ? 5.84 -12.125 -14.133 1 97.88 259 GLY B O 1
ATOM 4617 N N . ALA B 1 260 ? 7.66 -11.609 -12.969 1 98.81 260 ALA B N 1
ATOM 4618 C CA . ALA B 1 260 ? 8.5 -12.516 -13.734 1 98.81 260 ALA B CA 1
ATOM 4619 C C . ALA B 1 260 ? 8.094 -13.969 -13.5 1 98.81 260 ALA B C 1
ATOM 4621 O O . ALA B 1 260 ? 8.062 -14.773 -14.438 1 98.81 260 ALA B O 1
ATOM 4622 N N . LEU B 1 261 ? 7.785 -14.328 -12.25 1 98.56 261 LEU B N 1
ATOM 4623 C CA . LEU B 1 261 ? 7.309 -15.672 -11.93 1 98.56 261 LEU B CA 1
ATOM 4624 C C . LEU B 1 261 ? 6.012 -15.977 -12.68 1 98.56 261 LEU B C 1
ATOM 4626 O O . LEU B 1 261 ? 5.863 -17.062 -13.25 1 98.56 261 LEU B O 1
ATOM 4630 N N . TYR B 1 262 ? 5.129 -15.008 -12.711 1 98.19 262 TYR B N 1
ATOM 4631 C CA . TYR B 1 262 ? 3.869 -15.188 -13.422 1 98.19 262 TYR B CA 1
ATOM 4632 C C . TYR B 1 262 ? 4.102 -15.305 -14.922 1 98.19 262 TYR B C 1
ATOM 4634 O O . TYR B 1 262 ? 3.432 -16.078 -15.609 1 98.19 262 TYR B O 1
ATOM 4642 N N . GLY B 1 263 ? 5.02 -14.477 -15.438 1 98.31 263 GLY B N 1
ATOM 4643 C CA . GLY B 1 263 ? 5.363 -14.555 -16.844 1 98.31 263 GLY B CA 1
ATOM 4644 C C . GLY B 1 263 ? 5.941 -15.898 -17.25 1 98.31 263 GLY B C 1
ATOM 4645 O O . GLY B 1 263 ? 5.598 -16.438 -18.297 1 98.31 263 GLY B O 1
ATOM 4646 N N . ALA B 1 264 ? 6.801 -16.453 -16.422 1 98.19 264 ALA B N 1
ATOM 4647 C CA . ALA B 1 264 ? 7.359 -17.781 -16.672 1 98.19 264 ALA B CA 1
ATOM 4648 C C . ALA B 1 264 ? 6.266 -18.844 -16.703 1 98.19 264 ALA B C 1
ATOM 4650 O O . ALA B 1 264 ? 6.242 -19.703 -17.578 1 98.19 264 ALA B O 1
ATOM 4651 N N . ALA B 1 265 ? 5.387 -18.75 -15.711 1 96.81 265 ALA B N 1
ATOM 4652 C CA . ALA B 1 265 ? 4.266 -19.672 -15.656 1 96.81 265 ALA B CA 1
ATOM 4653 C C . ALA B 1 265 ? 3.408 -19.578 -16.922 1 96.81 265 ALA B C 1
ATOM 4655 O O . ALA B 1 265 ? 3.018 -20.594 -17.484 1 96.81 265 ALA B O 1
ATOM 4656 N N . ALA B 1 266 ? 3.154 -18.391 -17.328 1 96.44 266 ALA B N 1
ATOM 4657 C CA . ALA B 1 266 ? 2.342 -18.156 -18.516 1 96.44 266 ALA B CA 1
ATOM 4658 C C . ALA B 1 266 ? 3.025 -18.703 -19.766 1 96.44 266 ALA B C 1
ATOM 4660 O O . ALA B 1 266 ? 2.355 -19.109 -20.703 1 96.44 266 ALA B O 1
ATOM 4661 N N . ALA B 1 267 ? 4.316 -18.719 -19.719 1 96.88 267 ALA B N 1
ATOM 4662 C CA . ALA B 1 267 ? 5.105 -19.219 -20.844 1 96.88 267 ALA B CA 1
ATOM 4663 C C . ALA B 1 267 ? 5.23 -20.75 -20.781 1 96.88 267 ALA B C 1
ATOM 4665 O O . ALA B 1 267 ? 5.848 -21.359 -21.656 1 96.88 267 ALA B O 1
ATOM 4666 N N . GLY B 1 268 ? 4.703 -21.344 -19.719 1 95.75 268 GLY B N 1
ATOM 4667 C CA . GLY B 1 268 ? 4.754 -22.781 -19.562 1 95.75 268 GLY B CA 1
ATOM 4668 C C . GLY B 1 268 ? 6.082 -23.281 -19.016 1 95.75 268 GLY B C 1
ATOM 4669 O O . GLY B 1 268 ? 6.449 -24.438 -19.234 1 95.75 268 GLY B O 1
ATOM 4670 N N . LEU B 1 269 ? 6.832 -22.359 -18.328 1 96.94 269 LEU B N 1
ATOM 4671 C CA . LEU B 1 269 ? 8.141 -22.734 -17.797 1 96.94 269 LEU B CA 1
ATOM 4672 C C . LEU B 1 269 ? 8.078 -22.953 -16.281 1 96.94 269 LEU B C 1
ATOM 4674 O O . LEU B 1 269 ? 7.305 -22.281 -15.594 1 96.94 269 LEU B O 1
ATOM 4678 N N . ARG B 1 270 ? 8.898 -24 -15.898 1 96.44 270 ARG B N 1
ATOM 4679 C CA . ARG B 1 270 ? 8.969 -24.297 -14.477 1 96.44 270 ARG B CA 1
ATOM 4680 C C . ARG B 1 270 ? 10.102 -23.516 -13.812 1 96.44 270 ARG B C 1
ATOM 4682 O O . ARG B 1 270 ? 11.234 -23.516 -14.297 1 96.44 270 ARG B O 1
ATOM 4689 N N . VAL B 1 271 ? 9.758 -22.812 -12.734 1 98.12 271 VAL B N 1
ATOM 4690 C CA . VAL B 1 271 ? 10.75 -22.188 -11.875 1 98.12 271 VAL B CA 1
ATOM 4691 C C . VAL B 1 271 ? 10.953 -23.031 -10.617 1 98.12 271 VAL B C 1
ATOM 4693 O O . VAL B 1 271 ? 10 -23.344 -9.914 1 98.12 271 VAL B O 1
ATOM 4696 N N . PRO B 1 272 ? 12.117 -23.438 -10.344 1 97.75 272 PRO B N 1
ATOM 4697 C CA . PRO B 1 272 ? 13.391 -23 -10.914 1 97.75 272 PRO B CA 1
ATOM 4698 C C . PRO B 1 272 ? 13.922 -23.953 -11.977 1 97.75 272 PRO B C 1
ATOM 4700 O O . PRO B 1 272 ? 15.039 -23.766 -12.477 1 97.75 272 PRO B O 1
ATOM 4703 N N . ASP B 1 273 ? 13.211 -24.984 -12.305 1 97.19 273 ASP B N 1
ATOM 4704 C CA . ASP B 1 273 ? 13.75 -26.094 -13.094 1 97.19 273 ASP B CA 1
ATOM 4705 C C . ASP B 1 273 ? 14.164 -25.625 -14.484 1 97.19 273 ASP B C 1
ATOM 4707 O O . ASP B 1 273 ? 15.18 -26.062 -15.016 1 97.19 273 ASP B O 1
ATOM 4711 N N . ASP B 1 274 ? 13.398 -24.75 -15.117 1 96.56 274 ASP B N 1
ATOM 4712 C CA . ASP B 1 274 ? 13.695 -24.25 -16.453 1 96.56 274 ASP B CA 1
ATOM 4713 C C . ASP B 1 274 ? 14.406 -22.906 -16.406 1 96.56 274 ASP B C 1
ATOM 4715 O O . ASP B 1 274 ? 15.18 -22.578 -17.312 1 96.56 274 ASP B O 1
ATOM 4719 N N . ILE B 1 275 ? 14.102 -22.141 -15.359 1 98.06 275 ILE B N 1
ATOM 4720 C CA . ILE B 1 275 ? 14.688 -20.812 -15.227 1 98.06 275 ILE B CA 1
ATOM 4721 C C . ILE B 1 275 ? 14.648 -20.375 -13.758 1 98.06 275 ILE B C 1
ATOM 4723 O O . ILE B 1 275 ? 13.641 -20.562 -13.078 1 98.06 275 ILE B O 1
ATOM 4727 N N . SER B 1 276 ? 15.773 -19.828 -13.289 1 98.75 276 SER B N 1
ATOM 4728 C CA . SER B 1 276 ? 15.828 -19.25 -11.945 1 98.75 276 SER B CA 1
ATOM 4729 C C . SER B 1 276 ? 15.414 -17.781 -11.961 1 98.75 276 SER B C 1
ATOM 4731 O O . SER B 1 276 ? 15.758 -17.047 -12.883 1 98.75 276 SER B O 1
ATOM 4733 N N . ILE B 1 277 ? 14.656 -17.391 -10.938 1 98.88 277 ILE B N 1
ATOM 4734 C CA . ILE B 1 277 ? 14.219 -16 -10.797 1 98.88 277 ILE B CA 1
ATOM 4735 C C . ILE B 1 277 ? 14.5 -15.508 -9.375 1 98.88 277 ILE B C 1
ATOM 4737 O O . ILE B 1 277 ? 14.172 -16.188 -8.398 1 98.88 277 ILE B O 1
ATOM 4741 N N . THR B 1 278 ? 15.148 -14.375 -9.273 1 98.94 278 THR B N 1
ATOM 4742 C CA . THR B 1 278 ? 15.469 -13.797 -7.973 1 98.94 278 THR B CA 1
ATOM 4743 C C . THR B 1 278 ? 15 -12.352 -7.895 1 98.94 278 THR B C 1
ATOM 4745 O O . THR B 1 278 ? 14.75 -11.711 -8.922 1 98.94 278 THR B O 1
ATOM 4748 N N . GLY B 1 279 ? 14.836 -11.906 -6.645 1 98.56 279 GLY B N 1
ATOM 4749 C CA . GLY B 1 279 ? 14.438 -10.531 -6.402 1 98.56 279 GLY B CA 1
ATOM 4750 C C . GLY B 1 279 ? 15.242 -9.859 -5.309 1 98.56 279 GLY B C 1
ATOM 4751 O O . GLY B 1 279 ? 16.312 -10.336 -4.938 1 98.56 279 GLY B O 1
ATOM 4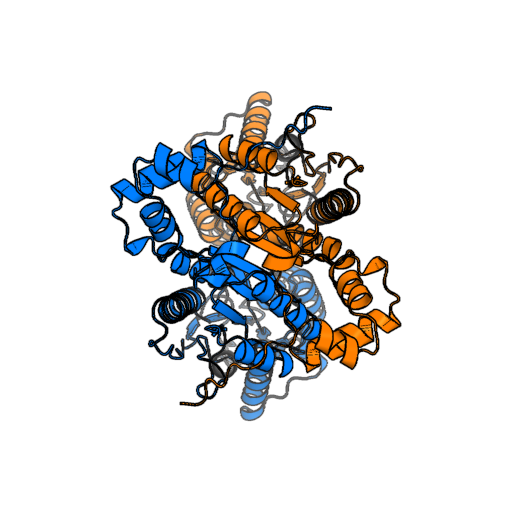752 N N . ILE B 1 280 ? 14.828 -8.711 -4.863 1 97.88 280 ILE B N 1
ATOM 4753 C CA . ILE B 1 280 ? 15.383 -7.93 -3.764 1 97.88 280 ILE B CA 1
ATOM 4754 C C . ILE B 1 280 ? 14.258 -7.258 -2.982 1 97.88 280 ILE B C 1
ATOM 4756 O O . ILE B 1 280 ? 13.367 -6.637 -3.572 1 97.88 280 ILE B O 1
ATOM 4760 N N . GLY B 1 281 ? 14.344 -7.375 -1.608 1 95.31 281 GLY B N 1
ATOM 4761 C CA . GLY B 1 281 ? 13.391 -6.672 -0.763 1 95.31 281 GLY B CA 1
ATOM 4762 C C . GLY B 1 281 ? 12.82 -7.539 0.34 1 95.31 281 GLY B C 1
ATOM 4763 O O . GLY B 1 281 ? 12.797 -7.137 1.506 1 95.31 281 GLY B O 1
ATOM 4764 N N . ASP B 1 282 ? 12.273 -8.727 -0.091 1 95.81 282 ASP B N 1
ATOM 4765 C CA . ASP B 1 282 ? 11.57 -9.68 0.763 1 95.81 282 ASP B CA 1
ATOM 4766 C C . ASP B 1 282 ? 10.273 -9.086 1.305 1 95.81 282 ASP B C 1
ATOM 4768 O O . ASP B 1 282 ? 10.039 -9.094 2.516 1 95.81 282 ASP B O 1
ATOM 4772 N N . PHE B 1 283 ? 9.516 -8.57 0.434 1 89.81 283 PHE B N 1
ATOM 4773 C CA . PHE B 1 283 ? 8.25 -7.938 0.78 1 89.81 283 PHE B CA 1
ATOM 4774 C C . PHE B 1 283 ? 7.195 -8.984 1.115 1 89.81 283 PHE B C 1
ATOM 4776 O O . PHE B 1 283 ? 7.383 -10.172 0.833 1 89.81 283 PHE B O 1
ATOM 4783 N N . LYS B 1 284 ? 6.102 -8.531 1.681 1 86.62 284 LYS B N 1
ATOM 4784 C CA . LYS B 1 284 ? 5.012 -9.438 2.014 1 86.62 284 LYS B CA 1
ATOM 4785 C C . LYS B 1 284 ? 4.562 -10.227 0.788 1 86.62 284 LYS B C 1
ATOM 4787 O O . LYS B 1 284 ? 4.305 -9.648 -0.27 1 86.62 284 LYS B O 1
ATOM 4792 N N . GLY B 1 285 ? 4.496 -11.516 0.891 1 90.75 285 GLY B N 1
ATOM 4793 C CA . GLY B 1 285 ? 4.113 -12.367 -0.219 1 90.75 285 GLY B CA 1
ATOM 4794 C C . GLY B 1 285 ? 5.281 -13.117 -0.828 1 90.75 285 GLY B C 1
ATOM 4795 O O . GLY B 1 285 ? 5.094 -14.164 -1.45 1 90.75 285 GLY B O 1
ATOM 4796 N N . SER B 1 286 ? 6.52 -12.617 -0.616 1 95.12 286 SER B N 1
ATOM 4797 C CA . SER B 1 286 ? 7.691 -13.203 -1.258 1 95.12 286 SER B CA 1
ATOM 4798 C C . SER B 1 286 ? 7.977 -14.594 -0.715 1 95.12 286 SER B C 1
ATOM 4800 O O . SER B 1 286 ? 8.422 -15.477 -1.456 1 95.12 286 SER B O 1
ATOM 4802 N N . ALA B 1 287 ? 7.715 -14.734 0.572 1 96.38 287 ALA B N 1
ATOM 4803 C CA . ALA B 1 287 ? 7.934 -16.031 1.191 1 96.38 287 ALA B CA 1
ATOM 4804 C C . ALA B 1 287 ? 6.785 -16.984 0.877 1 96.38 287 ALA B C 1
ATOM 4806 O O . ALA B 1 287 ? 6.965 -18.219 0.897 1 96.38 287 ALA B O 1
ATOM 4807 N N . GLU B 1 288 ? 5.641 -16.438 0.497 1 96.88 288 GLU B N 1
ATOM 4808 C CA . GLU B 1 288 ? 4.426 -17.234 0.379 1 96.88 288 GLU B CA 1
ATOM 4809 C C . GLU B 1 288 ? 4.18 -17.656 -1.067 1 96.88 288 GLU B C 1
ATOM 4811 O O . GLU B 1 288 ? 3.537 -18.672 -1.323 1 96.88 288 GLU B O 1
ATOM 4816 N N . ILE B 1 289 ? 4.672 -16.875 -1.989 1 97 289 ILE B N 1
ATOM 4817 C CA . ILE B 1 289 ? 4.461 -17.172 -3.4 1 97 289 ILE B CA 1
ATOM 4818 C C . ILE B 1 289 ? 5.031 -18.562 -3.719 1 97 289 ILE B C 1
ATOM 4820 O O . ILE B 1 289 ? 5.945 -19.031 -3.037 1 97 289 ILE B O 1
ATOM 4824 N N . GLU B 1 290 ? 4.383 -19.25 -4.762 1 95.81 290 GLU B N 1
ATOM 4825 C CA . GLU B 1 290 ? 4.859 -20.562 -5.18 1 95.81 290 GLU B CA 1
ATOM 4826 C C . GLU B 1 290 ? 5.367 -20.531 -6.621 1 95.81 290 GLU B C 1
ATOM 4828 O O . GLU B 1 290 ? 4.59 -20.312 -7.555 1 95.81 290 GLU B O 1
ATOM 4833 N N . PRO B 1 291 ? 6.699 -20.859 -6.836 1 97.38 291 PRO B N 1
ATOM 4834 C CA . PRO B 1 291 ? 7.672 -21.172 -5.789 1 97.38 291 PRO B CA 1
ATOM 4835 C C . PRO B 1 291 ? 8.07 -19.969 -4.957 1 97.38 291 PRO B C 1
ATOM 4837 O O . PRO B 1 291 ? 8.047 -18.828 -5.457 1 97.38 291 PRO B O 1
ATOM 4840 N N . ALA B 1 292 ? 8.453 -20.219 -3.678 1 98.5 292 ALA B N 1
ATOM 4841 C CA . ALA B 1 292 ? 8.891 -19.141 -2.797 1 98.5 292 ALA B CA 1
ATOM 4842 C C . ALA B 1 292 ? 10.109 -18.422 -3.371 1 98.5 292 ALA B C 1
ATOM 4844 O O . ALA B 1 292 ? 11.031 -19.062 -3.885 1 98.5 292 ALA B O 1
ATOM 4845 N N . LEU B 1 293 ? 10.148 -17.156 -3.211 1 98.62 293 LEU B N 1
ATOM 4846 C CA . LEU B 1 293 ? 11.062 -16.297 -3.965 1 98.62 293 LEU B CA 1
ATOM 4847 C C . LEU B 1 293 ? 12.406 -16.172 -3.25 1 98.62 293 LEU B C 1
ATOM 4849 O O . LEU B 1 293 ? 12.461 -15.773 -2.086 1 98.62 293 LEU B O 1
ATOM 4853 N N . THR B 1 294 ? 13.492 -16.547 -3.902 1 98.88 294 THR B N 1
ATOM 4854 C CA . THR B 1 294 ? 14.844 -16.188 -3.48 1 98.88 294 THR B CA 1
ATOM 4855 C C . THR B 1 294 ? 15.078 -14.695 -3.656 1 98.88 294 THR B C 1
ATOM 4857 O O . THR B 1 294 ? 14.828 -14.141 -4.73 1 98.88 294 THR B O 1
ATOM 4860 N N . THR B 1 295 ? 15.508 -14.039 -2.584 1 98.75 295 THR B N 1
ATOM 4861 C CA . THR B 1 295 ? 15.617 -12.586 -2.605 1 98.75 295 THR B CA 1
ATOM 4862 C C . THR B 1 295 ? 16.672 -12.109 -1.609 1 98.75 295 THR B C 1
ATOM 4864 O O . THR B 1 295 ? 17.328 -12.914 -0.96 1 98.75 295 THR B O 1
ATOM 4867 N N . VAL B 1 296 ? 16.953 -10.812 -1.62 1 98.75 296 VAL B N 1
ATOM 4868 C CA . VAL B 1 296 ? 17.734 -10.156 -0.572 1 98.75 296 VAL B CA 1
ATOM 4869 C C . VAL B 1 296 ? 16.812 -9.344 0.329 1 98.75 296 VAL B C 1
ATOM 4871 O O . VAL B 1 296 ? 16.109 -8.438 -0.139 1 98.75 296 VAL B O 1
ATOM 4874 N N . ARG B 1 297 ? 16.844 -9.688 1.577 1 97.75 297 ARG B N 1
ATOM 4875 C CA . ARG B 1 297 ? 15.953 -9.016 2.521 1 97.75 297 ARG B CA 1
ATOM 4876 C C . ARG B 1 297 ? 16.484 -7.637 2.891 1 97.75 297 ARG B C 1
ATOM 4878 O O . ARG B 1 297 ? 17.625 -7.512 3.369 1 97.75 297 ARG B O 1
ATOM 4885 N N . ILE B 1 298 ? 15.742 -6.598 2.58 1 96.31 298 ILE B N 1
ATOM 4886 C CA . ILE B 1 298 ? 15.859 -5.289 3.209 1 96.31 298 ILE B CA 1
ATOM 4887 C C . ILE B 1 298 ? 14.953 -5.223 4.438 1 96.31 298 ILE B C 1
ATOM 4889 O O . ILE B 1 298 ? 13.727 -5.281 4.316 1 96.31 298 ILE B O 1
ATOM 4893 N N . PRO B 1 299 ? 15.453 -5.137 5.598 1 95.94 299 PRO B N 1
ATOM 4894 C CA . PRO B 1 299 ? 14.648 -5.285 6.809 1 95.94 299 PRO B CA 1
ATOM 4895 C C . PRO B 1 299 ? 13.766 -4.07 7.082 1 95.94 299 PRO B C 1
ATOM 4897 O O . PRO B 1 299 ? 14.031 -3.303 8.016 1 95.94 299 PRO B O 1
ATOM 4900 N N . ALA B 1 300 ? 12.664 -3.963 6.441 1 93.5 300 ALA B N 1
ATOM 4901 C CA . ALA B 1 300 ? 11.75 -2.822 6.449 1 93.5 300 ALA B CA 1
ATOM 4902 C C . ALA B 1 300 ? 11.203 -2.564 7.848 1 93.5 300 ALA B C 1
ATOM 4904 O O . ALA B 1 300 ? 11.148 -1.418 8.297 1 93.5 300 ALA B O 1
ATOM 4905 N N . LYS B 1 301 ? 10.773 -3.613 8.539 1 93.38 301 LYS B N 1
ATOM 4906 C CA . LYS B 1 301 ? 10.219 -3.463 9.875 1 93.38 301 LYS B CA 1
ATOM 4907 C C . LYS B 1 301 ? 11.242 -2.852 10.828 1 93.38 301 LYS B C 1
ATOM 4909 O O . LYS B 1 301 ? 10.914 -1.944 11.602 1 93.38 301 LYS B O 1
ATOM 4914 N N . ARG B 1 302 ? 12.422 -3.357 10.727 1 96.81 302 ARG B N 1
ATOM 4915 C CA . ARG B 1 302 ? 13.492 -2.836 11.57 1 96.81 302 ARG B CA 1
ATOM 4916 C C . ARG B 1 302 ? 13.797 -1.381 11.234 1 96.81 302 ARG B C 1
ATOM 4918 O O . ARG B 1 302 ? 13.992 -0.555 12.133 1 96.81 302 ARG B O 1
ATOM 4925 N N . ILE B 1 303 ? 13.883 -1.071 10 1 97.06 303 ILE B N 1
ATOM 4926 C CA . ILE B 1 303 ? 14.172 0.284 9.547 1 97.06 303 ILE B CA 1
ATOM 4927 C C . ILE B 1 303 ? 13.094 1.24 10.062 1 97.06 303 ILE B C 1
ATOM 4929 O O . ILE B 1 303 ? 13.414 2.287 10.633 1 97.06 303 ILE B O 1
ATOM 4933 N N . GLY B 1 304 ? 11.852 0.872 9.891 1 96.38 304 GLY B N 1
ATOM 4934 C CA . GLY B 1 304 ? 10.758 1.705 10.375 1 96.38 304 GLY B CA 1
ATOM 4935 C C . GLY B 1 304 ? 10.789 1.922 11.875 1 96.38 304 GLY B C 1
ATOM 4936 O O . GLY B 1 304 ? 10.602 3.045 12.344 1 96.38 304 GLY B O 1
ATOM 4937 N N . HIS B 1 305 ? 11.016 0.856 12.57 1 97.06 305 HIS B N 1
ATOM 4938 C CA . HIS B 1 305 ? 11.07 0.907 14.031 1 97.06 305 HIS B CA 1
ATOM 4939 C C . HIS B 1 305 ? 12.195 1.815 14.508 1 97.06 305 HIS B C 1
ATOM 4941 O O . HIS B 1 305 ? 11.969 2.703 15.336 1 97.06 305 HIS B O 1
ATOM 4947 N N . LYS B 1 306 ? 13.359 1.641 13.938 1 97.62 306 LYS B N 1
ATOM 4948 C CA . LYS B 1 306 ? 14.523 2.42 14.344 1 97.62 306 LYS B CA 1
ATOM 4949 C C . LYS B 1 306 ? 14.375 3.885 13.945 1 97.62 306 LYS B C 1
ATOM 4951 O O . LYS B 1 306 ? 14.758 4.781 14.703 1 97.62 306 LYS B O 1
ATOM 4956 N N . ALA B 1 307 ? 13.852 4.105 12.766 1 97.19 307 ALA B N 1
ATOM 4957 C CA . ALA B 1 307 ? 13.625 5.473 12.305 1 97.19 307 ALA B CA 1
ATOM 4958 C C . ALA B 1 307 ? 12.625 6.188 13.211 1 97.19 307 ALA B C 1
ATOM 4960 O O . ALA B 1 307 ? 12.82 7.355 13.562 1 97.19 307 ALA B O 1
ATOM 4961 N N . GLY B 1 308 ? 11.547 5.473 13.57 1 96.31 308 GLY B N 1
ATOM 4962 C CA . GLY B 1 308 ? 10.555 6.039 14.469 1 96.31 308 GLY B CA 1
ATOM 4963 C C . GLY B 1 308 ? 11.117 6.422 15.82 1 96.31 308 GLY B C 1
ATOM 4964 O O . GLY B 1 308 ? 10.844 7.516 16.328 1 96.31 308 GLY B O 1
ATOM 4965 N N . LEU B 1 309 ? 11.898 5.551 16.391 1 95.44 309 LEU B N 1
ATOM 4966 C CA . LEU B 1 309 ? 12.516 5.812 17.688 1 95.44 309 LEU B CA 1
ATOM 4967 C C . LEU B 1 309 ? 13.453 7.004 17.609 1 95.44 309 LEU B C 1
ATOM 4969 O O . LEU B 1 309 ? 13.414 7.891 18.469 1 95.44 309 LEU B O 1
ATOM 4973 N N . ALA B 1 310 ? 14.258 7.004 16.609 1 95.38 310 ALA B N 1
ATOM 4974 C CA . ALA B 1 310 ? 15.25 8.055 16.453 1 95.38 310 ALA B CA 1
ATOM 4975 C C . ALA B 1 310 ? 14.586 9.422 16.297 1 95.38 310 ALA B C 1
ATOM 4977 O O . ALA B 1 310 ? 14.984 10.391 16.953 1 95.38 310 ALA B O 1
ATOM 4978 N N . LEU B 1 311 ? 13.609 9.5 15.438 1 94.94 311 LEU B N 1
ATOM 4979 C CA . LEU B 1 311 ? 12.977 10.781 15.164 1 94.94 311 LEU B CA 1
ATOM 4980 C C . LEU B 1 311 ? 12.164 11.258 16.359 1 94.94 311 LEU B C 1
ATOM 4982 O O . LEU B 1 311 ? 12.211 12.438 16.734 1 94.94 311 LEU B O 1
ATOM 4986 N N . SER B 1 312 ? 11.43 10.336 16.984 1 92.19 312 SER B N 1
ATOM 4987 C CA . SER B 1 312 ? 10.664 10.703 18.172 1 92.19 312 SER B CA 1
ATOM 4988 C C . SER B 1 312 ? 11.578 11.234 19.266 1 92.19 312 SER B C 1
ATOM 4990 O O . SER B 1 312 ? 11.258 12.234 19.906 1 92.19 312 SER B O 1
ATOM 4992 N N . SER B 1 313 ? 12.656 10.586 19.438 1 91.62 313 SER B N 1
ATOM 4993 C CA . SER B 1 313 ? 13.617 11.008 20.453 1 91.62 313 SER B CA 1
ATOM 4994 C C . SER B 1 313 ? 14.164 12.398 20.156 1 91.62 313 SER B C 1
ATOM 4996 O O . SER B 1 313 ? 14.328 13.219 21.062 1 91.62 313 SER B O 1
ATOM 4998 N N . ALA B 1 314 ? 14.477 12.633 18.906 1 91.75 314 ALA B N 1
ATOM 4999 C CA . ALA B 1 314 ? 15.023 13.922 18.5 1 91.75 314 ALA B CA 1
ATOM 5000 C C . ALA B 1 314 ? 14.008 15.047 18.703 1 91.75 314 ALA B C 1
ATOM 5002 O O . ALA B 1 314 ? 14.375 16.172 19.016 1 91.75 314 ALA B O 1
ATOM 5003 N N . ILE B 1 315 ? 12.75 14.711 18.5 1 89 315 ILE B N 1
ATOM 5004 C CA . ILE B 1 315 ? 11.688 15.695 18.656 1 89 315 ILE B CA 1
ATOM 5005 C C . ILE B 1 315 ? 11.469 15.992 20.141 1 89 315 ILE B C 1
ATOM 5007 O O . ILE B 1 315 ? 11.336 17.156 20.531 1 89 315 ILE B O 1
ATOM 5011 N N . ILE B 1 316 ? 11.453 14.977 20.938 1 84.94 316 ILE B N 1
ATOM 5012 C CA . ILE B 1 316 ? 11.148 15.086 22.359 1 84.94 316 ILE B CA 1
ATOM 5013 C C . ILE B 1 316 ? 12.328 15.727 23.094 1 84.94 316 ILE B C 1
ATOM 5015 O O . ILE B 1 316 ? 12.133 16.547 24 1 84.94 316 ILE B O 1
ATOM 5019 N N . ASN B 1 317 ? 13.508 15.258 22.688 1 84.31 317 ASN B N 1
ATOM 5020 C CA . ASN B 1 317 ? 14.734 15.773 23.281 1 84.31 317 ASN B CA 1
ATOM 5021 C C . ASN B 1 317 ? 15.648 16.391 22.219 1 84.31 317 ASN B C 1
ATOM 5023 O O . ASN B 1 317 ? 16.547 15.734 21.703 1 84.31 317 ASN B O 1
ATOM 5027 N N . PRO B 1 318 ? 15.508 17.656 22.094 1 77.81 318 PRO B N 1
ATOM 5028 C CA . PRO B 1 318 ? 16.266 18.328 21.031 1 77.81 318 PRO B CA 1
ATOM 5029 C C . PRO B 1 318 ? 17.781 18.203 21.219 1 77.81 318 PRO B C 1
ATOM 5031 O O . PRO B 1 318 ? 18.547 18.406 20.281 1 77.81 318 PRO B O 1
ATOM 5034 N N . SER B 1 319 ? 18.156 17.859 22.375 1 78.06 319 SER B N 1
ATOM 5035 C CA . SER B 1 319 ? 19.578 17.703 22.641 1 78.06 319 SER B CA 1
ATOM 5036 C C . SER B 1 319 ? 20.078 16.344 22.172 1 78.06 319 SER B C 1
ATOM 5038 O O . SER B 1 319 ? 21.281 16.125 22.047 1 78.06 319 SER B O 1
ATOM 5040 N N . SER B 1 320 ? 19.125 15.539 21.875 1 76.88 320 SER B N 1
ATOM 5041 C CA . SER B 1 320 ? 19.484 14.203 21.422 1 76.88 320 SER B CA 1
ATOM 5042 C C . SER B 1 320 ? 19.859 14.203 19.938 1 76.88 320 SER B C 1
ATOM 5044 O O . SER B 1 320 ? 19.203 14.867 19.125 1 76.88 320 SER B O 1
ATOM 5046 N N . VAL B 1 321 ? 21.016 13.766 19.703 1 75.38 321 VAL B N 1
ATOM 5047 C CA . VAL B 1 321 ? 21.453 13.656 18.312 1 75.38 321 VAL B CA 1
ATOM 5048 C C . VAL B 1 321 ? 21.016 12.312 17.734 1 75.38 321 VAL B C 1
ATOM 5050 O O . VAL B 1 321 ? 21.359 11.258 18.281 1 75.38 321 VAL B O 1
ATOM 5053 N N . ALA B 1 322 ? 20.203 12.414 16.734 1 80.44 322 ALA B N 1
ATOM 5054 C CA . ALA B 1 322 ? 19.844 11.172 16.062 1 80.44 322 ALA B CA 1
ATOM 5055 C C . ALA B 1 322 ? 21.031 10.594 15.297 1 80.44 322 ALA B C 1
ATOM 5057 O O . ALA B 1 322 ? 21.797 11.336 14.68 1 80.44 322 ALA B O 1
ATOM 5058 N N . THR B 1 323 ? 21.219 9.305 15.484 1 85.94 323 THR B N 1
ATOM 5059 C CA . THR B 1 323 ? 22.312 8.633 14.789 1 85.94 323 THR B CA 1
ATOM 5060 C C . THR B 1 323 ? 21.781 7.738 13.68 1 85.94 323 THR B C 1
ATOM 5062 O O . THR B 1 323 ? 20.703 7.168 13.805 1 85.94 323 THR B O 1
ATOM 5065 N N . GLY B 1 324 ? 22.531 7.762 12.625 1 93.56 324 GLY B N 1
ATOM 5066 C CA . GLY B 1 324 ? 22.219 6.84 11.547 1 93.56 324 GLY B CA 1
ATOM 5067 C C . GLY B 1 324 ? 22.391 5.387 11.938 1 93.56 324 GLY B C 1
ATOM 5068 O O . GLY B 1 324 ? 23.156 5.066 12.844 1 93.56 324 GLY B O 1
ATOM 5069 N N . VAL B 1 325 ? 21.609 4.52 11.359 1 95.94 325 VAL B N 1
ATOM 5070 C CA . VAL B 1 325 ? 21.688 3.09 11.633 1 95.94 325 VAL B CA 1
ATOM 5071 C C . VAL B 1 325 ? 21.734 2.311 10.32 1 95.94 325 VAL B C 1
ATOM 5073 O O . VAL B 1 325 ? 20.859 2.465 9.469 1 95.94 325 VAL B O 1
ATOM 5076 N N . HIS B 1 326 ? 22.75 1.56 10.273 1 96.81 326 HIS B N 1
ATOM 5077 C CA . HIS B 1 326 ? 22.891 0.671 9.125 1 96.81 326 HIS B CA 1
ATOM 5078 C C . HIS B 1 326 ? 22.188 -0.663 9.375 1 96.81 326 HIS B C 1
ATOM 5080 O O . HIS B 1 326 ? 22.688 -1.486 10.148 1 96.81 326 HIS B O 1
ATOM 5086 N N . CYS B 1 327 ? 21.094 -0.906 8.703 1 97.19 327 CYS B N 1
ATOM 5087 C CA . CYS B 1 327 ? 20.391 -2.182 8.75 1 97.19 327 CYS B CA 1
ATOM 5088 C C . CYS B 1 327 ? 20.828 -3.084 7.598 1 97.19 327 CYS B C 1
ATOM 5090 O O . CYS B 1 327 ? 20.266 -3.025 6.508 1 97.19 327 CYS B O 1
ATOM 5092 N N . LYS B 1 328 ? 21.688 -3.957 7.84 1 97 328 LYS B N 1
ATOM 5093 C CA . LYS B 1 328 ? 22.344 -4.758 6.805 1 97 328 LYS B CA 1
ATOM 5094 C C . LYS B 1 328 ? 21.328 -5.66 6.098 1 97 328 LYS B C 1
ATOM 5096 O O . LYS B 1 328 ? 20.484 -6.281 6.742 1 97 328 LYS B O 1
ATOM 5101 N N . PRO B 1 329 ? 21.438 -5.691 4.758 1 97.38 329 PRO B N 1
ATOM 5102 C CA . PRO B 1 329 ? 20.609 -6.66 4.035 1 97.38 329 PRO B CA 1
ATOM 5103 C C . PRO B 1 329 ? 21.125 -8.094 4.176 1 97.38 329 PRO B C 1
ATOM 5105 O O . PRO B 1 329 ? 22.25 -8.312 4.605 1 97.38 329 PRO B O 1
ATOM 5108 N N . LYS B 1 330 ? 20.219 -9.062 3.895 1 98.19 330 LYS B N 1
ATOM 5109 C CA . LYS B 1 330 ? 20.562 -10.477 4.02 1 98.19 330 LYS B CA 1
ATOM 5110 C C . LYS B 1 330 ? 19.984 -11.281 2.857 1 98.19 330 LYS B C 1
ATOM 5112 O O . LYS B 1 330 ? 18.828 -11.086 2.473 1 98.19 330 LYS B O 1
ATOM 5117 N N . LEU B 1 331 ? 20.812 -12.156 2.367 1 98.69 331 LEU B N 1
ATOM 5118 C CA . LEU B 1 331 ? 20.344 -13.062 1.322 1 98.69 331 LEU B CA 1
ATOM 5119 C C . LEU B 1 331 ? 19.406 -14.117 1.896 1 98.69 331 LEU B C 1
ATOM 5121 O O . LEU B 1 331 ? 19.734 -14.75 2.906 1 98.69 331 LEU B O 1
ATOM 5125 N N . ILE B 1 332 ? 18.234 -14.281 1.307 1 98.81 332 ILE B N 1
ATOM 5126 C CA . ILE B 1 332 ? 17.25 -15.297 1.677 1 98.81 332 ILE B CA 1
ATOM 5127 C C . ILE B 1 332 ? 17.047 -16.266 0.515 1 98.81 332 ILE B C 1
ATOM 5129 O O . ILE B 1 332 ? 16.422 -15.922 -0.488 1 98.81 332 ILE B O 1
ATOM 5133 N N . ILE B 1 333 ? 17.547 -17.422 0.675 1 98.69 333 ILE B N 1
ATOM 5134 C CA . ILE B 1 333 ? 17.453 -18.438 -0.373 1 98.69 333 ILE B CA 1
ATOM 5135 C C . ILE B 1 333 ? 16.188 -19.266 -0.187 1 98.69 333 ILE B C 1
ATOM 5137 O O . ILE B 1 333 ? 15.953 -19.812 0.889 1 98.69 333 ILE B O 1
ATOM 5141 N N . ARG B 1 334 ? 15.352 -19.281 -1.31 1 98.38 334 ARG B N 1
ATOM 5142 C CA . ARG B 1 334 ? 14.133 -20.094 -1.287 1 98.38 334 ARG B CA 1
ATOM 5143 C C . ARG B 1 334 ? 14.031 -20.953 -2.541 1 98.38 334 ARG B C 1
ATOM 5145 O O . ARG B 1 334 ? 15.031 -21.484 -3.016 1 98.38 334 ARG B O 1
ATOM 5152 N N . SER B 1 335 ? 12.828 -21.109 -3.139 1 98.12 335 SER B N 1
ATOM 5153 C CA . SER B 1 335 ? 12.625 -22.203 -4.09 1 98.12 335 SER B CA 1
ATOM 5154 C C . SER B 1 335 ? 12.578 -21.672 -5.523 1 98.12 335 SER B C 1
ATOM 5156 O O . SER B 1 335 ? 12.406 -22.453 -6.469 1 98.12 335 SER B O 1
ATOM 5158 N N . SER B 1 336 ? 12.859 -20.359 -5.684 1 98.62 336 SER B N 1
ATOM 5159 C CA . SER B 1 336 ? 12.719 -19.828 -7.035 1 98.62 336 SER B CA 1
ATOM 5160 C C . SER B 1 336 ? 14.047 -19.828 -7.781 1 98.62 336 SER B C 1
ATOM 5162 O O . SER B 1 336 ? 14.117 -19.422 -8.945 1 98.62 336 SER B O 1
ATOM 5164 N N . SER B 1 337 ? 15.125 -20.266 -7.121 1 98.38 337 SER B N 1
ATOM 5165 C CA . SER B 1 337 ? 16.422 -20.359 -7.777 1 98.38 337 SER B CA 1
ATOM 5166 C C . SER B 1 337 ? 17.125 -21.672 -7.418 1 98.38 337 SER B C 1
ATOM 5168 O O . SER B 1 337 ? 16.906 -22.219 -6.34 1 98.38 337 SER B O 1
ATOM 5170 N N . LYS B 1 338 ? 17.891 -22.188 -8.398 1 97.06 338 LYS B N 1
ATOM 5171 C CA . LYS B 1 338 ? 18.656 -23.422 -8.156 1 97.06 338 LYS B CA 1
ATOM 5172 C C . LYS B 1 338 ? 19.938 -23.438 -8.984 1 97.06 338 LYS B C 1
ATOM 5174 O O . LYS B 1 338 ? 20.062 -22.703 -9.961 1 97.06 338 LYS B O 1
ATOM 5179 N N . PRO B 1 339 ? 20.906 -24.312 -8.547 1 96.31 339 PRO B N 1
ATOM 5180 C CA . PRO B 1 339 ? 22.125 -24.484 -9.344 1 96.31 339 PRO B CA 1
ATOM 5181 C C . PRO B 1 339 ? 21.844 -25.047 -10.734 1 96.31 339 PRO B C 1
ATOM 5183 O O . PRO B 1 339 ? 20.969 -25.891 -10.891 1 96.31 339 PRO B O 1
ATOM 5186 N N . LEU B 1 340 ? 22.5 -24.516 -11.656 1 91.81 340 LEU B N 1
ATOM 5187 C CA . LEU B 1 340 ? 22.391 -25.062 -13.008 1 91.81 340 LEU B CA 1
ATOM 5188 C C . LEU B 1 340 ? 22.969 -26.469 -13.07 1 91.81 340 LEU B C 1
ATOM 5190 O O . LEU B 1 340 ? 24 -26.75 -12.461 1 91.81 340 LEU B O 1
ATOM 5194 N N . SER B 1 341 ? 22.125 -27.578 -13.219 1 75.19 341 SER B N 1
ATOM 5195 C CA . SER B 1 341 ? 22.641 -28.938 -13.312 1 75.19 341 SER B CA 1
ATOM 5196 C C . SER B 1 341 ? 23.828 -29.016 -14.266 1 75.19 341 SER B C 1
ATOM 5198 O O . SER B 1 341 ? 23.859 -28.312 -15.281 1 75.19 341 SER B O 1
ATOM 5200 N N . GLY B 1 342 ? 25.172 -29.141 -13.836 1 52.69 342 GLY B N 1
ATOM 5201 C CA . GLY B 1 342 ? 26.328 -29.391 -14.672 1 52.69 342 GLY B CA 1
ATOM 5202 C C . GLY B 1 342 ? 26.031 -30.234 -15.891 1 52.69 342 GLY B C 1
ATOM 5203 O O . GLY B 1 342 ? 25.297 -31.234 -15.789 1 52.69 342 GLY B O 1
ATOM 5204 N N . GLN B 1 343 ? 25.875 -29.641 -17.078 1 37.12 343 GLN B N 1
ATOM 5205 C CA . GLN B 1 343 ? 26.281 -30.531 -18.156 1 37.12 343 GLN B CA 1
ATOM 5206 C C . GLN B 1 343 ? 27.625 -31.172 -17.859 1 37.12 343 GLN B C 1
ATOM 5208 O O . GLN B 1 343 ? 28.516 -30.531 -17.297 1 37.12 343 GLN B O 1
#

Organism: NCBI:txid1655543